Protein AF-A0A957WG71-F1 (afdb_monomer_lite)

Foldseek 3Di:
DVVCPPPVVVVVVCVVVVVVVVVVVPDQPLLVQLVVCVVVVHQRHPLLVVVLVVLLVCQVQFAAFFPPACPQAAEDDQAPLDPLCLVPQPLPCQVVVLCSQVVVCVVSVHQKYKDFAQGFHQNQLDPVQFDDDDPPTFGQRTFLWMKIFHDFFTWTFGGAKFWFQAWDQPQAAPAFGTKTKTWDADPNRIKIKMKGQFDPCLPPPHDGGHIGHRRHTSGTHHPCNRGNNHRTIITIWIASDQRPDHNDGDRTGGPVCSSSSCSRTPYCCSHRVDPPDPDCLVDDDPVRVVVVCVVPHDPVDDADDPRGFAFSDWDFQWTAGSNRDIDRHPDDCPCVRTGSDVVVVVVVVVDVVPDDDDPPDDDDVVVVVLQVVLVVDPPVSNDDDDDDDQLVVLVVVLVVLCVVVVFNAEEEEAQAQRDDDPSRLLQHNVRQVDPPHDDHDPRYQYAYDLDQPPDPHHPPHPCSVVVRVVRVVVSQVVCVVVVGGHSYYDD

pLDDT: mean 91.9, std 9.34, range [48.91, 98.75]

Secondary structure (DSSP, 8-state):
-TT-TT-HHHHHTTHHHHHHHHHHHTS-HHHHHHHHHHHTTS-SSTTHHHHHHHHHHSGGGPPPSSSS-GGGPEEP--STT-STTTT---TT-HHHHHHHHHHHHHHHT-S-EEEPTT-B-GGGGSGGGB-SSSTTPPB--EE-SEEEE--TT-EEE-SS-EEEEEEEEE-STTS-EEEEEEEEEETTEEEEEEEESB-GGGGTT--TT-EE-TT-EEEEBPPTTTTTTPPSEEEEEEES--TT--S---SEE-GGGHHHHHHHS--THHHH-------TTT---HHHHHHHHHHHS-TTS---SSS---EEEEEBTEEEETT--EEE--S--SSTT-BT-HHHHHHHHHHHHH----TTS--HHHHHHHHHHHTTS-TT-------SSHHHHHHHHHHHHHHHH---EEEEETT----SSHHHHTT-HHHHSSTT-----TTEEEE----TTTSSS-TTSTTHHHHHHHHHHHHHHHHHHTTPPEEEEE-

Structure (mmCIF, N/CA/C/O backbone):
data_AF-A0A957WG71-F1
#
_entry.id   AF-A0A957WG71-F1
#
loop_
_atom_site.group_PDB
_atom_site.id
_atom_site.type_symbol
_atom_site.label_atom_id
_atom_site.label_alt_id
_atom_site.label_comp_id
_atom_site.label_asym_id
_atom_site.label_entity_id
_atom_site.label_seq_id
_atom_site.pdbx_PDB_ins_code
_atom_site.Cartn_x
_atom_site.Cartn_y
_atom_site.Cartn_z
_atom_site.occupancy
_atom_site.B_iso_or_equiv
_atom_site.auth_seq_id
_atom_site.auth_comp_id
_atom_site.auth_asym_id
_atom_site.auth_atom_id
_atom_site.pdbx_PDB_model_num
ATOM 1 N N . GLN A 1 1 ? 37.466 -31.159 12.466 1.00 54.78 1 GLN A N 1
ATOM 2 C CA . GLN A 1 1 ? 37.016 -32.368 11.743 1.00 54.78 1 GLN A CA 1
ATOM 3 C C . GLN A 1 1 ? 38.038 -33.499 11.692 1.00 54.78 1 GLN A C 1
ATOM 5 O O . GLN A 1 1 ? 37.684 -34.574 12.140 1.00 54.78 1 GLN A O 1
ATOM 10 N N . GLN A 1 2 ? 39.299 -33.306 11.267 1.00 58.09 2 GLN A N 1
ATOM 11 C CA . GLN A 1 2 ? 40.296 -34.409 11.237 1.00 58.09 2 GLN A CA 1
ATOM 12 C C . GLN A 1 2 ? 40.518 -35.140 12.579 1.00 58.09 2 GLN A C 1
ATOM 14 O O . GLN A 1 2 ? 41.021 -36.256 12.586 1.00 58.09 2 GLN A O 1
ATOM 19 N N . ARG A 1 3 ? 40.160 -34.518 13.711 1.00 66.75 3 ARG A N 1
ATOM 20 C CA . ARG A 1 3 ? 40.284 -35.110 15.052 1.00 66.75 3 ARG A CA 1
ATOM 21 C C . ARG A 1 3 ? 39.001 -35.766 15.581 1.00 66.75 3 ARG A C 1
ATOM 23 O O . ARG A 1 3 ? 39.108 -36.597 16.468 1.00 66.75 3 ARG A O 1
ATOM 30 N N . GLU A 1 4 ? 37.828 -35.413 15.045 1.00 71.69 4 GLU A N 1
ATOM 31 C CA . GLU A 1 4 ? 36.509 -35.907 15.493 1.00 71.69 4 GLU A CA 1
ATOM 32 C C . GLU A 1 4 ? 35.503 -35.905 14.317 1.00 71.69 4 GLU A C 1
ATOM 34 O O . GLU A 1 4 ? 34.632 -35.035 14.249 1.00 71.69 4 GLU A O 1
ATOM 39 N N . PRO A 1 5 ? 35.656 -36.809 13.332 1.00 66.94 5 PRO A N 1
ATOM 40 C CA . PRO A 1 5 ? 34.856 -36.807 12.100 1.00 66.94 5 PRO A CA 1
ATOM 41 C C . PRO A 1 5 ? 33.374 -37.164 12.312 1.00 66.94 5 PRO A C 1
ATOM 43 O O . PRO A 1 5 ? 32.538 -36.727 11.528 1.00 66.94 5 PRO A O 1
ATOM 46 N N . ASP A 1 6 ? 33.036 -37.873 13.393 1.00 74.00 6 ASP A N 1
ATOM 47 C CA . ASP A 1 6 ? 31.667 -38.331 13.689 1.00 74.00 6 ASP A CA 1
ATOM 48 C C . ASP A 1 6 ? 30.890 -37.391 14.635 1.00 74.00 6 ASP A C 1
ATOM 50 O O . ASP A 1 6 ? 29.763 -37.682 15.044 1.00 74.00 6 ASP A O 1
ATOM 54 N N . ASN A 1 7 ? 31.477 -36.252 15.023 1.00 68.56 7 ASN A N 1
ATOM 55 C CA . ASN A 1 7 ? 30.851 -35.320 15.959 1.00 68.56 7 ASN A CA 1
ATOM 56 C C . ASN A 1 7 ? 29.809 -34.440 15.245 1.00 68.56 7 ASN A C 1
ATOM 58 O O . ASN A 1 7 ? 30.099 -33.339 14.768 1.00 68.56 7 ASN A O 1
ATOM 62 N N . ALA A 1 8 ? 28.565 -34.929 15.209 1.00 62.53 8 ALA A N 1
ATOM 63 C CA . ALA A 1 8 ? 27.433 -34.254 14.576 1.00 62.53 8 ALA A CA 1
ATOM 64 C C . ALA A 1 8 ? 27.229 -32.809 15.076 1.00 62.53 8 ALA A C 1
ATOM 66 O O . ALA A 1 8 ? 26.865 -31.939 14.286 1.00 62.53 8 ALA A O 1
ATOM 67 N N . TYR A 1 9 ? 27.534 -32.513 16.344 1.00 63.22 9 TYR A N 1
ATOM 68 C CA . TYR A 1 9 ? 27.403 -31.171 16.923 1.00 63.22 9 TYR A CA 1
ATOM 69 C C . TYR A 1 9 ? 28.363 -30.151 16.286 1.00 63.22 9 TYR A C 1
ATOM 71 O O . TYR A 1 9 ? 27.965 -29.016 16.034 1.00 63.22 9 TYR A O 1
ATOM 79 N N . LEU A 1 10 ? 29.589 -30.566 15.939 1.00 58.28 10 LEU A N 1
ATOM 80 C CA . LEU A 1 10 ? 30.558 -29.725 15.218 1.00 58.28 10 LEU A CA 1
ATOM 81 C C . LEU A 1 10 ? 30.182 -29.520 13.739 1.00 58.28 10 LEU A C 1
ATOM 83 O O . LEU A 1 10 ? 30.580 -28.526 13.145 1.00 58.28 10 LEU A O 1
ATOM 87 N N . SER A 1 11 ? 29.397 -30.429 13.151 1.00 56.12 11 SER A N 1
ATOM 88 C CA . SER A 1 11 ? 28.934 -30.336 11.754 1.00 56.12 11 SER A CA 1
ATOM 89 C C . SER A 1 11 ? 27.646 -29.513 11.566 1.00 56.12 11 SER A C 1
ATOM 91 O O . SER A 1 11 ? 27.377 -29.018 10.471 1.00 56.12 11 SER A O 1
ATOM 93 N N . ILE A 1 12 ? 26.845 -29.331 12.626 1.00 60.00 12 ILE A N 1
ATOM 94 C CA . ILE A 1 12 ? 25.599 -28.540 12.587 1.00 60.00 12 ILE A CA 1
ATOM 95 C C . ILE A 1 12 ? 25.898 -27.041 12.434 1.00 60.00 12 ILE A C 1
ATOM 97 O O . ILE A 1 12 ? 25.166 -26.345 11.732 1.00 60.00 12 ILE A O 1
ATOM 101 N N . SER A 1 13 ? 26.985 -26.545 13.032 1.00 63.38 13 SER A N 1
ATOM 102 C CA . SER A 1 13 ? 27.391 -25.135 12.949 1.00 63.38 13 SER A CA 1
ATOM 103 C C . SER A 1 13 ? 28.044 -24.746 11.616 1.00 63.38 13 SER A C 1
ATOM 105 O O . SER A 1 13 ? 28.107 -23.558 11.308 1.00 63.38 13 SER A O 1
ATOM 107 N N . GLU A 1 14 ? 28.495 -25.710 10.805 1.00 70.06 14 GLU A N 1
ATOM 108 C CA . GLU A 1 14 ? 29.126 -25.445 9.503 1.00 70.06 14 GLU A CA 1
ATOM 109 C C . GLU A 1 14 ? 28.118 -25.316 8.355 1.00 70.06 14 GLU A C 1
ATOM 111 O O . GLU A 1 14 ? 28.361 -24.559 7.418 1.00 70.06 14 GLU A O 1
ATOM 116 N N . LYS A 1 15 ? 26.970 -26.009 8.415 1.00 77.94 15 LYS A N 1
ATOM 117 C CA . LYS A 1 15 ? 25.959 -25.961 7.339 1.00 77.94 15 LYS A CA 1
ATOM 118 C C . LYS A 1 15 ? 25.527 -24.531 6.976 1.00 77.94 15 LYS A C 1
ATOM 120 O O . LYS A 1 15 ? 25.515 -24.221 5.787 1.00 77.94 15 LYS A O 1
ATOM 125 N N . PRO A 1 16 ? 25.229 -23.632 7.938 1.00 80.69 16 PRO A N 1
ATOM 126 C CA . PRO A 1 16 ? 24.901 -22.244 7.614 1.00 80.69 16 PRO A CA 1
ATOM 127 C C . PRO A 1 16 ? 26.072 -21.472 6.993 1.00 80.69 16 PRO A C 1
ATOM 129 O O . PRO A 1 16 ? 25.844 -20.575 6.188 1.00 80.69 16 PRO A O 1
ATOM 132 N N . VAL A 1 17 ? 27.317 -21.813 7.350 1.00 83.81 17 VAL A N 1
ATOM 133 C CA . VAL A 1 17 ? 28.524 -21.178 6.800 1.00 83.81 17 VAL A CA 1
ATOM 134 C C . VAL A 1 17 ? 28.725 -21.583 5.345 1.00 83.81 17 VAL A C 1
ATOM 136 O O . VAL A 1 17 ? 28.936 -20.710 4.512 1.00 83.81 17 VAL A O 1
ATOM 139 N N . TRP A 1 18 ? 28.605 -22.872 5.019 1.00 83.75 18 TRP A N 1
ATOM 140 C CA . TRP A 1 18 ? 28.691 -23.345 3.635 1.00 83.75 18 TRP A CA 1
ATOM 141 C C . TRP A 1 18 ? 27.565 -22.778 2.772 1.00 83.75 18 TRP A C 1
ATOM 143 O O . TRP A 1 18 ? 27.852 -22.211 1.724 1.00 83.75 18 TRP A O 1
ATOM 153 N N . ALA A 1 19 ? 26.325 -22.792 3.270 1.00 83.69 19 ALA A N 1
ATOM 154 C CA . ALA A 1 19 ? 25.197 -22.171 2.577 1.00 83.69 19 ALA A CA 1
ATOM 155 C C . ALA A 1 19 ? 25.409 -20.662 2.350 1.00 83.69 19 ALA A C 1
ATOM 157 O O . ALA A 1 19 ? 25.032 -20.125 1.312 1.00 83.69 19 ALA A O 1
ATOM 158 N N . LEU A 1 20 ? 26.023 -19.950 3.303 1.00 83.44 20 LEU A N 1
ATOM 159 C CA . LEU A 1 20 ? 26.388 -18.547 3.114 1.00 83.44 20 LEU A CA 1
ATOM 160 C C . LEU A 1 20 ? 27.492 -18.385 2.062 1.00 83.44 20 LEU A C 1
ATOM 162 O O . LEU A 1 20 ? 27.373 -17.514 1.209 1.00 83.44 20 LEU A O 1
ATOM 166 N N . LEU A 1 21 ? 28.556 -19.189 2.118 1.00 85.94 21 LEU A N 1
ATOM 167 C CA . LEU A 1 21 ? 29.673 -19.113 1.173 1.00 85.94 21 LEU A CA 1
ATOM 168 C C . LEU A 1 21 ? 29.225 -19.416 -0.259 1.00 85.94 21 LEU A C 1
ATOM 170 O O . LEU A 1 21 ? 29.598 -18.677 -1.162 1.00 85.94 21 LEU A O 1
ATOM 174 N N . GLU A 1 22 ? 28.392 -20.436 -0.459 1.00 88.19 22 GLU A N 1
ATOM 175 C CA . GLU A 1 22 ? 27.780 -20.756 -1.755 1.00 88.19 22 GLU A CA 1
ATOM 176 C C . GLU A 1 22 ? 26.971 -19.566 -2.281 1.00 88.19 22 GLU A C 1
ATOM 178 O O . GLU A 1 22 ? 27.217 -19.094 -3.389 1.00 88.19 22 GLU A O 1
ATOM 183 N N . ARG A 1 23 ? 26.114 -18.972 -1.440 1.00 84.25 23 ARG A N 1
ATOM 184 C CA . ARG A 1 23 ? 25.363 -17.761 -1.805 1.00 84.25 23 ARG A CA 1
ATOM 185 C C . ARG A 1 23 ? 26.262 -16.568 -2.116 1.00 84.25 23 ARG A C 1
ATOM 187 O O . ARG A 1 23 ? 25.914 -15.768 -2.972 1.00 84.25 23 ARG A O 1
ATOM 194 N N . LEU A 1 24 ? 27.384 -16.404 -1.413 1.00 85.19 24 LEU A N 1
ATOM 195 C CA . LEU A 1 24 ? 28.339 -15.321 -1.670 1.00 85.19 24 LEU A CA 1
ATOM 196 C C . LEU A 1 24 ? 29.106 -15.533 -2.982 1.00 85.19 24 LEU A C 1
ATOM 198 O O . LEU A 1 24 ? 29.407 -14.550 -3.653 1.00 85.19 24 LEU A O 1
ATOM 202 N N . LEU A 1 25 ? 29.399 -16.784 -3.354 1.00 87.31 25 LEU A N 1
ATOM 203 C CA . LEU A 1 25 ? 30.048 -17.127 -4.625 1.00 87.31 25 LEU A CA 1
ATOM 204 C C . LEU A 1 25 ? 29.158 -16.825 -5.837 1.00 87.31 25 LEU A C 1
ATOM 206 O O . LEU A 1 25 ? 29.677 -16.527 -6.908 1.00 87.31 25 LEU A O 1
ATOM 210 N N . GLU A 1 26 ? 27.837 -16.864 -5.666 1.00 87.38 26 GLU A N 1
ATOM 211 C CA . GLU A 1 26 ? 26.865 -16.502 -6.705 1.00 87.38 26 GLU A CA 1
ATOM 212 C C . GLU A 1 26 ? 26.734 -14.982 -6.913 1.00 87.38 26 GLU A C 1
ATOM 214 O O . GLU A 1 26 ? 26.195 -14.535 -7.927 1.00 87.38 26 GLU A O 1
ATOM 219 N N . ILE A 1 27 ? 27.222 -14.153 -5.980 1.00 89.06 27 ILE A N 1
ATOM 220 C CA . ILE A 1 27 ? 27.130 -12.695 -6.112 1.00 89.06 27 ILE A CA 1
ATOM 221 C C . ILE A 1 27 ? 28.174 -12.210 -7.115 1.00 89.06 27 ILE A C 1
ATOM 223 O O . ILE A 1 27 ? 29.379 -12.344 -6.904 1.00 89.06 27 ILE A O 1
ATOM 227 N N . ASN A 1 28 ? 27.709 -11.543 -8.172 1.00 94.50 28 ASN A N 1
ATOM 228 C CA . ASN A 1 28 ? 28.594 -10.892 -9.128 1.00 94.50 28 ASN A CA 1
ATOM 229 C C . ASN A 1 28 ? 29.555 -9.910 -8.407 1.00 94.50 28 ASN A C 1
ATOM 231 O O . ASN A 1 28 ? 29.088 -9.022 -7.681 1.00 94.50 28 ASN A O 1
ATOM 235 N N . PRO A 1 29 ? 30.883 -10.000 -8.623 1.00 95.38 29 PRO A N 1
ATOM 236 C CA . PRO A 1 29 ? 31.855 -9.150 -7.932 1.00 95.38 29 PRO A CA 1
ATOM 237 C C . PRO A 1 29 ? 31.640 -7.642 -8.125 1.00 95.38 29 PRO A C 1
ATOM 239 O O . PRO A 1 29 ? 31.896 -6.865 -7.203 1.00 95.38 29 PRO A O 1
ATOM 242 N N . ARG A 1 30 ? 31.144 -7.209 -9.296 1.00 96.69 30 ARG A N 1
ATOM 243 C CA . ARG A 1 30 ? 30.805 -5.799 -9.554 1.00 96.69 30 ARG A CA 1
ATOM 244 C C . ARG A 1 30 ? 29.586 -5.375 -8.745 1.00 96.69 30 ARG A C 1
ATOM 246 O O . ARG A 1 30 ? 29.637 -4.341 -8.087 1.00 96.69 30 ARG A O 1
ATOM 253 N N . LEU A 1 31 ? 28.547 -6.209 -8.688 1.00 95.69 31 LEU A N 1
ATOM 254 C CA . LEU A 1 31 ? 27.374 -5.945 -7.850 1.00 95.69 31 LEU A CA 1
ATOM 255 C C . LEU A 1 31 ? 27.749 -5.843 -6.363 1.00 95.69 31 LEU A C 1
ATOM 257 O O . LEU A 1 31 ? 27.314 -4.911 -5.689 1.00 95.69 31 LEU A O 1
ATOM 261 N N . ALA A 1 32 ? 28.596 -6.748 -5.861 1.00 94.94 32 ALA A N 1
ATOM 262 C CA . ALA A 1 32 ? 29.108 -6.672 -4.492 1.00 94.94 32 ALA A CA 1
ATOM 263 C C . ALA A 1 32 ? 29.858 -5.353 -4.246 1.00 94.94 32 ALA A C 1
ATOM 265 O O . ALA A 1 32 ? 29.602 -4.668 -3.256 1.00 94.94 32 ALA A O 1
ATOM 266 N N . HIS A 1 33 ? 30.735 -4.957 -5.173 1.00 97.06 33 HIS A N 1
ATOM 267 C CA . HIS A 1 33 ? 31.435 -3.676 -5.107 1.00 97.06 33 HIS A CA 1
ATOM 268 C C . HIS A 1 33 ? 30.460 -2.488 -5.049 1.00 97.06 33 HIS A C 1
ATOM 270 O O . HIS A 1 33 ? 30.656 -1.594 -4.227 1.00 97.06 33 HIS A O 1
ATOM 276 N N . TYR A 1 34 ? 29.387 -2.484 -5.843 1.00 97.75 34 TYR A N 1
ATOM 277 C CA . TYR A 1 34 ? 28.391 -1.406 -5.824 1.00 97.75 34 TYR A CA 1
ATOM 278 C C . TYR A 1 34 ? 27.624 -1.337 -4.501 1.00 97.75 34 TYR A C 1
ATOM 280 O O . TYR A 1 34 ? 27.426 -0.245 -3.971 1.00 97.75 34 TYR A O 1
ATOM 288 N N . VAL A 1 35 ? 27.272 -2.485 -3.915 1.00 95.94 35 VAL A N 1
ATOM 289 C CA . VAL A 1 35 ? 26.667 -2.548 -2.573 1.00 95.94 35 VAL A CA 1
ATOM 290 C C . VAL A 1 35 ? 27.616 -1.982 -1.509 1.00 95.94 35 VAL A C 1
ATOM 292 O O . VAL A 1 35 ? 27.186 -1.216 -0.650 1.00 95.94 35 VAL A O 1
ATOM 295 N N . PHE A 1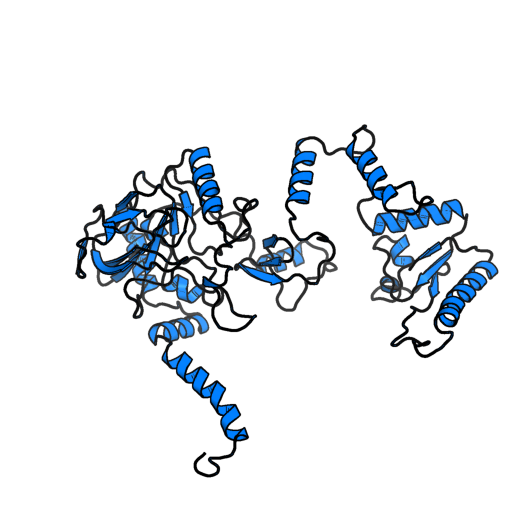 36 ? 28.916 -2.297 -1.571 1.00 96.88 36 PHE A N 1
ATOM 296 C CA . PHE A 1 36 ? 29.896 -1.721 -0.642 1.00 96.88 36 PHE A CA 1
ATOM 297 C C . PHE A 1 36 ? 30.035 -0.207 -0.801 1.00 96.88 36 PHE A C 1
ATOM 299 O O . PHE A 1 36 ? 30.156 0.505 0.193 1.00 96.88 36 PHE A O 1
ATOM 306 N N . ARG A 1 37 ? 29.992 0.299 -2.037 1.00 97.69 37 ARG A N 1
ATOM 307 C CA . ARG A 1 37 ? 30.029 1.741 -2.305 1.00 97.69 37 ARG A CA 1
ATOM 308 C C . ARG A 1 37 ? 28.825 2.454 -1.695 1.00 97.69 37 ARG A C 1
ATOM 310 O O . ARG A 1 37 ? 29.030 3.437 -0.989 1.00 97.69 37 ARG A O 1
ATOM 317 N N . ASP A 1 38 ? 27.620 1.919 -1.890 1.00 96.62 38 ASP A N 1
ATOM 318 C CA . ASP A 1 38 ? 26.385 2.450 -1.294 1.00 96.62 38 ASP A CA 1
ATOM 319 C C . ASP A 1 38 ? 26.460 2.486 0.242 1.00 96.62 38 ASP A C 1
ATOM 321 O O . ASP A 1 38 ? 26.196 3.514 0.866 1.00 96.62 38 ASP A O 1
ATOM 325 N N . ALA A 1 39 ? 26.946 1.402 0.858 1.00 96.31 39 ALA A N 1
ATOM 326 C CA . ALA A 1 39 ? 27.154 1.324 2.306 1.00 96.31 39 ALA A CA 1
ATOM 327 C C . ALA A 1 39 ? 28.180 2.348 2.833 1.00 96.31 39 ALA A C 1
ATOM 329 O O . ALA A 1 39 ? 28.114 2.754 3.993 1.00 96.31 39 ALA A O 1
ATOM 330 N N . CYS A 1 40 ? 29.118 2.784 1.987 1.00 96.94 40 CYS A N 1
ATOM 331 C CA . CYS A 1 40 ? 30.065 3.862 2.271 1.00 96.94 40 CYS A CA 1
ATOM 332 C C . CYS A 1 40 ? 29.550 5.257 1.866 1.00 96.94 40 CYS A C 1
ATOM 334 O O . CYS A 1 40 ? 30.332 6.207 1.877 1.00 96.94 40 CYS A O 1
ATOM 336 N N . HIS A 1 41 ? 28.269 5.394 1.505 1.00 95.38 41 HIS A N 1
ATOM 337 C CA . HIS A 1 41 ? 27.652 6.630 1.009 1.00 95.38 41 HIS A CA 1
ATOM 338 C C . HIS A 1 41 ? 28.305 7.188 -0.270 1.00 95.38 41 HIS A C 1
ATOM 340 O O . HIS A 1 41 ? 28.318 8.398 -0.502 1.00 95.38 41 HIS A O 1
ATOM 346 N N . LEU A 1 42 ? 28.856 6.307 -1.109 1.00 96.56 42 LEU A N 1
ATOM 347 C CA . LEU A 1 42 ? 29.364 6.633 -2.441 1.00 96.56 42 LEU A CA 1
ATOM 348 C C . LEU A 1 42 ? 28.326 6.250 -3.511 1.00 96.56 42 LEU A C 1
ATOM 350 O O . LEU A 1 42 ? 27.595 5.280 -3.312 1.00 96.56 42 LEU A O 1
ATOM 354 N N . PRO A 1 43 ? 28.300 6.924 -4.681 1.00 96.06 43 PRO A N 1
ATOM 355 C CA . PRO A 1 43 ? 27.472 6.498 -5.811 1.00 96.06 43 PRO A CA 1
ATOM 356 C C . PRO A 1 43 ? 27.717 5.012 -6.143 1.00 96.06 43 PRO A C 1
ATOM 358 O O . PRO A 1 43 ? 28.891 4.665 -6.362 1.00 96.06 43 PRO A O 1
ATOM 361 N N . PRO A 1 44 ? 26.682 4.141 -6.167 1.00 97.31 44 PRO A N 1
ATOM 362 C CA . PRO A 1 44 ? 26.899 2.695 -6.177 1.00 97.31 44 PRO A CA 1
ATOM 363 C C . PRO A 1 44 ? 27.582 2.210 -7.458 1.00 97.31 44 PRO A C 1
ATOM 365 O O . PRO A 1 44 ? 28.707 1.719 -7.376 1.00 97.31 44 PRO A O 1
ATOM 368 N N . CYS A 1 45 ? 26.979 2.412 -8.635 1.00 97.56 45 CYS A N 1
ATOM 369 C CA . CYS A 1 45 ? 27.630 2.139 -9.917 1.00 97.56 45 CYS A CA 1
ATOM 370 C C . CYS A 1 45 ? 28.451 3.361 -10.399 1.00 97.56 45 CYS A C 1
ATOM 372 O O . CYS A 1 45 ? 27.900 4.447 -10.589 1.00 97.56 45 CYS A O 1
ATOM 374 N N . PRO A 1 46 ? 29.776 3.229 -10.613 1.00 95.81 46 PRO A N 1
ATOM 375 C CA . PRO A 1 46 ? 30.615 4.327 -11.104 1.00 95.81 46 PRO A CA 1
ATOM 376 C C . PRO A 1 46 ? 30.267 4.806 -12.521 1.00 95.81 46 PRO A C 1
ATOM 378 O O . PRO A 1 46 ? 30.517 5.966 -12.842 1.00 95.81 46 PRO A O 1
ATOM 381 N N . ASN A 1 47 ? 29.689 3.935 -13.357 1.00 95.75 47 ASN A N 1
ATOM 382 C CA . ASN A 1 47 ? 29.371 4.248 -14.754 1.00 95.75 47 ASN A CA 1
ATOM 383 C C . ASN A 1 47 ? 28.120 5.125 -14.897 1.00 95.75 47 ASN A C 1
ATOM 385 O O . ASN A 1 47 ? 27.913 5.720 -15.951 1.00 95.75 47 ASN A O 1
ATOM 389 N N . THR A 1 48 ? 27.297 5.245 -13.849 1.00 96.81 48 THR A N 1
ATOM 390 C CA . THR A 1 48 ? 26.029 5.982 -13.912 1.00 96.81 48 THR A CA 1
ATOM 391 C C . THR A 1 48 ? 26.229 7.452 -14.250 1.00 96.81 48 THR A C 1
ATOM 393 O O . THR A 1 48 ? 25.561 7.966 -15.138 1.00 96.81 48 THR A O 1
ATOM 396 N N . ALA A 1 49 ? 27.156 8.142 -13.578 1.00 96.50 49 ALA A N 1
ATOM 397 C CA . ALA A 1 49 ? 27.326 9.584 -13.761 1.00 96.50 49 ALA A CA 1
ATOM 398 C C . ALA A 1 49 ? 27.744 9.971 -15.199 1.00 96.50 49 ALA A C 1
ATOM 400 O O . ALA A 1 49 ? 27.105 10.862 -15.759 1.00 96.50 49 ALA A O 1
ATOM 401 N N . PRO A 1 50 ? 28.736 9.309 -15.835 1.00 97.06 50 PRO A N 1
ATOM 402 C CA . PRO A 1 50 ? 29.048 9.541 -17.247 1.00 97.06 50 PRO A CA 1
ATOM 403 C C . PRO A 1 50 ? 27.870 9.291 -18.197 1.00 97.06 50 PRO A C 1
ATOM 405 O O . PRO A 1 50 ? 27.628 10.104 -19.084 1.00 97.06 50 PRO A O 1
ATOM 408 N N . VAL A 1 51 ? 27.118 8.202 -17.994 1.00 97.44 51 VAL A N 1
ATOM 409 C CA . VAL A 1 51 ? 25.966 7.845 -18.842 1.00 97.44 51 VAL A CA 1
ATOM 410 C C . VAL A 1 51 ? 24.852 8.877 -18.721 1.00 97.44 51 VAL A C 1
ATOM 412 O O . VAL A 1 51 ? 24.388 9.394 -19.732 1.00 97.44 51 VAL A O 1
ATOM 415 N N . VAL A 1 52 ? 24.469 9.232 -17.492 1.00 96.56 52 VAL A N 1
ATOM 416 C CA . VAL A 1 52 ? 23.451 10.259 -17.235 1.00 96.56 52 VAL A CA 1
ATOM 417 C C . VAL A 1 52 ? 23.870 11.589 -17.856 1.00 96.56 52 VAL A C 1
ATOM 419 O O . VAL A 1 52 ? 23.082 12.206 -18.559 1.00 96.56 52 VAL A O 1
ATOM 422 N N . HIS A 1 53 ? 25.126 12.004 -17.667 1.00 96.50 53 HIS A N 1
ATOM 423 C CA . HIS A 1 53 ? 25.628 13.244 -18.254 1.00 96.50 53 HIS A CA 1
ATOM 424 C C . HIS A 1 53 ? 25.554 13.244 -19.788 1.00 96.50 53 HIS A C 1
ATOM 426 O O . HIS A 1 53 ? 25.130 14.239 -20.382 1.00 96.50 53 HIS A O 1
ATOM 432 N N . TRP A 1 54 ? 25.938 12.139 -20.434 1.00 96.69 54 TRP A N 1
ATOM 433 C CA . TRP A 1 54 ? 25.877 12.021 -21.889 1.00 96.69 54 TRP A CA 1
ATOM 434 C C . TRP A 1 54 ? 24.431 12.096 -22.395 1.00 96.69 54 TRP A C 1
ATOM 436 O O . TRP A 1 54 ? 24.135 12.898 -23.278 1.00 96.69 54 TRP A O 1
ATOM 446 N N . LEU A 1 55 ? 23.514 11.349 -21.773 1.00 95.50 55 LEU A N 1
ATOM 447 C CA . LEU A 1 55 ? 22.098 11.347 -22.146 1.00 95.50 55 LEU A CA 1
ATOM 448 C C . LEU A 1 55 ? 21.460 12.732 -21.976 1.00 95.50 55 LEU A C 1
ATOM 450 O O . LEU A 1 55 ? 20.815 13.229 -22.892 1.00 95.50 55 LEU A O 1
ATOM 454 N N . THR A 1 56 ? 21.713 13.409 -20.851 1.00 94.00 56 THR A N 1
ATOM 455 C CA . THR A 1 56 ? 21.196 14.766 -20.614 1.00 94.00 56 THR A CA 1
ATOM 456 C C . THR A 1 56 ? 21.721 15.777 -21.637 1.00 94.00 56 THR A C 1
ATOM 458 O O . THR A 1 56 ? 20.993 16.679 -22.037 1.00 94.00 56 THR A O 1
ATOM 461 N N . THR A 1 57 ? 22.980 15.656 -22.066 1.00 94.44 57 THR A N 1
ATOM 462 C CA . THR A 1 57 ? 23.593 16.601 -23.020 1.00 94.44 57 THR A CA 1
ATOM 463 C C . THR A 1 57 ? 23.191 16.353 -24.475 1.00 94.44 57 THR A C 1
ATOM 465 O O . THR A 1 57 ? 23.280 17.275 -25.282 1.00 94.44 57 THR A O 1
ATOM 468 N N . HIS A 1 58 ? 22.731 15.144 -24.805 1.00 93.81 58 HIS A N 1
ATOM 469 C CA . HIS A 1 58 ? 22.371 14.729 -26.167 1.00 93.81 58 HIS A CA 1
ATOM 470 C C . HIS A 1 58 ? 20.872 14.448 -26.336 1.00 93.81 58 HIS A C 1
ATOM 472 O O . HIS A 1 58 ? 20.471 13.855 -27.334 1.00 93.81 58 HIS A O 1
ATOM 478 N N . HIS A 1 59 ? 20.042 14.881 -25.384 1.00 89.00 59 HIS A N 1
ATOM 479 C CA . HIS A 1 59 ? 18.603 14.606 -25.349 1.00 89.00 59 HIS A CA 1
ATOM 480 C C . HIS A 1 59 ? 17.873 14.980 -26.652 1.00 89.00 59 HIS A C 1
ATOM 482 O O . HIS A 1 59 ? 17.121 14.176 -27.193 1.00 89.00 59 HIS A O 1
ATOM 488 N N . GLU A 1 60 ? 18.193 16.136 -27.242 1.00 86.81 60 GLU A N 1
ATOM 489 C CA . GLU A 1 60 ? 17.592 16.604 -28.505 1.00 86.81 60 GLU A CA 1
ATOM 490 C C . GLU A 1 60 ? 17.924 15.729 -29.732 1.00 86.81 60 GLU A C 1
ATOM 492 O O . GLU A 1 60 ? 17.325 15.895 -30.793 1.00 86.81 60 GLU A O 1
ATOM 497 N N . GLN A 1 61 ? 18.898 14.818 -29.622 1.00 88.06 61 GLN A N 1
ATOM 498 C CA . GLN A 1 61 ? 19.332 13.932 -30.711 1.00 88.06 61 GLN A CA 1
ATOM 499 C C . GLN A 1 61 ? 18.620 12.572 -30.683 1.00 88.06 61 GLN A C 1
ATOM 501 O O . GLN A 1 61 ? 18.863 11.734 -31.556 1.00 88.06 61 GLN A O 1
ATOM 506 N N . MET A 1 62 ? 17.774 12.335 -29.680 1.00 92.19 62 MET A N 1
ATOM 507 C CA . MET A 1 62 ? 17.113 11.055 -29.464 1.00 92.19 62 MET A CA 1
ATOM 508 C C . MET A 1 62 ? 15.815 10.960 -30.268 1.00 92.19 62 MET A C 1
ATOM 510 O O . MET A 1 62 ? 15.026 11.901 -30.329 1.00 92.19 62 MET A O 1
ATOM 514 N N . GLY A 1 63 ? 15.607 9.813 -30.913 1.00 90.44 63 GLY A N 1
ATOM 515 C CA . GLY A 1 63 ? 14.384 9.512 -31.653 1.00 90.44 63 GLY A CA 1
ATOM 516 C C . GLY A 1 63 ? 13.233 9.082 -30.742 1.00 90.44 63 GLY A C 1
ATOM 517 O O . GLY A 1 63 ? 13.440 8.628 -29.617 1.00 90.44 63 GLY A O 1
ATOM 518 N N . SER A 1 64 ? 12.006 9.171 -31.252 1.00 91.56 64 SER A N 1
ATOM 519 C CA . SER A 1 64 ? 10.813 8.643 -30.580 1.00 91.56 64 SER A CA 1
ATOM 520 C C . SER A 1 64 ? 10.888 7.120 -30.433 1.00 91.56 64 SER A C 1
ATOM 522 O O 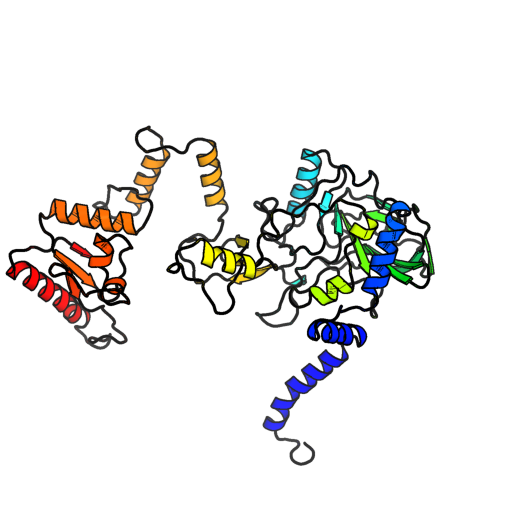. SER A 1 64 ? 11.398 6.446 -31.323 1.00 91.56 64 SER A O 1
ATOM 524 N N . LEU A 1 65 ? 10.349 6.568 -29.339 1.00 92.75 65 LEU A N 1
ATOM 525 C CA . LEU A 1 65 ? 10.257 5.111 -29.144 1.00 92.75 65 LEU A CA 1
ATOM 526 C C . LEU A 1 65 ? 8.954 4.505 -29.651 1.00 92.75 65 LEU A C 1
ATOM 528 O O . LEU A 1 65 ? 8.926 3.323 -29.982 1.00 92.75 65 LEU A O 1
ATOM 532 N N . VAL A 1 66 ? 7.880 5.286 -29.650 1.00 91.44 66 VAL A N 1
ATOM 533 C CA . VAL A 1 66 ? 6.521 4.866 -29.997 1.00 91.44 66 VAL A CA 1
ATOM 534 C C . VAL A 1 66 ? 5.871 5.942 -30.862 1.00 91.44 66 VAL A C 1
ATOM 536 O O . VAL A 1 66 ? 6.296 7.099 -30.838 1.00 91.44 66 VAL A O 1
ATOM 539 N N . GLU A 1 67 ? 4.851 5.551 -31.623 1.00 85.88 67 GLU A N 1
ATOM 540 C CA . GLU A 1 67 ? 4.012 6.456 -32.411 1.00 85.88 67 GLU A CA 1
ATOM 541 C C . GLU A 1 67 ? 2.534 6.292 -31.997 1.00 85.88 67 GLU A C 1
ATOM 543 O O . GLU A 1 67 ? 2.055 5.152 -31.966 1.00 85.88 67 GLU A O 1
ATOM 548 N N . PRO A 1 68 ? 1.792 7.388 -31.717 1.00 81.44 68 PRO A N 1
ATOM 549 C CA . PRO A 1 68 ? 2.240 8.789 -31.702 1.00 81.44 68 PRO A CA 1
ATOM 550 C C . PRO A 1 68 ? 3.168 9.109 -30.513 1.00 81.44 68 PRO A C 1
ATOM 552 O O . PRO A 1 68 ? 3.368 8.277 -29.630 1.00 81.44 68 PRO A O 1
ATOM 555 N N . ASP A 1 69 ? 3.777 10.301 -30.528 1.00 77.75 69 ASP A N 1
ATOM 556 C CA . ASP A 1 69 ? 4.717 10.728 -29.487 1.00 77.75 69 ASP A CA 1
ATOM 557 C C . ASP A 1 69 ? 4.057 10.904 -28.104 1.00 77.75 69 ASP A C 1
ATOM 559 O O . ASP A 1 69 ? 2.839 10.832 -27.931 1.00 77.75 69 ASP A O 1
ATOM 563 N N . LEU A 1 70 ? 4.883 11.117 -27.079 1.00 87.56 70 LEU A N 1
ATOM 564 C CA . LEU A 1 70 ? 4.449 11.091 -25.680 1.00 87.56 70 LEU A CA 1
ATOM 565 C C . LEU A 1 70 ? 3.783 12.396 -25.210 1.00 87.56 70 LEU A C 1
ATOM 567 O O . LEU A 1 70 ? 3.461 12.513 -24.031 1.00 87.56 70 LEU A O 1
ATOM 571 N N . GLN A 1 71 ? 3.544 13.372 -26.096 1.00 82.56 71 GLN A N 1
ATOM 572 C CA . GLN A 1 71 ? 3.020 14.690 -25.705 1.00 82.56 71 GLN A CA 1
ATOM 573 C C . GLN A 1 71 ? 1.616 14.624 -25.087 1.00 82.56 71 GLN A C 1
ATOM 575 O O . GLN A 1 71 ? 1.295 15.425 -24.214 1.00 82.56 71 GLN A O 1
ATOM 580 N N . ASN A 1 72 ? 0.788 13.672 -25.530 1.00 86.12 72 ASN A N 1
ATOM 581 C CA . ASN A 1 72 ? -0.575 13.456 -25.028 1.00 86.12 72 ASN A CA 1
ATOM 582 C C . ASN A 1 72 ? -0.696 12.154 -24.218 1.00 86.12 72 ASN A C 1
ATOM 584 O O . ASN A 1 72 ? -1.778 11.567 -24.149 1.00 86.12 72 ASN A O 1
ATOM 588 N N . ALA A 1 73 ? 0.413 11.664 -23.656 1.00 91.62 73 ALA A N 1
ATOM 589 C CA . ALA A 1 73 ? 0.401 10.425 -22.895 1.00 91.62 73 ALA A CA 1
ATOM 590 C C . ALA A 1 73 ? -0.436 10.562 -21.612 1.00 91.62 73 ALA A C 1
ATOM 592 O O . ALA A 1 73 ? -0.430 11.594 -20.942 1.00 91.62 73 ALA A O 1
ATOM 593 N N . HIS A 1 74 ? -1.148 9.498 -21.245 1.00 93.06 74 HIS A N 1
ATOM 594 C CA . HIS A 1 74 ? -1.848 9.420 -19.967 1.00 93.06 74 HIS A CA 1
ATOM 595 C C . HIS A 1 74 ? -0.890 8.931 -18.879 1.00 93.06 74 HIS A C 1
ATOM 597 O O . HIS A 1 74 ? -0.408 7.804 -18.947 1.00 93.06 74 HIS A O 1
ATOM 603 N N . HIS A 1 75 ? -0.618 9.749 -17.867 1.00 91.94 75 HIS A N 1
ATOM 604 C CA . HIS A 1 75 ? 0.263 9.370 -16.764 1.00 91.94 75 HIS A CA 1
ATOM 605 C C . HIS A 1 75 ? -0.504 8.551 -15.728 1.00 91.94 75 HIS A C 1
ATOM 607 O O . HIS A 1 75 ? -1.443 9.059 -15.121 1.00 91.94 75 HIS A O 1
ATOM 613 N N . PHE A 1 76 ? -0.081 7.307 -15.511 1.00 91.62 76 PHE A N 1
ATOM 614 C CA . PHE A 1 76 ? -0.652 6.451 -14.480 1.00 91.62 76 PHE A CA 1
ATOM 615 C C . PHE A 1 76 ? 0.088 6.605 -13.156 1.00 91.62 76 PHE A C 1
ATOM 617 O O . PHE A 1 76 ? 1.323 6.604 -13.101 1.00 91.62 76 PHE A O 1
ATOM 624 N N . ASP A 1 77 ? -0.672 6.607 -12.066 1.00 90.62 77 ASP A N 1
ATOM 625 C CA . ASP A 1 77 ? -0.140 6.274 -10.753 1.00 90.62 77 ASP A CA 1
ATOM 626 C C . ASP A 1 77 ? -0.401 4.793 -10.457 1.00 90.62 77 ASP A C 1
ATOM 628 O O . ASP A 1 77 ? -1.502 4.404 -10.061 1.00 90.62 77 ASP A O 1
ATOM 632 N N . LEU A 1 78 ? 0.624 3.952 -10.607 1.00 91.31 78 LEU A N 1
ATOM 633 C CA . LEU A 1 78 ? 0.552 2.519 -10.304 1.00 91.31 78 LEU A CA 1
ATOM 634 C C . LEU A 1 78 ? 1.155 2.191 -8.932 1.00 91.31 78 LEU A C 1
ATOM 636 O O . LEU A 1 78 ? 1.378 1.017 -8.609 1.00 91.31 78 LEU A O 1
ATOM 640 N N . SER A 1 79 ? 1.424 3.212 -8.112 1.00 90.94 79 SER A N 1
ATOM 641 C CA . SER A 1 79 ? 1.967 3.036 -6.774 1.00 90.94 79 SER A CA 1
ATOM 642 C C . SER A 1 79 ? 0.979 2.317 -5.853 1.00 90.94 79 SER A C 1
ATOM 644 O O . SER A 1 79 ? -0.238 2.319 -6.051 1.00 90.94 79 SER A O 1
ATOM 646 N N . ILE A 1 80 ? 1.496 1.719 -4.776 1.00 90.00 80 ILE A N 1
ATOM 647 C CA . ILE A 1 80 ? 0.679 1.051 -3.750 1.00 90.00 80 ILE A CA 1
ATOM 648 C C . ILE A 1 80 ? -0.493 1.926 -3.275 1.00 90.00 80 ILE A C 1
ATOM 650 O O . ILE A 1 80 ? -1.607 1.424 -3.121 1.00 90.00 80 ILE A O 1
ATOM 654 N N . GLY A 1 81 ? -0.241 3.214 -3.023 1.00 89.69 81 GLY A N 1
ATOM 655 C CA . GLY A 1 81 ? -1.211 4.159 -2.464 1.00 89.69 81 GLY A CA 1
ATOM 656 C C . GLY A 1 81 ? -2.207 4.733 -3.474 1.00 89.69 81 GLY A C 1
ATOM 657 O O . GLY A 1 81 ? -3.081 5.498 -3.072 1.00 89.69 81 GLY A O 1
ATOM 658 N N . SER A 1 82 ? -2.090 4.374 -4.753 1.00 89.62 82 SER A N 1
ATOM 659 C CA . SER A 1 82 ? -2.894 4.956 -5.824 1.00 89.62 82 SER A CA 1
ATOM 660 C C . SER A 1 82 ? -4.390 4.663 -5.685 1.00 89.62 82 SER A C 1
ATOM 662 O O . SER A 1 82 ? -4.815 3.519 -5.456 1.00 89.62 82 SER A O 1
ATOM 664 N N . LEU A 1 83 ? -5.195 5.709 -5.893 1.00 87.38 83 LEU A N 1
ATOM 665 C CA . LEU A 1 83 ? -6.647 5.604 -6.039 1.00 87.38 83 LEU A CA 1
ATOM 666 C C . LEU A 1 83 ? -7.062 5.067 -7.412 1.00 87.38 83 LEU A C 1
ATOM 668 O O . LEU A 1 83 ? -8.150 4.508 -7.518 1.00 87.38 83 LEU A O 1
ATOM 672 N N . GLU A 1 84 ? -6.214 5.173 -8.438 1.00 87.88 84 GLU A N 1
ATOM 673 C CA . GLU A 1 84 ? -6.498 4.595 -9.761 1.00 87.88 84 GLU A CA 1
ATOM 674 C C . GLU A 1 84 ? -6.652 3.076 -9.668 1.00 87.88 84 GLU A C 1
ATOM 676 O O . GLU A 1 84 ? -7.458 2.473 -10.368 1.00 87.88 84 GLU A O 1
ATOM 681 N N . LEU A 1 85 ? -5.962 2.467 -8.703 1.00 85.44 85 LEU A N 1
ATOM 682 C CA . LEU A 1 85 ? -6.038 1.042 -8.408 1.00 85.44 85 LEU A CA 1
ATOM 683 C C . LEU A 1 85 ? -7.082 0.703 -7.328 1.00 85.44 85 LEU A C 1
ATOM 685 O O . LEU A 1 85 ? -7.042 -0.390 -6.766 1.00 85.44 85 LEU A O 1
ATOM 689 N N . ALA A 1 86 ? -7.993 1.609 -6.950 1.00 76.38 86 ALA A N 1
ATOM 690 C CA . ALA A 1 86 ? -8.916 1.401 -5.822 1.00 76.38 86 ALA A CA 1
ATOM 691 C C . ALA A 1 86 ? -9.830 0.174 -5.997 1.00 76.38 86 ALA A C 1
ATOM 693 O O . ALA A 1 86 ? -10.035 -0.581 -5.044 1.00 76.38 86 ALA A O 1
ATOM 694 N N . GLU A 1 87 ? -10.337 -0.048 -7.212 1.00 67.88 87 GLU A N 1
ATOM 695 C CA . GLU A 1 87 ? -11.213 -1.182 -7.544 1.00 67.88 87 GLU A CA 1
ATOM 696 C C . GLU A 1 87 ? -10.436 -2.474 -7.851 1.00 67.88 87 GLU A C 1
ATOM 698 O O . GLU A 1 87 ? -11.019 -3.558 -7.902 1.00 67.88 87 GLU A O 1
ATOM 703 N N . LEU A 1 88 ? -9.111 -2.373 -8.007 1.00 66.19 88 LEU A N 1
ATOM 704 C CA . LEU A 1 88 ? -8.225 -3.449 -8.434 1.00 66.19 88 LEU A CA 1
ATOM 705 C C . LEU A 1 88 ? -7.127 -3.688 -7.410 1.00 66.19 88 LEU A C 1
ATOM 707 O O . LEU A 1 88 ? -6.036 -3.126 -7.457 1.00 66.19 88 LEU A O 1
ATOM 711 N N . PHE A 1 89 ? -7.434 -4.577 -6.473 1.00 63.66 89 PHE A N 1
ATOM 712 C CA . PHE A 1 89 ? -6.449 -5.080 -5.523 1.00 63.66 89 PHE A CA 1
ATOM 713 C C . PHE A 1 89 ? -6.503 -6.603 -5.361 1.00 63.66 89 PHE A C 1
ATOM 715 O O . PHE A 1 89 ? -6.039 -7.163 -4.365 1.00 63.66 89 PHE A O 1
ATOM 722 N N . ASP A 1 90 ? -7.071 -7.281 -6.361 1.00 67.31 90 ASP A N 1
ATOM 723 C CA . ASP A 1 90 ? -6.714 -8.665 -6.638 1.00 67.31 90 ASP A CA 1
ATOM 724 C C . ASP A 1 90 ? -5.464 -8.657 -7.521 1.00 67.31 90 ASP A C 1
ATOM 726 O O . ASP A 1 90 ? -5.488 -8.219 -8.669 1.00 67.31 90 ASP A O 1
ATOM 730 N N . LYS A 1 91 ? -4.349 -9.104 -6.945 1.00 65.31 91 LYS A N 1
ATOM 731 C CA . LYS A 1 91 ? -3.015 -9.049 -7.554 1.00 65.31 91 LYS A CA 1
ATOM 732 C C . LYS A 1 91 ? -2.852 -10.027 -8.720 1.00 65.31 91 LYS A C 1
ATOM 734 O O . LYS A 1 91 ? -1.820 -9.995 -9.378 1.00 65.31 91 LYS A O 1
ATOM 739 N N . SER A 1 92 ? -3.826 -10.911 -8.936 1.00 68.62 92 SER A N 1
ATOM 740 C CA . SER A 1 92 ? -3.743 -11.996 -9.915 1.00 68.62 92 SER A CA 1
ATOM 741 C C . SER A 1 92 ? -4.512 -11.730 -11.215 1.00 68.62 92 SER A C 1
ATOM 743 O O . SER A 1 92 ? -4.248 -12.394 -12.216 1.00 68.62 92 SER A O 1
ATOM 745 N N . ASP A 1 93 ? -5.413 -10.739 -11.250 1.00 84.50 93 ASP A N 1
ATOM 746 C CA . ASP A 1 93 ? -6.249 -10.460 -12.427 1.00 84.50 93 ASP A CA 1
ATOM 747 C C . ASP A 1 93 ? -5.646 -9.367 -13.329 1.00 84.50 93 ASP A C 1
ATOM 749 O O . ASP A 1 93 ? -6.086 -8.212 -13.359 1.00 84.50 93 ASP A O 1
ATOM 753 N N . MET A 1 94 ? -4.636 -9.748 -14.117 1.00 87.12 94 MET A N 1
ATOM 754 C CA . MET A 1 94 ? -4.014 -8.851 -15.105 1.00 87.12 94 MET A CA 1
ATOM 755 C C . MET A 1 94 ? -4.964 -8.449 -16.243 1.00 87.12 94 MET A C 1
ATOM 757 O O . MET A 1 94 ? -4.801 -7.391 -16.861 1.00 87.12 94 MET A O 1
ATOM 761 N N . SER A 1 95 ? -5.998 -9.251 -16.507 1.00 89.06 95 SER A N 1
ATOM 762 C CA . SER A 1 95 ? -7.032 -8.907 -17.484 1.00 89.06 95 SER A CA 1
ATOM 763 C C . SER A 1 95 ? -7.877 -7.728 -17.007 1.00 89.06 95 SER A C 1
ATOM 765 O O . SER A 1 95 ? -8.207 -6.845 -17.801 1.00 89.06 95 SER A O 1
ATOM 767 N N . ALA A 1 96 ? -8.218 -7.681 -15.720 1.00 89.00 96 ALA A N 1
ATOM 768 C CA . ALA A 1 96 ? -8.926 -6.548 -15.145 1.00 89.00 96 ALA A CA 1
ATOM 769 C C . ALA A 1 96 ? -8.048 -5.296 -15.069 1.00 89.00 96 ALA A C 1
ATOM 771 O O . ALA A 1 96 ? -8.530 -4.226 -15.440 1.00 89.00 96 ALA A O 1
ATOM 772 N N . LEU A 1 97 ? -6.762 -5.436 -14.718 1.00 90.25 97 LEU A N 1
ATOM 773 C CA . LEU A 1 97 ? -5.801 -4.331 -14.810 1.00 90.25 97 LEU A CA 1
ATOM 774 C C . LEU A 1 97 ? -5.745 -3.759 -16.232 1.00 90.25 97 LEU A C 1
ATOM 776 O O . LEU A 1 97 ? -5.829 -2.554 -16.421 1.00 90.25 97 LEU A O 1
ATOM 780 N N . THR A 1 98 ? -5.699 -4.620 -17.245 1.00 92.81 98 THR A N 1
ATOM 781 C CA . THR A 1 98 ? -5.666 -4.174 -18.645 1.00 92.81 98 THR A CA 1
ATOM 782 C C . THR A 1 98 ? -6.922 -3.405 -19.032 1.00 92.81 98 THR A C 1
ATOM 784 O O . THR A 1 98 ? -6.828 -2.345 -19.641 1.00 92.81 98 THR A O 1
ATOM 787 N N . ARG A 1 99 ? -8.109 -3.887 -18.645 1.00 92.44 99 ARG A N 1
ATOM 788 C CA . ARG A 1 99 ? -9.358 -3.153 -18.905 1.00 92.44 99 ARG A CA 1
ATOM 789 C C . ARG A 1 99 ? -9.380 -1.787 -18.220 1.00 92.44 99 ARG A C 1
ATOM 791 O O . ARG A 1 99 ? -9.892 -0.845 -18.815 1.00 92.44 99 ARG A O 1
ATOM 798 N N . LEU A 1 100 ? -8.840 -1.684 -17.005 1.00 92.25 100 LEU A N 1
ATOM 799 C CA . LEU A 1 100 ? -8.740 -0.416 -16.284 1.00 92.25 100 LEU A CA 1
ATOM 800 C C . LEU A 1 100 ? -7.832 0.568 -17.028 1.00 92.25 100 LEU A C 1
ATOM 802 O O . LEU A 1 100 ? -8.299 1.644 -17.390 1.00 92.25 100 LEU A O 1
ATOM 806 N N . LEU A 1 101 ? -6.578 0.185 -17.292 1.00 94.00 101 LEU A N 1
ATOM 807 C CA . LEU A 1 101 ? -5.576 1.079 -17.882 1.00 94.00 101 LEU A CA 1
ATOM 808 C C . LEU A 1 101 ? -6.011 1.572 -19.267 1.00 94.00 101 LEU A C 1
ATOM 810 O O . LEU A 1 101 ? -6.084 2.774 -19.515 1.00 94.00 101 LEU A O 1
ATOM 814 N N . PHE A 1 102 ? -6.399 0.654 -20.156 1.00 94.94 102 PHE A N 1
ATOM 815 C CA . PHE A 1 102 ? -6.850 1.027 -21.499 1.00 94.94 102 PHE A CA 1
ATOM 816 C C . PHE A 1 102 ? -8.198 1.763 -21.481 1.00 94.94 102 PHE A C 1
ATOM 818 O O . PHE A 1 102 ? -8.458 2.591 -22.351 1.00 94.94 102 PHE A O 1
ATOM 825 N N . GLY A 1 103 ? -9.051 1.511 -20.481 1.00 95.06 103 GLY A N 1
ATOM 826 C CA . GLY A 1 103 ? -10.276 2.280 -20.264 1.00 95.06 103 GLY A CA 1
ATOM 827 C C . GLY A 1 103 ? -10.001 3.728 -19.851 1.00 95.06 103 GLY A C 1
ATOM 828 O O . GLY A 1 103 ? -10.650 4.638 -20.363 1.00 95.06 103 GLY A O 1
ATOM 829 N N . GLN A 1 104 ? -9.022 3.952 -18.970 1.00 93.69 104 GLN A N 1
ATOM 830 C CA . GLN A 1 104 ? -8.575 5.288 -18.558 1.00 93.69 104 GLN A CA 1
ATOM 831 C C . GLN A 1 104 ? -7.936 6.052 -19.722 1.00 93.69 104 GLN A C 1
ATOM 833 O O . GLN A 1 104 ? -8.330 7.189 -19.980 1.00 93.69 104 GLN A O 1
ATOM 838 N N . MET A 1 105 ? -7.052 5.403 -20.488 1.00 95.00 105 MET A N 1
ATOM 839 C CA . MET A 1 105 ? -6.474 5.975 -21.713 1.00 95.00 105 MET A CA 1
ATOM 840 C C . MET A 1 105 ? -7.557 6.387 -22.714 1.00 95.00 105 MET A C 1
ATOM 842 O O . MET A 1 105 ? -7.562 7.519 -23.198 1.00 95.00 105 MET A O 1
ATOM 846 N N . ALA A 1 106 ? -8.528 5.506 -22.977 1.00 95.25 106 ALA A N 1
ATOM 847 C CA . ALA A 1 106 ? -9.640 5.806 -23.874 1.00 95.25 106 ALA A CA 1
ATOM 848 C C . ALA A 1 106 ? -10.504 6.975 -23.369 1.00 95.25 106 ALA A C 1
ATOM 850 O O . ALA A 1 106 ? -10.963 7.788 -24.170 1.00 95.25 106 ALA A O 1
ATOM 851 N N . ALA A 1 107 ? -10.709 7.092 -22.052 1.00 94.75 107 ALA A N 1
ATOM 852 C CA . ALA A 1 107 ? -11.472 8.186 -21.452 1.00 94.75 107 ALA A CA 1
ATOM 853 C C . ALA A 1 107 ? -10.771 9.549 -21.579 1.00 94.75 107 ALA A C 1
ATOM 855 O O . ALA A 1 107 ? -11.454 10.569 -21.677 1.00 94.75 107 ALA A O 1
ATOM 856 N N . THR A 1 108 ? -9.435 9.576 -21.605 1.00 93.00 108 THR A N 1
ATOM 857 C CA . THR A 1 108 ? -8.655 10.803 -21.837 1.00 93.00 108 THR A CA 1
ATOM 858 C C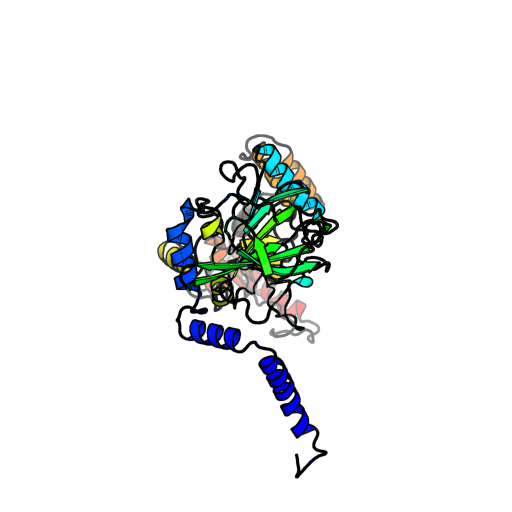 . THR A 1 108 ? -8.293 11.032 -23.303 1.00 93.00 108 THR A C 1
ATOM 860 O O . THR A 1 108 ? -7.752 12.084 -23.626 1.00 93.00 108 THR A O 1
ATOM 863 N N . GLY A 1 109 ? -8.592 10.078 -24.191 1.00 92.69 109 GLY A N 1
ATOM 864 C CA . GLY A 1 109 ? -8.196 10.125 -25.600 1.00 92.69 109 GLY A CA 1
ATOM 865 C C . GLY A 1 109 ? -6.689 9.970 -25.820 1.00 92.69 109 GLY A C 1
ATOM 866 O O . GLY A 1 109 ? -6.180 10.465 -26.819 1.00 92.69 109 GLY A O 1
ATOM 867 N N . ALA A 1 110 ? -5.980 9.332 -24.884 1.00 93.62 110 ALA A N 1
ATOM 868 C CA . ALA A 1 110 ? -4.544 9.101 -24.980 1.00 93.62 110 ALA A CA 1
ATOM 869 C C . ALA A 1 110 ? -4.251 7.792 -25.725 1.00 93.62 110 ALA A C 1
ATOM 871 O O . ALA A 1 110 ? -4.805 6.745 -25.388 1.00 93.62 110 ALA A O 1
ATOM 872 N N . ASP A 1 111 ? -3.342 7.841 -26.697 1.00 92.25 111 ASP A N 1
ATOM 873 C CA . ASP A 1 111 ? -2.893 6.657 -27.443 1.00 92.25 111 ASP A CA 1
ATOM 874 C C . ASP A 1 111 ? -1.825 5.853 -26.685 1.00 92.25 111 ASP A C 1
ATOM 876 O O . ASP A 1 111 ? -1.692 4.642 -26.879 1.00 92.25 111 ASP A O 1
ATOM 880 N N . VAL A 1 112 ? -1.087 6.529 -25.798 1.00 95.00 112 VAL A N 1
ATOM 881 C CA . VAL A 1 112 ? -0.027 5.952 -24.968 1.00 95.00 112 VAL A CA 1
ATOM 882 C C . VAL A 1 112 ? -0.297 6.270 -23.501 1.00 95.00 112 VAL A C 1
ATOM 884 O O . VAL A 1 112 ? -0.649 7.394 -23.149 1.00 95.00 112 VAL A O 1
ATOM 887 N N . GLY A 1 113 ? -0.139 5.275 -22.637 1.00 95.31 113 GLY A N 1
ATOM 888 C CA . GLY A 1 113 ? -0.134 5.442 -21.190 1.00 95.31 113 GLY A CA 1
ATOM 889 C C . GLY A 1 113 ? 1.277 5.290 -20.629 1.00 95.31 113 GLY A C 1
ATOM 890 O O . GLY A 1 113 ? 2.064 4.504 -21.147 1.00 95.31 113 GLY A O 1
ATOM 891 N N . LEU A 1 114 ? 1.603 6.015 -19.566 1.00 93.94 114 LEU A N 1
ATOM 892 C CA . LEU A 1 114 ? 2.935 6.065 -18.973 1.00 93.94 114 LEU A CA 1
ATOM 893 C C . LEU A 1 114 ? 2.906 5.544 -17.533 1.00 93.94 114 LEU A C 1
ATOM 895 O O . LEU A 1 114 ? 2.315 6.167 -16.654 1.00 93.94 114 LEU A O 1
ATOM 899 N N . GLY A 1 115 ? 3.567 4.412 -17.290 1.00 92.75 115 GLY A N 1
ATOM 900 C CA . GLY A 1 115 ? 3.880 3.902 -15.955 1.00 92.75 115 GLY A CA 1
ATOM 901 C C . GLY A 1 115 ? 5.256 4.375 -15.487 1.00 92.75 115 GLY A C 1
ATOM 902 O O . GLY A 1 115 ? 6.193 4.468 -16.278 1.00 92.75 115 GLY A O 1
ATOM 903 N N . ARG A 1 116 ? 5.408 4.657 -14.192 1.00 90.94 116 ARG A N 1
ATOM 904 C CA . ARG A 1 116 ? 6.564 5.412 -13.686 1.00 90.94 116 ARG A CA 1
ATOM 905 C C . ARG A 1 116 ? 7.799 4.554 -13.398 1.00 90.94 116 ARG A C 1
ATOM 907 O O . ARG A 1 116 ? 7.704 3.367 -13.061 1.00 90.94 116 ARG A O 1
ATOM 914 N N . TYR A 1 117 ? 8.952 5.215 -13.477 1.00 93.06 117 TYR A N 1
ATOM 915 C CA . TYR A 1 117 ? 10.227 4.754 -12.937 1.00 93.06 117 TYR A CA 1
ATOM 916 C C . TYR A 1 117 ? 10.242 4.854 -11.414 1.00 93.06 117 TYR A C 1
ATOM 918 O O . TYR A 1 117 ? 9.594 5.720 -10.825 1.00 93.06 117 TYR A O 1
ATOM 926 N N . ASN A 1 118 ? 11.008 3.972 -10.765 1.00 93.56 118 ASN A N 1
ATOM 927 C CA . ASN A 1 118 ? 11.249 4.023 -9.328 1.00 93.56 118 ASN A CA 1
ATOM 928 C C . ASN A 1 118 ? 9.964 3.917 -8.475 1.00 93.56 118 ASN A C 1
ATOM 930 O O . ASN A 1 118 ? 9.883 4.436 -7.359 1.00 93.56 118 ASN A O 1
ATOM 934 N N . GLU A 1 119 ? 8.957 3.220 -8.991 1.00 92.00 119 GLU A N 1
ATOM 935 C CA . GLU A 1 119 ? 7.627 3.119 -8.399 1.00 92.00 119 GLU A CA 1
ATOM 936 C C . GLU A 1 119 ? 7.440 1.770 -7.696 1.00 92.00 119 GLU A C 1
ATOM 938 O O . GLU A 1 119 ? 7.716 0.713 -8.267 1.00 92.00 119 GLU A O 1
ATOM 943 N N . ALA A 1 120 ? 6.967 1.786 -6.447 1.00 92.44 120 ALA A N 1
ATOM 944 C CA . ALA A 1 120 ? 6.585 0.566 -5.743 1.00 92.44 120 ALA A CA 1
ATOM 945 C C . ALA A 1 120 ? 5.174 0.143 -6.169 1.00 92.44 120 ALA A C 1
ATOM 947 O O . ALA A 1 120 ? 4.209 0.823 -5.818 1.00 92.44 120 ALA A O 1
ATOM 948 N N . ARG A 1 121 ? 5.033 -0.975 -6.890 1.00 91.00 121 ARG A N 1
ATOM 949 C CA . ARG A 1 121 ? 3.733 -1.392 -7.452 1.00 91.00 121 ARG A CA 1
ATOM 950 C C . ARG A 1 121 ? 3.115 -2.599 -6.740 1.00 91.00 121 ARG A C 1
ATOM 952 O O . ARG A 1 121 ? 3.837 -3.519 -6.346 1.00 91.00 121 ARG A O 1
ATOM 959 N N . PRO A 1 122 ? 1.776 -2.657 -6.593 1.00 88.81 122 PRO A N 1
ATOM 960 C CA . PRO A 1 122 ? 1.119 -3.697 -5.797 1.00 88.81 122 PRO A CA 1
ATOM 961 C C . PRO A 1 122 ? 1.131 -5.075 -6.465 1.00 88.81 122 PRO A C 1
ATOM 963 O O . PRO A 1 122 ? 1.102 -6.089 -5.766 1.00 88.81 122 PRO A O 1
ATOM 966 N N . PHE A 1 123 ? 1.222 -5.137 -7.792 1.00 87.44 123 PHE A N 1
ATOM 967 C CA . PHE A 1 123 ? 1.247 -6.393 -8.554 1.00 87.44 123 PHE A CA 1
ATOM 968 C C . PHE A 1 123 ? 2.539 -7.191 -8.334 1.00 87.44 123 PHE A C 1
ATOM 970 O O . PHE A 1 123 ? 2.542 -8.413 -8.434 1.00 87.44 123 PHE A O 1
ATOM 977 N N . TYR A 1 124 ? 3.610 -6.521 -7.902 1.00 88.56 124 TYR A N 1
ATOM 978 C CA . TYR A 1 124 ? 4.873 -7.153 -7.537 1.00 88.56 124 TYR A CA 1
ATOM 979 C C . TYR A 1 124 ? 4.903 -7.670 -6.097 1.00 88.56 124 TYR A C 1
ATOM 981 O O . TYR A 1 124 ? 5.974 -7.924 -5.572 1.00 88.56 124 TYR A O 1
ATOM 989 N N . THR A 1 125 ? 3.760 -7.801 -5.418 1.00 84.38 125 THR A N 1
ATOM 990 C CA . THR A 1 125 ? 3.699 -8.306 -4.030 1.00 84.38 125 THR A CA 1
ATOM 991 C C . THR A 1 125 ? 3.265 -9.777 -3.934 1.00 84.38 125 THR A C 1
ATOM 993 O O . THR A 1 125 ? 2.919 -10.245 -2.849 1.00 84.38 125 THR A O 1
ATOM 996 N N . GLY A 1 126 ? 3.222 -10.486 -5.069 1.00 82.12 126 GLY A N 1
ATOM 997 C CA . GLY A 1 126 ? 2.944 -11.924 -5.159 1.00 82.12 126 GLY A CA 1
ATOM 998 C C . GLY A 1 126 ? 4.208 -12.793 -5.135 1.00 82.12 126 GLY A C 1
ATOM 999 O O . GLY A 1 126 ? 5.323 -12.285 -5.250 1.00 82.12 126 GLY A O 1
ATOM 1000 N N . GLU A 1 127 ? 4.024 -14.114 -5.038 1.00 82.75 127 GLU A N 1
ATOM 1001 C CA . GLU A 1 127 ? 5.106 -15.096 -4.834 1.00 82.75 127 GLU A CA 1
ATOM 1002 C C . GLU A 1 127 ? 6.211 -15.044 -5.902 1.00 82.75 127 GLU A C 1
ATOM 1004 O O . GLU A 1 127 ? 7.384 -15.185 -5.567 1.00 82.75 127 GLU A O 1
ATOM 1009 N N . ALA A 1 128 ? 5.875 -14.746 -7.165 1.00 84.44 128 ALA A N 1
ATOM 1010 C CA . ALA A 1 128 ? 6.846 -14.622 -8.264 1.00 84.44 128 ALA A CA 1
ATOM 1011 C C . ALA A 1 128 ? 7.929 -13.542 -8.025 1.00 84.44 128 ALA A C 1
ATOM 1013 O O . ALA A 1 128 ? 9.003 -13.551 -8.635 1.00 84.44 128 ALA A O 1
ATOM 1014 N N . PHE A 1 129 ? 7.668 -12.601 -7.116 1.00 87.12 129 PHE A N 1
ATOM 1015 C CA . PHE A 1 129 ? 8.558 -11.485 -6.807 1.00 87.12 129 PHE A CA 1
ATOM 1016 C C . PHE A 1 129 ? 9.223 -11.607 -5.436 1.00 87.12 129 PHE A C 1
ATOM 1018 O O . PHE A 1 129 ? 10.084 -10.785 -5.102 1.00 87.12 129 PHE A O 1
ATOM 1025 N N . THR A 1 130 ? 8.858 -12.614 -4.641 1.00 83.81 130 THR A N 1
ATOM 1026 C CA . THR A 1 130 ? 9.383 -12.836 -3.291 1.00 83.81 130 THR A CA 1
ATOM 1027 C C . THR A 1 130 ? 10.752 -13.508 -3.365 1.00 83.81 130 THR A C 1
ATOM 1029 O O . THR A 1 130 ? 10.949 -14.467 -4.104 1.00 83.81 130 THR A O 1
ATOM 1032 N N . THR A 1 131 ? 11.737 -12.980 -2.629 1.00 70.88 131 THR A N 1
ATOM 1033 C CA . THR A 1 131 ? 13.121 -13.483 -2.685 1.00 70.88 131 THR A CA 1
ATOM 1034 C C . THR A 1 131 ? 13.506 -14.275 -1.438 1.00 70.88 131 THR A C 1
ATOM 1036 O O . THR A 1 131 ? 13.673 -13.710 -0.358 1.00 70.88 131 THR A O 1
ATOM 1039 N N . GLY A 1 132 ? 13.748 -15.575 -1.612 1.00 63.88 132 GLY A N 1
ATOM 1040 C CA . GLY A 1 132 ? 14.189 -16.487 -0.555 1.00 63.88 132 GLY A CA 1
ATOM 1041 C C . GLY A 1 132 ? 13.050 -17.267 0.103 1.00 63.88 132 GLY A C 1
ATOM 1042 O O . GLY A 1 132 ? 11.879 -16.952 -0.068 1.00 63.88 132 GLY A O 1
ATOM 1043 N N . ASP A 1 133 ? 13.425 -18.280 0.883 1.00 59.34 133 ASP A N 1
ATOM 1044 C CA . ASP A 1 133 ? 12.505 -19.342 1.322 1.00 59.34 133 ASP A CA 1
ATOM 1045 C C . ASP A 1 133 ? 11.887 -19.105 2.712 1.00 59.34 133 ASP A C 1
ATOM 1047 O O . ASP A 1 133 ? 11.472 -20.053 3.378 1.00 59.34 133 ASP A O 1
ATOM 1051 N N . ASN A 1 134 ? 11.881 -17.864 3.216 1.00 61.50 134 ASN A N 1
ATOM 1052 C CA . ASN A 1 134 ? 11.355 -17.566 4.551 1.00 61.50 134 ASN A CA 1
ATOM 1053 C C . ASN A 1 134 ? 10.210 -16.548 4.531 1.00 61.50 134 ASN A C 1
ATOM 1055 O O . ASN A 1 134 ? 10.111 -15.706 3.647 1.00 61.50 134 ASN A O 1
ATOM 1059 N N . GLU A 1 135 ? 9.366 -16.597 5.562 1.00 57.31 135 GLU A N 1
ATOM 1060 C CA . GLU A 1 135 ? 8.165 -15.755 5.704 1.00 57.31 135 GLU A CA 1
ATOM 1061 C C . GLU A 1 135 ? 8.464 -14.246 5.843 1.00 57.31 135 GLU A C 1
ATOM 1063 O O . GLU A 1 135 ? 7.553 -13.421 5.842 1.00 57.31 135 GLU A O 1
ATOM 1068 N N . LEU A 1 136 ? 9.740 -13.868 5.975 1.00 65.06 136 LEU A N 1
ATOM 1069 C CA . LEU A 1 136 ? 10.206 -12.483 6.077 1.00 65.06 136 LEU A CA 1
ATOM 1070 C C . LEU A 1 136 ? 10.902 -12.003 4.796 1.00 65.06 136 LEU A C 1
ATOM 1072 O O . LEU A 1 136 ? 11.473 -10.907 4.790 1.00 65.06 136 LEU A O 1
ATOM 1076 N N . ALA A 1 137 ? 10.873 -12.820 3.742 1.00 75.88 137 ALA A N 1
ATOM 1077 C CA . ALA A 1 137 ? 11.466 -12.530 2.455 1.00 75.88 137 ALA A CA 1
ATOM 1078 C C . ALA A 1 137 ? 10.929 -11.211 1.901 1.00 75.88 137 ALA A C 1
ATOM 1080 O O . ALA A 1 137 ? 9.724 -10.971 1.797 1.00 75.88 137 ALA A O 1
ATOM 1081 N N . GLU A 1 138 ? 11.852 -10.333 1.528 1.00 84.56 138 GLU A N 1
ATOM 1082 C CA . GLU A 1 138 ? 11.484 -9.100 0.861 1.00 84.56 138 GLU A CA 1
ATOM 1083 C C . GLU A 1 138 ? 11.049 -9.404 -0.572 1.00 84.56 138 GLU A C 1
ATOM 1085 O O . GLU A 1 138 ? 11.602 -10.277 -1.253 1.00 84.56 138 GLU A O 1
ATOM 1090 N N . THR A 1 139 ? 10.052 -8.657 -1.026 1.00 88.75 139 THR A N 1
ATOM 1091 C CA . THR A 1 139 ? 9.523 -8.768 -2.379 1.00 88.75 139 THR A CA 1
ATOM 1092 C C . THR A 1 139 ? 10.114 -7.668 -3.260 1.00 88.75 139 THR A C 1
ATOM 1094 O O . THR A 1 139 ? 10.372 -6.558 -2.791 1.00 88.75 139 THR A O 1
ATOM 1097 N N . ARG A 1 140 ? 10.394 -7.978 -4.528 1.00 92.81 140 ARG A N 1
ATOM 1098 C CA . ARG A 1 140 ? 10.971 -7.036 -5.497 1.00 92.81 140 ARG A CA 1
ATOM 1099 C C . ARG A 1 140 ? 9.889 -6.115 -6.058 1.00 92.81 140 ARG A C 1
ATOM 1101 O O . ARG A 1 140 ? 9.342 -6.389 -7.115 1.00 92.81 140 ARG A O 1
ATOM 1108 N N . THR A 1 141 ? 9.566 -5.056 -5.330 1.00 93.50 141 THR A N 1
ATOM 1109 C CA . THR A 1 141 ? 8.439 -4.161 -5.632 1.00 93.50 141 THR A CA 1
ATOM 1110 C C . THR A 1 141 ? 8.808 -2.900 -6.398 1.00 93.50 141 THR A C 1
ATOM 1112 O O . THR A 1 141 ? 7.914 -2.267 -6.955 1.00 93.50 141 THR A O 1
ATOM 1115 N N . ILE A 1 142 ? 10.083 -2.505 -6.405 1.00 94.94 142 ILE A N 1
ATOM 1116 C CA . ILE A 1 142 ? 10.523 -1.240 -6.997 1.00 94.94 142 ILE A CA 1
ATOM 1117 C C . ILE A 1 142 ? 10.763 -1.431 -8.485 1.00 94.94 142 ILE A C 1
ATOM 1119 O O . ILE A 1 142 ? 11.662 -2.180 -8.860 1.00 94.94 142 ILE A O 1
ATOM 1123 N N . HIS A 1 143 ? 9.999 -0.730 -9.312 1.00 96.00 143 HIS A N 1
ATOM 1124 C CA . HIS A 1 143 ? 10.155 -0.742 -10.759 1.00 96.00 143 HIS A CA 1
ATOM 1125 C C . HIS A 1 143 ? 11.438 -0.022 -11.202 1.00 96.00 143 HIS A C 1
ATOM 1127 O O . HIS A 1 143 ? 11.720 1.082 -10.732 1.00 96.00 143 HIS A O 1
ATOM 1133 N N . LEU A 1 144 ? 12.224 -0.650 -12.082 1.00 96.44 144 LEU A N 1
ATOM 1134 C CA . LEU A 1 144 ? 13.535 -0.155 -12.531 1.00 96.44 144 LEU A CA 1
ATOM 1135 C C . LEU A 1 144 ? 13.525 0.449 -13.940 1.00 96.44 144 LEU A C 1
ATOM 1137 O O . LEU A 1 144 ? 14.533 1.012 -14.358 1.00 96.44 144 LEU A O 1
ATOM 1141 N N . GLY A 1 145 ? 12.406 0.345 -14.655 1.00 95.06 145 GLY A N 1
ATOM 1142 C CA . GLY A 1 145 ? 12.207 0.947 -15.971 1.00 95.06 145 GLY A CA 1
ATOM 1143 C C . GLY A 1 145 ? 11.003 1.884 -16.006 1.00 95.06 145 GLY A C 1
ATOM 1144 O O . GLY A 1 145 ? 10.433 2.232 -14.973 1.00 95.06 145 GLY A O 1
ATOM 1145 N N . VAL A 1 146 ? 10.605 2.269 -17.209 1.00 95.44 146 VAL A N 1
ATOM 1146 C CA . VAL A 1 146 ? 9.360 2.982 -17.515 1.00 95.44 146 VAL A CA 1
ATOM 1147 C C . VAL A 1 146 ? 8.531 2.090 -18.418 1.00 95.44 146 VAL A C 1
ATOM 1149 O O . VAL A 1 146 ? 9.080 1.438 -19.305 1.00 95.44 146 VAL A O 1
ATOM 1152 N N . ASP A 1 147 ? 7.217 2.097 -18.214 1.00 96.56 147 ASP A N 1
ATOM 1153 C CA . ASP A 1 147 ? 6.307 1.338 -19.067 1.00 96.56 147 ASP A CA 1
ATOM 1154 C C . ASP A 1 147 ? 5.502 2.273 -19.959 1.00 96.56 147 ASP A C 1
ATOM 1156 O O . ASP A 1 147 ? 4.855 3.199 -19.471 1.00 96.56 147 ASP A O 1
ATOM 1160 N N . LEU A 1 148 ? 5.520 2.006 -21.262 1.00 96.50 148 LEU A N 1
ATOM 1161 C CA . LEU A 1 148 ? 4.701 2.686 -22.261 1.00 96.50 148 LEU A CA 1
ATOM 1162 C C . LEU A 1 148 ? 3.564 1.747 -22.674 1.00 96.50 148 LEU A C 1
ATOM 1164 O O . LEU A 1 148 ? 3.749 0.848 -23.496 1.00 96.50 148 LEU A O 1
ATOM 1168 N N . PHE A 1 149 ? 2.391 1.921 -22.071 1.00 96.88 149 PHE A N 1
ATOM 1169 C CA . PHE A 1 149 ? 1.183 1.167 -22.394 1.00 96.88 149 PHE A CA 1
ATOM 1170 C C . PHE A 1 149 ? 0.642 1.618 -23.746 1.00 96.88 149 PHE A C 1
ATOM 1172 O O . PHE A 1 149 ? 0.342 2.793 -23.938 1.00 96.88 149 PHE A O 1
ATOM 1179 N N . ALA A 1 150 ? 0.500 0.681 -24.675 1.00 96.00 150 ALA A N 1
ATOM 1180 C CA . ALA A 1 150 ? -0.075 0.920 -25.991 1.00 96.00 150 ALA A CA 1
ATOM 1181 C C . ALA A 1 150 ? -0.612 -0.398 -26.559 1.00 96.00 150 ALA A C 1
ATOM 1183 O O . ALA A 1 150 ? -0.340 -1.483 -26.042 1.00 96.00 150 ALA A O 1
ATOM 1184 N N . SER A 1 151 ? -1.424 -0.306 -27.611 1.00 94.62 151 SER A N 1
ATOM 1185 C CA . SER A 1 151 ? -2.060 -1.482 -28.211 1.00 94.62 151 SER A CA 1
ATOM 1186 C C . SER A 1 151 ? -1.026 -2.520 -28.661 1.00 94.62 151 SER A C 1
ATOM 1188 O O . SER A 1 151 ? 0.026 -2.174 -29.196 1.00 94.62 151 SER A O 1
ATOM 1190 N N . ALA A 1 152 ? -1.345 -3.807 -28.497 1.00 96.06 152 ALA A N 1
ATOM 1191 C CA . ALA A 1 152 ? -0.520 -4.878 -29.052 1.00 96.06 152 ALA A CA 1
ATOM 1192 C C . ALA A 1 152 ? -0.334 -4.678 -30.569 1.00 96.06 152 ALA A C 1
ATOM 1194 O O . ALA A 1 152 ? -1.279 -4.335 -31.282 1.00 96.06 152 ALA A O 1
ATOM 1195 N N . GLY A 1 153 ? 0.891 -4.872 -31.053 1.00 96.50 153 GLY A N 1
ATOM 1196 C CA . GLY A 1 153 ? 1.291 -4.588 -32.429 1.00 96.50 153 GLY A CA 1
ATOM 1197 C C . GLY A 1 153 ? 1.753 -3.149 -32.686 1.00 96.50 153 GLY A C 1
ATOM 1198 O O . GLY A 1 153 ? 2.261 -2.887 -33.776 1.00 96.50 153 GLY A O 1
ATOM 1199 N N . ALA A 1 154 ? 1.638 -2.229 -31.719 1.00 96.56 154 ALA A N 1
ATOM 1200 C CA . ALA A 1 154 ? 2.185 -0.879 -31.864 1.00 96.56 154 ALA A CA 1
ATOM 1201 C C . ALA A 1 154 ? 3.706 -0.934 -32.119 1.00 96.56 154 ALA A C 1
ATOM 1203 O O . ALA A 1 154 ? 4.395 -1.732 -31.470 1.00 96.56 154 ALA A O 1
ATOM 1204 N N . PRO A 1 155 ? 4.234 -0.142 -33.070 1.00 97.44 155 PRO A N 1
ATOM 1205 C CA . PRO A 1 155 ? 5.646 -0.176 -33.425 1.00 97.44 155 PRO A CA 1
ATOM 1206 C C . PRO A 1 155 ? 6.520 0.390 -32.304 1.00 97.44 155 PRO A C 1
ATOM 1208 O O . PRO A 1 155 ? 6.148 1.347 -31.628 1.00 97.44 155 PRO A O 1
ATOM 1211 N N . VAL A 1 156 ? 7.698 -0.212 -32.137 1.00 97.62 156 VAL A N 1
ATOM 1212 C CA . VAL A 1 156 ? 8.740 0.244 -31.214 1.00 97.62 156 VAL A CA 1
ATOM 1213 C C . VAL A 1 156 ? 9.985 0.597 -32.014 1.00 97.62 156 VAL A C 1
ATOM 1215 O O . VAL A 1 156 ? 10.448 -0.206 -32.830 1.00 97.62 156 VAL A O 1
ATOM 1218 N N . PHE A 1 157 ? 10.543 1.776 -31.762 1.00 97.56 157 PHE A N 1
ATOM 1219 C CA . PHE A 1 157 ? 11.680 2.335 -32.484 1.00 97.56 157 PHE A CA 1
ATOM 1220 C C . PHE A 1 157 ? 12.887 2.538 -31.567 1.00 97.56 157 PHE A C 1
ATOM 1222 O O . PHE A 1 157 ? 12.752 2.731 -30.359 1.00 97.56 157 PHE A O 1
ATOM 1229 N N . ALA A 1 158 ? 14.084 2.490 -32.147 1.00 97.12 158 ALA A N 1
ATOM 1230 C CA . ALA A 1 158 ? 15.310 2.786 -31.423 1.00 97.12 158 ALA A CA 1
ATOM 1231 C C . ALA A 1 158 ? 15.491 4.307 -31.253 1.00 97.12 158 ALA A C 1
ATOM 1233 O O . ALA A 1 158 ? 15.575 5.015 -32.260 1.00 97.12 158 ALA A O 1
ATOM 1234 N N . PRO A 1 159 ? 15.653 4.818 -30.022 1.00 95.88 159 PRO A N 1
ATOM 1235 C CA . PRO A 1 159 ? 15.911 6.236 -29.777 1.00 95.88 159 PRO A CA 1
ATOM 1236 C C . PRO A 1 159 ? 17.332 6.662 -30.151 1.00 95.88 159 PRO A C 1
ATOM 1238 O O . PRO A 1 159 ? 17.614 7.850 -30.262 1.00 95.88 159 PRO A O 1
ATOM 1241 N N . LEU A 1 160 ? 18.250 5.708 -30.305 1.00 97.06 160 LEU A N 1
ATOM 1242 C CA . LEU A 1 160 ? 19.675 5.946 -30.494 1.00 97.06 160 LEU A CA 1
ATOM 1243 C C . LEU A 1 160 ? 20.265 4.920 -31.462 1.00 97.06 160 LEU A C 1
ATOM 1245 O O . LEU A 1 160 ? 19.796 3.783 -31.549 1.00 97.06 160 LEU A O 1
ATOM 1249 N N . ASP A 1 161 ? 21.343 5.310 -32.142 1.00 97.75 161 ASP A N 1
ATOM 1250 C CA . ASP A 1 161 ? 22.202 4.366 -32.856 1.00 97.75 161 ASP A CA 1
ATOM 1251 C C . ASP A 1 161 ? 22.807 3.357 -31.865 1.00 97.75 161 ASP A C 1
ATOM 1253 O O . ASP A 1 161 ? 23.136 3.688 -30.723 1.00 97.75 161 ASP A O 1
ATOM 1257 N N . GLY A 1 162 ? 22.973 2.108 -32.292 1.00 97.75 162 GLY A N 1
ATOM 1258 C CA . GLY A 1 162 ? 23.505 1.066 -31.423 1.00 97.75 162 GLY A CA 1
ATOM 1259 C C . GLY A 1 162 ? 23.710 -0.262 -32.130 1.00 97.75 162 GLY A C 1
ATOM 1260 O O . GLY A 1 162 ? 23.706 -0.355 -33.363 1.00 97.75 162 GLY A O 1
ATOM 1261 N N . ARG A 1 163 ? 23.917 -1.313 -31.341 1.00 98.38 163 ARG A N 1
ATOM 1262 C CA . ARG A 1 163 ? 24.045 -2.688 -31.831 1.00 98.38 163 ARG A CA 1
ATOM 1263 C C . ARG A 1 163 ? 23.270 -3.639 -30.939 1.00 98.38 163 ARG A C 1
ATOM 1265 O O . ARG A 1 163 ? 23.273 -3.476 -29.726 1.00 98.38 163 ARG A O 1
ATOM 1272 N N . ILE A 1 164 ? 22.639 -4.652 -31.524 1.00 98.50 164 ILE A N 1
ATOM 1273 C CA . ILE A 1 164 ? 21.982 -5.714 -30.756 1.00 98.50 164 ILE A CA 1
ATOM 1274 C C . ILE A 1 164 ? 23.041 -6.410 -29.892 1.00 98.50 164 ILE A C 1
ATOM 1276 O O . ILE A 1 164 ? 23.940 -7.056 -30.426 1.00 98.50 164 ILE A O 1
ATOM 1280 N N . HIS A 1 165 ? 22.954 -6.279 -28.572 1.00 98.44 165 HIS A N 1
ATOM 1281 C CA . HIS A 1 165 ? 23.844 -6.970 -27.641 1.00 98.44 165 HIS A CA 1
ATOM 1282 C C . HIS A 1 165 ? 23.380 -8.415 -27.444 1.00 98.44 165 HIS A C 1
ATOM 1284 O O . HIS A 1 165 ? 24.139 -9.362 -27.654 1.00 98.44 165 HIS A O 1
ATOM 1290 N N . SER A 1 166 ? 22.113 -8.574 -27.062 1.00 98.38 166 SER A N 1
ATOM 1291 C CA . SER A 1 166 ? 21.455 -9.866 -26.901 1.00 98.38 166 SER A CA 1
ATOM 1292 C C . SER A 1 166 ? 19.937 -9.728 -26.952 1.00 98.38 166 SER A C 1
ATOM 1294 O O . SER A 1 166 ? 19.393 -8.633 -26.839 1.00 98.38 166 SER A O 1
ATOM 1296 N N . PHE A 1 167 ? 19.249 -10.847 -27.153 1.00 98.25 167 PHE A N 1
ATOM 1297 C CA . PHE A 1 167 ? 17.794 -10.926 -27.195 1.00 98.25 167 PHE A CA 1
ATOM 1298 C C . PHE A 1 167 ? 17.338 -12.321 -26.756 1.00 98.25 167 PHE A C 1
ATOM 1300 O O . PHE A 1 167 ? 18.082 -13.292 -26.920 1.00 98.25 167 PHE A O 1
ATOM 1307 N N . GLN A 1 168 ? 16.146 -12.428 -26.170 1.00 97.62 168 GLN A N 1
ATOM 1308 C CA . GLN A 1 168 ? 15.614 -13.685 -25.632 1.00 97.62 168 GLN A CA 1
ATOM 1309 C C . GLN A 1 168 ? 14.087 -13.631 -25.497 1.00 97.62 168 GLN A C 1
ATOM 1311 O O . GLN A 1 168 ? 13.530 -12.572 -25.234 1.00 97.62 168 GLN A O 1
ATOM 1316 N N . ASP A 1 169 ? 13.413 -14.776 -25.650 1.00 97.25 169 ASP A N 1
ATOM 1317 C CA . ASP A 1 169 ? 12.009 -14.945 -25.249 1.00 97.25 169 ASP A CA 1
ATOM 1318 C C . ASP A 1 169 ? 11.944 -15.451 -23.797 1.00 97.25 169 ASP A C 1
ATOM 1320 O O . ASP A 1 169 ? 12.181 -16.629 -23.516 1.00 97.25 169 ASP A O 1
ATOM 1324 N N . ASN A 1 170 ? 11.672 -14.543 -22.861 1.00 95.69 170 ASN A N 1
ATOM 1325 C CA . ASN A 1 170 ? 11.538 -14.813 -21.431 1.00 95.69 170 ASN A CA 1
ATOM 1326 C C . ASN A 1 170 ? 10.091 -15.220 -21.103 1.00 95.69 170 ASN A C 1
ATOM 1328 O O . ASN A 1 170 ? 9.354 -14.495 -20.444 1.00 95.69 170 ASN A O 1
ATOM 1332 N N . ALA A 1 171 ? 9.659 -16.376 -21.609 1.00 93.12 171 ALA A N 1
ATOM 1333 C CA . ALA A 1 171 ? 8.251 -16.795 -21.620 1.00 93.12 171 ALA A CA 1
ATOM 1334 C C . ALA A 1 171 ? 7.672 -17.251 -20.258 1.00 93.12 171 ALA A C 1
ATOM 1336 O O . ALA A 1 171 ? 6.580 -17.826 -20.215 1.00 93.12 171 ALA A O 1
ATOM 1337 N N . ALA A 1 172 ? 8.392 -17.060 -19.148 1.00 92.44 172 ALA A N 1
ATOM 1338 C CA . ALA A 1 172 ? 7.878 -17.409 -17.827 1.00 92.44 172 ALA A CA 1
ATOM 1339 C C . ALA A 1 172 ? 6.711 -16.475 -17.429 1.00 92.44 172 ALA A C 1
ATOM 1341 O O . ALA A 1 172 ? 6.701 -15.302 -17.806 1.00 92.44 172 ALA A O 1
ATOM 1342 N N . PRO A 1 173 ? 5.712 -16.958 -16.663 1.00 89.19 173 PRO A N 1
ATOM 1343 C CA . PRO A 1 173 ? 4.652 -16.095 -16.146 1.00 89.19 173 PRO A CA 1
ATOM 1344 C C . PRO A 1 173 ? 5.224 -14.907 -15.363 1.00 89.19 173 PRO A C 1
ATOM 1346 O O . PRO A 1 173 ? 6.095 -15.091 -14.513 1.00 89.19 173 PRO A O 1
ATOM 1349 N N . PHE A 1 174 ? 4.703 -13.709 -15.632 1.00 90.00 174 PHE A N 1
ATOM 1350 C CA . PHE A 1 174 ? 5.142 -12.431 -15.063 1.00 90.00 174 PHE A CA 1
ATOM 1351 C C . PHE A 1 174 ? 6.589 -12.007 -15.381 1.00 90.00 174 PHE A C 1
ATOM 1353 O O . PHE A 1 174 ? 7.096 -11.071 -14.762 1.00 90.00 174 PHE A O 1
ATOM 1360 N N . ASP A 1 175 ? 7.238 -12.651 -16.350 1.00 91.94 175 ASP A N 1
ATOM 1361 C CA . ASP A 1 175 ? 8.527 -12.234 -16.914 1.00 91.94 175 ASP A CA 1
ATOM 1362 C C . ASP A 1 175 ? 8.305 -11.369 -18.177 1.00 91.94 175 ASP A C 1
ATOM 1364 O O . ASP A 1 175 ? 7.168 -11.033 -18.516 1.00 91.94 175 ASP A O 1
ATOM 1368 N N . TYR A 1 176 ? 9.372 -10.964 -18.865 1.00 93.19 176 TYR A N 1
ATOM 1369 C CA . TYR A 1 176 ? 9.291 -10.013 -19.976 1.00 93.19 176 TYR A CA 1
ATOM 1370 C C . TYR A 1 176 ? 8.632 -10.546 -21.252 1.00 93.19 176 TYR A C 1
ATOM 1372 O O . TYR A 1 176 ? 8.198 -9.748 -22.080 1.00 93.19 176 TYR A O 1
ATOM 1380 N N . GLY A 1 177 ? 8.595 -11.860 -21.480 1.00 95.56 177 GLY A N 1
ATOM 1381 C CA . GLY A 1 177 ? 8.420 -12.381 -22.837 1.00 95.56 177 GLY A CA 1
ATOM 1382 C C . GLY A 1 177 ? 9.589 -11.962 -23.748 1.00 95.56 177 GLY A C 1
ATOM 1383 O O . GLY A 1 177 ? 10.731 -11.897 -23.280 1.00 95.56 177 GLY A O 1
ATOM 1384 N N . PRO A 1 178 ? 9.348 -11.688 -25.041 1.00 97.88 178 PRO A N 1
ATOM 1385 C CA . PRO A 1 178 ? 10.381 -11.243 -25.973 1.00 97.88 178 PRO A CA 1
ATOM 1386 C C . PRO A 1 178 ? 11.067 -9.934 -25.554 1.00 97.88 178 PRO A C 1
ATOM 1388 O O . PRO A 1 178 ? 10.422 -8.894 -25.399 1.00 97.88 178 PRO A O 1
ATOM 1391 N N . THR A 1 179 ? 12.394 -9.992 -25.436 1.00 98.31 179 THR A N 1
ATOM 1392 C CA . THR A 1 179 ? 13.256 -8.893 -24.990 1.00 98.31 179 THR A CA 1
ATOM 1393 C C . THR A 1 179 ? 14.408 -8.669 -25.960 1.00 98.31 179 THR A C 1
ATOM 1395 O O . THR A 1 179 ? 15.040 -9.627 -26.413 1.00 98.31 179 THR A O 1
ATOM 1398 N N . ILE A 1 180 ? 14.730 -7.403 -26.224 1.00 98.69 180 ILE A N 1
ATOM 1399 C CA . ILE A 1 180 ? 15.920 -6.981 -26.973 1.00 98.69 180 ILE A CA 1
AT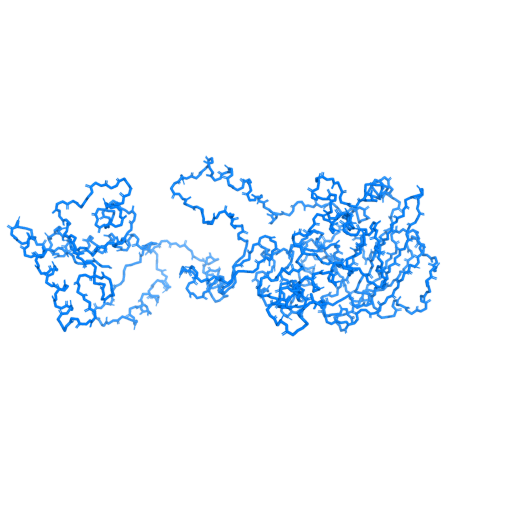OM 1400 C C . ILE A 1 180 ? 16.760 -6.058 -26.087 1.00 98.69 180 ILE A C 1
ATOM 1402 O O . ILE A 1 180 ? 16.229 -5.141 -25.466 1.00 98.69 180 ILE A O 1
ATOM 1406 N N . ILE A 1 181 ? 18.073 -6.282 -26.047 1.00 98.75 181 ILE A N 1
ATOM 1407 C CA . ILE A 1 181 ? 19.048 -5.398 -25.404 1.00 98.75 181 ILE A CA 1
ATOM 1408 C C . ILE A 1 181 ? 19.940 -4.798 -26.488 1.00 98.75 181 ILE A C 1
ATOM 1410 O O . ILE A 1 181 ? 20.585 -5.525 -27.249 1.00 98.75 181 ILE A O 1
ATOM 1414 N N . ILE A 1 182 ? 19.994 -3.470 -26.546 1.00 98.69 182 ILE A N 1
ATOM 1415 C CA . ILE A 1 182 ? 20.832 -2.711 -27.473 1.00 98.69 182 ILE A CA 1
ATOM 1416 C C . ILE A 1 182 ? 21.984 -2.091 -26.693 1.00 98.69 182 ILE A C 1
ATOM 1418 O O . ILE A 1 182 ? 21.785 -1.468 -25.657 1.00 98.69 182 ILE A O 1
ATOM 1422 N N . GLU A 1 183 ? 23.194 -2.274 -27.198 1.00 98.50 183 GLU A N 1
ATOM 1423 C CA . GLU A 1 183 ? 24.402 -1.611 -26.733 1.00 98.50 183 GLU A CA 1
ATOM 1424 C C . GLU A 1 183 ? 24.616 -0.294 -27.478 1.00 98.50 183 GLU A C 1
ATOM 1426 O O . GLU A 1 183 ? 24.508 -0.227 -28.708 1.00 98.50 183 GLU A O 1
ATOM 1431 N N . HIS A 1 184 ? 24.981 0.730 -26.715 1.00 98.12 184 HIS A N 1
ATOM 1432 C CA . HIS A 1 184 ? 25.299 2.067 -27.185 1.00 98.12 184 HIS A CA 1
ATOM 1433 C C . HIS A 1 184 ? 26.723 2.426 -26.768 1.00 98.12 184 HIS A C 1
ATOM 1435 O O . HIS A 1 184 ? 27.100 2.242 -25.608 1.00 98.12 184 HIS A O 1
ATOM 1441 N N . GLU A 1 185 ? 27.505 2.951 -27.707 1.00 96.69 185 GLU A N 1
ATOM 1442 C CA . GLU A 1 185 ? 28.864 3.424 -27.455 1.00 96.69 185 GLU A CA 1
ATOM 1443 C C . GLU A 1 185 ? 29.063 4.780 -28.134 1.00 96.69 185 GLU A C 1
ATOM 1445 O O . GLU A 1 185 ? 29.063 4.880 -29.363 1.00 96.69 185 GLU A O 1
ATOM 1450 N N . PHE A 1 186 ? 29.232 5.820 -27.320 1.00 94.25 186 PHE A N 1
ATOM 1451 C CA . PHE A 1 186 ? 29.413 7.203 -27.755 1.00 94.25 186 PHE A CA 1
ATOM 1452 C C . PHE A 1 186 ? 30.481 7.859 -26.887 1.00 94.25 186 PHE A C 1
ATOM 1454 O O . PHE A 1 186 ? 30.409 7.764 -25.670 1.00 94.25 186 PHE A O 1
ATOM 1461 N N . ASP A 1 187 ? 31.483 8.513 -27.477 1.00 89.62 187 ASP A N 1
ATOM 1462 C CA . ASP A 1 187 ? 32.495 9.287 -26.734 1.00 89.62 187 ASP A CA 1
ATOM 1463 C C . ASP A 1 187 ? 33.122 8.548 -25.528 1.00 89.62 187 ASP A C 1
ATOM 1465 O O . ASP A 1 187 ? 33.343 9.132 -24.469 1.00 89.62 187 ASP A O 1
ATOM 1469 N N . GLN A 1 188 ? 33.419 7.248 -25.684 1.00 90.38 188 GLN A N 1
ATOM 1470 C CA . GLN A 1 188 ? 33.928 6.343 -24.629 1.00 90.38 188 GLN A CA 1
ATOM 1471 C C . GLN A 1 188 ? 32.937 6.039 -23.487 1.00 90.38 188 GLN A C 1
ATOM 1473 O O . GLN A 1 188 ? 33.288 5.354 -22.525 1.00 90.38 188 GLN A O 1
ATOM 1478 N N . VAL A 1 189 ? 31.696 6.508 -23.590 1.00 96.19 189 VAL A N 1
ATOM 1479 C CA . VAL A 1 189 ? 30.574 6.141 -22.728 1.00 96.19 189 VAL A CA 1
ATOM 1480 C C . VAL A 1 189 ? 29.865 4.941 -23.341 1.00 96.19 189 VAL A C 1
ATOM 1482 O O . VAL A 1 189 ? 29.446 4.966 -24.497 1.00 96.19 189 VAL A O 1
ATOM 1485 N N . ARG A 1 190 ? 29.724 3.883 -22.543 1.00 97.44 190 ARG A N 1
ATOM 1486 C CA . ARG A 1 190 ? 29.035 2.651 -22.918 1.00 97.44 190 ARG A CA 1
ATOM 1487 C C . ARG A 1 190 ? 27.869 2.409 -21.974 1.00 97.44 190 ARG A C 1
ATOM 1489 O O . ARG A 1 190 ? 28.045 2.461 -20.758 1.00 97.44 190 ARG A O 1
ATOM 1496 N N . PHE A 1 191 ? 26.706 2.121 -22.535 1.00 98.31 191 PHE A N 1
ATOM 1497 C CA . PHE A 1 191 ? 25.509 1.736 -21.793 1.00 98.31 191 PHE A CA 1
ATOM 1498 C C . PHE A 1 191 ? 24.600 0.886 -22.675 1.00 98.31 191 PHE A C 1
ATOM 1500 O O . PHE A 1 191 ? 24.883 0.662 -23.853 1.00 98.31 191 PHE A O 1
ATOM 1507 N N . PHE A 1 192 ? 23.509 0.402 -22.099 1.00 98.69 192 PHE A N 1
ATOM 1508 C CA . PHE A 1 192 ? 22.557 -0.448 -22.792 1.00 98.69 192 PHE A CA 1
ATOM 1509 C C . PHE A 1 192 ? 21.136 0.060 -22.589 1.00 98.69 192 PHE A C 1
ATOM 1511 O O . PHE A 1 192 ? 20.837 0.720 -21.593 1.00 98.69 192 PHE A O 1
ATOM 1518 N N . THR A 1 193 ? 20.262 -0.274 -23.527 1.00 98.56 193 THR A N 1
ATOM 1519 C CA . THR A 1 193 ? 18.816 -0.119 -23.385 1.00 98.56 193 THR A CA 1
ATOM 1520 C C . THR A 1 193 ? 18.148 -1.476 -23.551 1.00 98.56 193 THR A C 1
ATOM 1522 O O . THR A 1 193 ? 18.515 -2.254 -24.432 1.00 98.56 193 THR A O 1
ATOM 1525 N N . LEU A 1 194 ? 17.203 -1.787 -22.669 1.00 98.69 194 LEU A N 1
ATOM 1526 C CA . LEU A 1 194 ? 16.390 -2.997 -22.709 1.00 98.69 194 LEU A CA 1
ATOM 1527 C C . LEU A 1 194 ? 14.968 -2.629 -23.128 1.00 98.69 194 LEU A C 1
ATOM 1529 O O . LEU A 1 194 ? 14.390 -1.689 -22.585 1.00 98.69 194 LEU A O 1
ATOM 1533 N N . TYR A 1 195 ? 14.429 -3.410 -24.063 1.00 98.56 195 TYR A N 1
ATOM 1534 C CA . TYR A 1 195 ? 13.067 -3.320 -24.586 1.00 98.56 195 TYR A CA 1
ATOM 1535 C C . TYR A 1 195 ? 12.372 -4.652 -24.313 1.00 98.56 195 TYR A C 1
ATOM 1537 O O . TYR A 1 195 ? 12.676 -5.650 -24.972 1.00 98.56 195 TYR A O 1
ATOM 1545 N N . GLY A 1 196 ? 11.506 -4.685 -23.301 1.00 97.75 196 GLY A N 1
ATOM 1546 C CA . GLY A 1 196 ? 10.753 -5.873 -22.887 1.00 97.75 196 GLY A CA 1
ATOM 1547 C C . GLY A 1 196 ? 9.314 -5.882 -23.405 1.00 97.75 196 GLY A C 1
ATOM 1548 O O . GLY A 1 196 ? 8.824 -4.869 -23.906 1.00 97.75 196 GLY A O 1
ATOM 1549 N N . HIS A 1 197 ? 8.628 -7.018 -23.243 1.00 97.75 197 HIS A N 1
ATOM 1550 C CA . HIS A 1 197 ? 7.222 -7.216 -23.626 1.00 97.75 197 HIS A CA 1
ATOM 1551 C C . HIS A 1 197 ? 6.938 -7.004 -25.120 1.00 97.75 197 HIS A C 1
ATOM 1553 O O . HIS A 1 197 ? 5.846 -6.592 -25.512 1.00 97.75 197 HIS A O 1
ATOM 1559 N N . LEU A 1 198 ? 7.911 -7.323 -25.976 1.00 98.06 198 LEU A N 1
ATOM 1560 C CA . LEU A 1 198 ? 7.761 -7.233 -27.425 1.00 98.06 198 LEU A CA 1
ATOM 1561 C C . LEU A 1 198 ? 6.973 -8.426 -27.997 1.00 98.06 198 LEU A C 1
ATOM 1563 O O . LEU A 1 198 ? 6.750 -9.446 -27.347 1.00 98.06 198 LEU A O 1
ATOM 1567 N N . SER A 1 199 ? 6.562 -8.314 -29.259 1.00 97.62 199 SER A N 1
ATOM 1568 C CA . SER A 1 199 ? 6.016 -9.431 -30.025 1.00 97.62 199 SER A CA 1
ATOM 1569 C C . SER A 1 199 ? 7.079 -10.507 -30.280 1.00 97.62 199 SER A C 1
ATOM 1571 O O . SER A 1 199 ? 8.272 -10.210 -30.355 1.00 97.62 199 SER A O 1
ATOM 1573 N N . LYS A 1 200 ? 6.661 -11.763 -30.477 1.00 96.31 200 LYS A N 1
ATOM 1574 C CA . LYS A 1 200 ? 7.593 -12.852 -30.828 1.00 96.31 200 LYS A CA 1
ATOM 1575 C C . LYS A 1 200 ? 8.281 -12.619 -32.172 1.00 96.31 200 LYS A C 1
ATOM 1577 O O . LYS A 1 200 ? 9.463 -12.926 -32.314 1.00 96.31 200 LYS A O 1
ATOM 1582 N N . ASP A 1 201 ? 7.563 -12.026 -33.120 1.00 96.75 201 ASP A N 1
ATOM 1583 C CA . ASP A 1 201 ? 8.087 -11.707 -34.448 1.00 96.75 201 ASP A CA 1
ATOM 15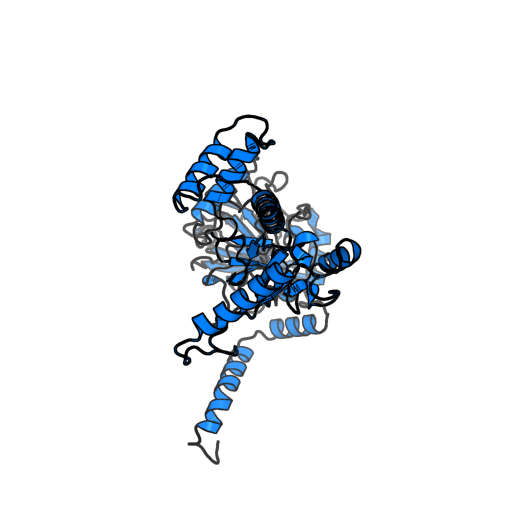84 C C . ASP A 1 201 ? 9.200 -10.650 -34.388 1.00 96.75 201 ASP A C 1
ATOM 1586 O O . ASP A 1 201 ? 10.073 -10.641 -35.252 1.00 96.75 201 ASP A O 1
ATOM 1590 N N . SER A 1 202 ? 9.245 -9.827 -33.331 1.00 97.50 202 SER A N 1
ATOM 1591 C CA . SER A 1 202 ? 10.319 -8.849 -33.107 1.00 97.50 202 SER A CA 1
ATOM 1592 C C . SER A 1 202 ? 11.703 -9.499 -32.977 1.00 97.50 202 SER A C 1
ATOM 1594 O O . SER A 1 202 ? 12.705 -8.842 -33.235 1.00 97.50 202 SER A O 1
ATOM 1596 N N . LEU A 1 203 ? 11.786 -10.777 -32.584 1.00 97.38 203 LEU A N 1
ATOM 1597 C CA . LEU A 1 203 ? 13.063 -11.492 -32.459 1.00 97.38 203 LEU A CA 1
ATOM 1598 C C . LEU A 1 203 ? 13.513 -12.153 -33.770 1.00 97.38 203 LEU A C 1
ATOM 1600 O O . LEU A 1 203 ? 14.651 -12.618 -33.879 1.00 97.38 203 LEU A O 1
ATOM 1604 N N . ALA A 1 204 ? 12.626 -12.242 -34.763 1.00 94.81 204 ALA A N 1
ATOM 1605 C CA . ALA A 1 204 ? 12.891 -12.979 -35.986 1.00 94.81 204 ALA A CA 1
ATOM 1606 C C . ALA A 1 204 ? 13.979 -12.289 -36.823 1.00 94.81 204 ALA A C 1
ATOM 1608 O O . ALA A 1 204 ? 13.862 -11.131 -37.212 1.00 94.81 204 ALA A O 1
ATOM 1609 N N . GLY A 1 205 ? 15.044 -13.029 -37.139 1.00 92.62 205 GLY A N 1
ATOM 1610 C CA . GLY A 1 205 ? 16.138 -12.532 -37.977 1.00 92.62 205 GLY A CA 1
ATOM 1611 C C . GLY A 1 205 ? 17.144 -11.623 -37.265 1.00 92.62 205 GLY A C 1
ATOM 1612 O O . GLY A 1 205 ? 18.072 -11.156 -37.925 1.00 92.62 205 GLY A O 1
ATOM 1613 N N . LEU A 1 206 ? 17.009 -11.406 -35.949 1.00 96.44 206 LEU A N 1
ATOM 1614 C CA . LEU A 1 206 ? 18.010 -10.684 -35.167 1.00 96.44 206 LEU A CA 1
ATOM 1615 C C . LEU A 1 206 ? 19.301 -11.491 -35.020 1.00 96.44 206 LEU A C 1
ATOM 1617 O O . LEU A 1 206 ? 19.291 -12.713 -34.852 1.00 96.44 206 LEU A O 1
ATOM 1621 N N . VAL A 1 207 ? 20.430 -10.785 -35.051 1.00 96.81 207 VAL A N 1
ATOM 1622 C CA . VAL A 1 207 ? 21.761 -11.355 -34.813 1.00 96.81 207 VAL A CA 1
ATOM 1623 C C . VAL A 1 207 ? 22.533 -10.453 -33.853 1.00 96.81 207 VAL A C 1
ATOM 1625 O O . VAL A 1 207 ? 22.535 -9.233 -34.009 1.00 96.81 207 VAL A O 1
ATOM 1628 N N . ASN A 1 208 ? 23.233 -11.037 -32.878 1.00 97.62 208 ASN A N 1
ATOM 1629 C CA . ASN A 1 208 ? 24.101 -10.266 -31.983 1.00 97.62 208 ASN A CA 1
ATOM 1630 C C . ASN A 1 208 ? 25.163 -9.501 -32.794 1.00 97.62 208 ASN A C 1
ATOM 1632 O O . ASN A 1 208 ? 25.802 -10.049 -33.692 1.00 97.62 208 ASN A O 1
ATOM 1636 N N . GLY A 1 209 ? 25.345 -8.224 -32.475 1.00 97.19 209 GLY A N 1
ATOM 1637 C CA . GLY A 1 209 ? 26.203 -7.282 -33.188 1.00 97.19 209 GLY A CA 1
ATOM 1638 C C . GLY A 1 209 ? 25.543 -6.581 -34.381 1.00 97.19 209 GLY A C 1
ATOM 1639 O O . GLY A 1 209 ? 26.164 -5.683 -34.956 1.00 97.19 209 GLY A O 1
ATOM 1640 N N . GLN A 1 210 ? 24.306 -6.940 -34.752 1.00 97.31 210 GLN A N 1
ATOM 1641 C CA . GLN A 1 210 ? 23.549 -6.255 -35.804 1.00 97.31 210 GLN A CA 1
ATOM 1642 C C . GLN A 1 210 ? 23.403 -4.767 -35.475 1.00 97.31 210 GLN A C 1
ATOM 1644 O O . GLN A 1 210 ? 23.005 -4.407 -34.370 1.00 97.31 210 GLN A O 1
ATOM 1649 N N . SER A 1 211 ? 23.727 -3.899 -36.435 1.00 97.69 211 SER A N 1
ATOM 1650 C CA . SER A 1 211 ? 23.587 -2.451 -36.262 1.00 97.69 211 SER A CA 1
ATOM 1651 C C . SER A 1 211 ? 22.121 -2.031 -36.238 1.00 97.69 211 SER A C 1
ATOM 1653 O O . SER A 1 211 ? 21.330 -2.466 -37.073 1.00 97.69 211 SER A O 1
ATOM 1655 N N . VAL A 1 212 ? 21.801 -1.132 -35.315 1.00 97.38 212 VAL A N 1
ATOM 1656 C CA . VAL A 1 212 ? 20.506 -0.470 -35.177 1.00 97.38 212 VAL A CA 1
ATOM 1657 C C . VAL A 1 212 ? 20.722 1.021 -35.404 1.00 97.38 212 VAL A C 1
ATOM 1659 O O . VAL A 1 212 ? 21.697 1.592 -34.913 1.00 97.38 212 VAL A O 1
ATOM 1662 N N . ARG A 1 213 ? 19.841 1.641 -36.189 1.00 97.12 213 ARG A N 1
ATOM 1663 C CA . ARG A 1 213 ? 19.853 3.086 -36.437 1.00 97.12 213 ARG A CA 1
ATOM 1664 C C . ARG A 1 213 ? 18.759 3.759 -35.625 1.00 97.12 213 ARG A C 1
ATOM 1666 O O . ARG A 1 213 ? 17.668 3.201 -35.522 1.00 97.12 213 ARG A O 1
ATOM 1673 N N . CYS A 1 214 ? 19.044 4.950 -35.114 1.00 96.56 214 CYS A N 1
ATOM 1674 C CA . CYS A 1 214 ? 18.059 5.840 -34.517 1.00 96.56 214 CYS A CA 1
ATOM 1675 C C . CYS A 1 214 ? 16.859 6.017 -35.466 1.00 96.56 214 CYS A C 1
ATOM 1677 O O . CYS A 1 214 ? 17.031 6.161 -36.680 1.00 96.56 214 CYS A O 1
ATOM 1679 N N . GLY A 1 215 ? 15.646 5.932 -34.917 1.00 95.19 215 GLY A N 1
ATOM 1680 C CA . GLY A 1 215 ? 14.379 5.945 -35.653 1.00 95.19 215 GLY A CA 1
ATOM 1681 C C . GLY A 1 215 ? 14.054 4.644 -36.398 1.00 95.19 215 GLY A C 1
ATOM 1682 O O . GLY A 1 215 ? 12.979 4.519 -36.978 1.00 95.19 215 GLY A O 1
ATOM 1683 N N . GLY A 1 216 ? 14.950 3.654 -36.404 1.00 96.25 216 GLY A N 1
ATOM 1684 C CA . GLY A 1 216 ? 14.675 2.337 -36.968 1.00 96.25 216 GLY A CA 1
ATOM 1685 C C . GLY A 1 216 ? 13.711 1.547 -36.085 1.00 96.25 216 GLY A C 1
ATOM 1686 O O . GLY A 1 216 ? 13.880 1.506 -34.867 1.00 96.25 216 GLY A O 1
ATOM 1687 N N . GLN A 1 217 ? 12.721 0.889 -36.692 1.00 97.00 217 GLN A N 1
ATOM 1688 C CA . GLN A 1 217 ? 11.821 -0.004 -35.965 1.00 97.00 217 GLN A CA 1
ATOM 1689 C C . GLN A 1 217 ? 12.590 -1.244 -35.486 1.00 97.00 217 GLN A C 1
ATOM 1691 O O . GLN A 1 217 ? 13.208 -1.948 -36.286 1.00 97.00 217 GLN A O 1
ATOM 1696 N N . ILE A 1 218 ? 12.538 -1.509 -34.182 1.00 96.62 218 ILE A N 1
ATOM 1697 C CA . ILE A 1 218 ? 13.205 -2.643 -33.524 1.00 96.62 218 ILE A CA 1
ATOM 1698 C C . ILE A 1 218 ? 12.232 -3.749 -33.116 1.00 96.62 218 ILE A C 1
ATOM 1700 O O . ILE A 1 218 ? 12.658 -4.854 -32.795 1.00 96.62 218 ILE A O 1
ATOM 1704 N N . GLY A 1 219 ? 10.927 -3.478 -33.147 1.00 97.12 219 GLY A N 1
ATOM 1705 C CA . GLY A 1 219 ? 9.909 -4.478 -32.864 1.00 97.12 219 GLY A CA 1
ATOM 1706 C C . GLY A 1 219 ? 8.500 -3.905 -32.857 1.00 97.12 219 GLY A C 1
ATOM 1707 O O . GLY A 1 219 ? 8.242 -2.804 -33.348 1.00 97.12 219 GLY A O 1
ATOM 1708 N N . THR A 1 220 ? 7.583 -4.680 -32.296 1.00 98.19 220 THR A N 1
ATOM 1709 C CA . THR A 1 220 ? 6.229 -4.249 -31.936 1.00 98.19 220 THR A CA 1
ATOM 1710 C C . THR A 1 220 ? 5.885 -4.732 -30.528 1.00 98.19 220 THR A C 1
ATOM 1712 O O . THR A 1 220 ? 6.511 -5.676 -30.043 1.00 98.19 220 THR A O 1
ATOM 1715 N N . ILE A 1 221 ? 4.912 -4.101 -29.869 1.00 98.00 221 ILE A N 1
ATOM 1716 C CA . ILE A 1 221 ? 4.430 -4.495 -28.534 1.00 98.00 221 ILE A CA 1
ATOM 1717 C C . ILE A 1 221 ? 3.706 -5.846 -28.594 1.00 98.00 221 ILE A C 1
ATOM 1719 O O . ILE A 1 221 ? 2.873 -6.079 -29.471 1.00 98.00 221 ILE A O 1
ATOM 1723 N N . GLY A 1 222 ? 4.010 -6.736 -27.652 1.00 97.19 222 GLY A N 1
ATOM 1724 C CA . GLY A 1 222 ? 3.372 -8.041 -27.525 1.00 97.19 222 GLY A CA 1
ATOM 1725 C C . GLY A 1 222 ? 2.026 -7.991 -26.800 1.00 97.19 222 GLY A C 1
ATOM 1726 O O . GLY A 1 222 ? 1.754 -7.096 -26.001 1.00 97.19 222 GLY A O 1
ATOM 1727 N N . ASP A 1 223 ? 1.171 -8.977 -27.069 1.00 95.50 223 ASP A N 1
ATOM 1728 C CA . ASP A 1 223 ? -0.075 -9.160 -26.323 1.00 95.50 223 ASP A CA 1
ATOM 1729 C C . ASP A 1 223 ? 0.132 -9.942 -25.009 1.00 95.50 223 ASP A C 1
ATOM 1731 O O . ASP A 1 223 ? 1.190 -10.525 -24.753 1.00 95.50 223 ASP A O 1
ATOM 1735 N N . GLN A 1 224 ? -0.924 -9.990 -24.190 1.00 92.62 224 GLN A N 1
ATOM 1736 C CA . GLN A 1 224 ? -0.943 -10.677 -22.892 1.00 92.62 224 GLN A CA 1
ATOM 1737 C C . GLN A 1 224 ? -0.537 -12.157 -22.951 1.00 92.62 224 GLN A C 1
ATOM 1739 O O . GLN A 1 224 ? -0.088 -12.722 -21.957 1.00 92.62 224 GLN A O 1
ATOM 1744 N N . THR A 1 225 ? -0.741 -12.827 -24.086 1.00 92.38 225 THR A N 1
ATOM 1745 C CA . THR A 1 225 ? -0.487 -14.267 -24.225 1.00 92.38 225 THR A CA 1
ATOM 1746 C C . THR A 1 225 ? 0.992 -14.585 -24.420 1.00 92.38 225 THR A C 1
ATOM 1748 O O . THR A 1 225 ? 1.401 -15.731 -24.228 1.00 92.38 225 THR A O 1
ATOM 1751 N N . ILE A 1 226 ? 1.798 -13.582 -24.780 1.00 92.31 226 ILE A N 1
ATOM 1752 C CA . ILE A 1 226 ? 3.225 -13.743 -25.076 1.00 92.31 226 ILE A CA 1
ATOM 1753 C C . ILE A 1 226 ? 4.142 -12.913 -24.178 1.00 92.31 226 ILE A C 1
ATOM 1755 O O . ILE A 1 226 ? 5.321 -13.233 -24.085 1.00 92.31 226 ILE A O 1
ATOM 1759 N N . ASN A 1 227 ? 3.627 -11.886 -23.499 1.00 91.00 227 ASN A N 1
ATOM 1760 C CA . ASN A 1 227 ? 4.427 -10.970 -22.686 1.00 91.00 227 ASN A CA 1
ATOM 1761 C C . ASN A 1 227 ? 4.444 -11.325 -21.188 1.00 91.00 227 ASN A C 1
ATOM 1763 O O . ASN A 1 227 ? 4.655 -10.438 -20.374 1.00 91.00 227 ASN A O 1
ATOM 1767 N N . GLY A 1 228 ? 4.157 -12.575 -20.810 1.00 88.50 228 GLY A N 1
ATOM 1768 C CA . GLY A 1 228 ? 4.097 -12.994 -19.403 1.00 88.50 228 GLY A CA 1
ATOM 1769 C C . GLY A 1 228 ? 2.763 -12.708 -18.696 1.00 88.50 228 GLY A C 1
ATOM 1770 O O . GLY A 1 228 ? 2.669 -12.919 -17.487 1.00 88.50 228 GLY A O 1
ATOM 1771 N N . GLY A 1 229 ? 1.723 -12.281 -19.422 1.00 90.69 229 GLY A N 1
ATOM 1772 C CA . GLY A 1 229 ? 0.384 -12.022 -18.876 1.00 90.69 229 GLY A CA 1
ATOM 1773 C C . GLY A 1 229 ? 0.115 -10.559 -18.526 1.00 90.69 229 GLY A C 1
ATOM 1774 O O . GLY A 1 229 ? -0.972 -10.248 -18.040 1.00 90.69 229 GLY A O 1
ATOM 1775 N N . TRP A 1 230 ? 1.074 -9.664 -18.756 1.00 93.25 230 TRP A N 1
ATOM 1776 C CA . TRP A 1 230 ? 0.956 -8.244 -18.438 1.00 93.25 230 TRP A CA 1
ATOM 1777 C C . TRP A 1 230 ? 0.052 -7.497 -19.426 1.00 93.25 230 TRP A C 1
ATOM 1779 O O . TRP A 1 230 ? -0.025 -7.889 -20.593 1.00 93.25 230 TRP A O 1
ATOM 1789 N N . PRO A 1 231 ? -0.591 -6.380 -19.026 1.00 95.00 231 PRO A N 1
ATOM 1790 C CA . PRO A 1 231 ? -1.216 -5.469 -19.987 1.00 95.00 231 PRO A CA 1
ATOM 1791 C C . PRO A 1 231 ? -0.259 -5.153 -21.147 1.00 95.00 231 PRO A C 1
ATOM 1793 O O . PRO A 1 231 ? 0.929 -5.017 -20.881 1.00 95.00 231 PRO A O 1
ATOM 1796 N N . PRO A 1 232 ? -0.702 -5.056 -22.411 1.00 97.00 232 PRO A N 1
ATOM 1797 C CA . PRO A 1 232 ? 0.202 -4.719 -23.512 1.00 97.00 232 PRO A CA 1
ATOM 1798 C C . PRO A 1 232 ? 0.930 -3.391 -23.255 1.00 97.00 232 PRO A C 1
ATOM 1800 O O . PRO A 1 232 ? 0.296 -2.356 -23.044 1.00 97.00 232 PRO A O 1
ATOM 1803 N N . HIS A 1 233 ? 2.260 -3.439 -23.211 1.00 97.31 233 HIS A N 1
ATOM 1804 C CA . HIS A 1 233 ? 3.124 -2.283 -22.988 1.00 97.31 233 HIS A CA 1
ATOM 1805 C C . HIS A 1 233 ? 4.543 -2.571 -23.472 1.00 97.31 233 HIS A C 1
ATOM 1807 O O . HIS A 1 233 ? 4.915 -3.729 -23.644 1.00 97.31 233 HIS A O 1
ATOM 1813 N N . LEU A 1 234 ? 5.332 -1.520 -23.670 1.00 97.69 234 LEU A N 1
ATOM 1814 C CA . LEU A 1 234 ? 6.783 -1.592 -23.789 1.00 97.69 234 LEU A CA 1
ATOM 1815 C C . LEU A 1 234 ? 7.404 -1.295 -22.425 1.00 97.69 234 LEU A C 1
ATOM 1817 O O . LEU A 1 234 ? 7.135 -0.235 -21.867 1.00 97.69 234 LEU A O 1
ATOM 1821 N N . HIS A 1 235 ? 8.279 -2.171 -21.937 1.00 98.06 235 HIS A N 1
ATOM 1822 C CA . HIS A 1 235 ? 9.166 -1.842 -20.820 1.00 98.06 235 HIS A CA 1
ATOM 1823 C C . HIS A 1 235 ? 10.493 -1.306 -21.358 1.00 98.06 235 HIS A C 1
ATOM 1825 O O . HIS A 1 235 ? 11.213 -2.040 -22.043 1.00 98.06 235 HIS A O 1
ATOM 1831 N N . LEU A 1 236 ? 10.818 -0.051 -21.044 1.00 97.94 236 LEU A N 1
ATOM 1832 C CA . LEU A 1 236 ? 12.101 0.574 -21.356 1.00 97.94 236 LEU A CA 1
ATOM 1833 C C . LEU A 1 236 ? 12.957 0.683 -20.097 1.00 97.94 236 LEU A C 1
ATOM 1835 O O . LEU A 1 236 ? 12.547 1.282 -19.102 1.00 97.94 236 LEU A O 1
ATOM 1839 N N . GLN A 1 237 ? 14.194 0.207 -20.183 1.00 98.25 237 GLN A N 1
ATOM 1840 C CA . GLN A 1 237 ? 15.163 0.333 -19.100 1.00 98.25 237 GLN A CA 1
ATOM 1841 C C . GLN A 1 237 ? 16.537 0.726 -19.642 1.00 98.25 237 GLN A C 1
ATOM 1843 O O . GLN A 1 237 ? 17.051 0.104 -20.570 1.00 98.25 237 GLN A O 1
ATOM 1848 N N . ILE A 1 238 ? 17.150 1.750 -19.048 1.00 98.44 238 ILE A N 1
ATOM 1849 C CA . ILE A 1 238 ? 18.560 2.088 -19.276 1.00 98.44 238 ILE A CA 1
ATOM 1850 C C . ILE A 1 238 ? 19.404 1.209 -18.353 1.00 98.44 238 ILE A C 1
ATOM 1852 O O . ILE A 1 238 ? 18.996 0.923 -17.230 1.00 98.44 238 ILE A O 1
ATOM 1856 N N . ILE A 1 239 ? 20.570 0.749 -18.806 1.00 98.69 239 ILE A N 1
ATOM 1857 C CA . ILE A 1 239 ? 21.466 -0.107 -18.022 1.00 98.69 239 ILE A CA 1
ATOM 1858 C C . ILE A 1 239 ? 22.910 0.394 -18.153 1.00 98.69 239 ILE A C 1
ATOM 1860 O O . ILE A 1 239 ? 23.448 0.492 -19.253 1.00 98.69 239 ILE A O 1
ATOM 1864 N N . THR A 1 240 ? 23.556 0.707 -17.029 1.00 98.12 240 THR A N 1
ATOM 1865 C CA . THR A 1 240 ? 24.909 1.305 -16.976 1.00 98.12 240 THR A CA 1
ATOM 1866 C C . THR A 1 240 ? 26.030 0.273 -16.808 1.00 98.12 240 THR A C 1
ATOM 1868 O O . THR A 1 240 ? 27.181 0.530 -17.162 1.00 98.12 240 THR A O 1
ATOM 1871 N N . ASP A 1 241 ? 25.702 -0.907 -16.286 1.00 97.69 241 ASP A N 1
ATOM 1872 C CA . ASP A 1 241 ? 26.550 -2.101 -16.275 1.00 97.69 241 ASP A CA 1
ATOM 1873 C C . ASP A 1 241 ? 25.621 -3.319 -16.339 1.00 97.69 241 ASP A C 1
ATOM 1875 O O . ASP A 1 241 ? 24.798 -3.522 -15.444 1.00 97.69 241 ASP A O 1
ATOM 1879 N N . LEU A 1 242 ? 25.728 -4.124 -17.402 1.00 96.62 242 LEU A N 1
ATOM 1880 C CA . LEU A 1 242 ? 24.916 -5.338 -17.567 1.00 96.62 242 LEU A CA 1
ATOM 1881 C C . LEU A 1 242 ? 25.260 -6.431 -16.550 1.00 96.62 242 LEU A C 1
ATOM 1883 O O . LEU A 1 242 ? 24.613 -7.477 -16.532 1.00 96.62 242 LEU A O 1
ATOM 1887 N N . LEU A 1 243 ? 26.276 -6.223 -15.708 1.00 95.69 243 LEU A N 1
ATOM 1888 C CA . LEU A 1 243 ? 26.912 -7.281 -14.945 1.00 95.69 243 LEU A CA 1
ATOM 1889 C C . LEU A 1 243 ? 27.235 -8.420 -15.927 1.00 95.69 243 LEU A C 1
ATOM 1891 O O . LEU A 1 243 ? 27.812 -8.156 -16.984 1.00 95.69 243 LEU A O 1
ATOM 1895 N N . ASP A 1 244 ? 26.864 -9.654 -15.614 1.00 94.25 244 ASP A N 1
ATOM 1896 C CA . ASP A 1 244 ? 27.061 -10.786 -16.523 1.00 94.25 244 ASP A CA 1
ATOM 1897 C C . ASP A 1 244 ? 25.726 -11.267 -17.134 1.00 94.25 244 ASP A C 1
ATOM 1899 O O . ASP A 1 244 ? 25.626 -12.402 -17.599 1.00 94.25 244 ASP A O 1
ATOM 1903 N N . TYR A 1 245 ? 24.687 -10.417 -17.121 1.00 96.62 245 TYR A N 1
ATOM 1904 C CA . TYR A 1 245 ? 23.383 -10.737 -17.702 1.00 96.62 245 TYR A CA 1
ATOM 1905 C C . TYR A 1 245 ? 23.395 -10.664 -19.236 1.00 96.62 245 TYR A C 1
ATOM 1907 O O . TYR A 1 245 ? 24.108 -9.872 -19.856 1.00 96.62 245 TYR A O 1
ATOM 1915 N N . SER A 1 246 ? 22.551 -11.488 -19.856 1.00 96.31 246 SER A N 1
ATOM 1916 C CA . SER A 1 246 ? 22.287 -11.498 -21.294 1.00 96.31 246 SER A CA 1
ATOM 1917 C C . SER A 1 246 ? 20.855 -11.973 -21.541 1.00 96.31 246 SER A C 1
ATOM 1919 O O . SER A 1 246 ? 20.369 -12.822 -20.800 1.00 96.31 246 SER A O 1
ATOM 1921 N N . GLY A 1 247 ? 20.171 -11.420 -22.549 1.00 94.62 247 GLY A N 1
ATOM 1922 C CA . GLY A 1 247 ? 18.789 -11.778 -22.902 1.00 94.62 247 GLY A CA 1
ATOM 1923 C C . GLY A 1 247 ? 17.715 -11.208 -21.965 1.00 94.62 247 GLY A C 1
ATOM 1924 O O . GLY A 1 247 ? 16.574 -11.014 -22.377 1.00 94.62 247 GLY A O 1
ATOM 1925 N N . SER A 1 248 ? 18.079 -10.871 -20.730 1.00 95.75 248 SER A N 1
ATOM 1926 C CA . SER A 1 248 ? 17.225 -10.193 -19.757 1.00 95.75 248 SER A CA 1
ATOM 1927 C C . SER A 1 248 ? 18.060 -9.353 -18.789 1.00 95.75 248 SER A C 1
ATOM 1929 O O . SER A 1 248 ? 19.285 -9.464 -18.745 1.00 95.75 248 SER A O 1
ATOM 1931 N N . PHE A 1 249 ? 17.401 -8.499 -18.010 1.00 97.50 249 PHE A N 1
ATOM 1932 C CA . PHE A 1 249 ? 17.996 -7.774 -16.889 1.00 97.50 249 PHE A CA 1
ATOM 1933 C C . PHE A 1 249 ? 16.906 -7.512 -15.841 1.00 97.50 249 PHE A C 1
ATOM 1935 O O . PHE A 1 249 ? 15.749 -7.342 -16.229 1.00 97.50 249 PHE A O 1
ATOM 1942 N N . PRO A 1 250 ? 17.200 -7.490 -14.527 1.00 96.12 250 PRO A N 1
ATOM 1943 C CA . PRO A 1 250 ? 16.161 -7.276 -13.523 1.00 96.12 250 PRO A CA 1
ATOM 1944 C C . PRO A 1 250 ? 15.366 -5.981 -13.764 1.00 96.12 250 PRO A C 1
ATOM 1946 O O . PRO A 1 250 ? 15.941 -4.899 -13.722 1.00 96.12 250 PRO A O 1
ATOM 1949 N N . GLY A 1 251 ? 14.050 -6.102 -13.980 1.00 95.56 251 GLY A N 1
ATOM 1950 C CA . GLY A 1 251 ? 13.123 -4.962 -14.141 1.00 95.56 251 GLY A CA 1
ATOM 1951 C C . GLY A 1 251 ? 12.501 -4.471 -12.842 1.00 95.56 251 GLY A C 1
ATOM 1952 O O . GLY A 1 251 ? 11.888 -3.406 -12.786 1.00 95.56 251 GLY A O 1
ATOM 1953 N N . VAL A 1 252 ? 12.670 -5.249 -11.771 1.00 95.44 252 VAL A N 1
ATOM 1954 C CA . VAL A 1 252 ? 12.199 -4.906 -10.431 1.00 95.44 252 VAL A CA 1
ATOM 1955 C C . VAL A 1 252 ? 13.228 -5.265 -9.366 1.00 95.44 252 VAL A C 1
ATOM 1957 O O . VAL A 1 252 ? 13.884 -6.311 -9.431 1.00 95.44 252 VAL A O 1
ATOM 1960 N N . ALA A 1 253 ? 13.328 -4.417 -8.345 1.00 94.75 253 ALA A N 1
ATOM 1961 C CA . ALA A 1 253 ? 14.247 -4.559 -7.225 1.00 94.75 253 ALA A CA 1
ATOM 1962 C C . ALA A 1 253 ? 13.536 -4.596 -5.873 1.00 94.75 253 ALA A C 1
ATOM 1964 O O . ALA A 1 253 ? 12.431 -4.091 -5.682 1.00 94.75 253 ALA A O 1
ATOM 1965 N N . ARG A 1 254 ? 14.237 -5.167 -4.894 1.00 93.69 254 ARG A N 1
ATOM 1966 C CA . ARG A 1 254 ? 13.909 -5.016 -3.475 1.00 93.69 254 ARG A CA 1
ATOM 1967 C C . ARG A 1 254 ? 14.075 -3.566 -3.040 1.00 93.69 254 ARG A C 1
ATOM 1969 O O . ARG A 1 254 ? 15.050 -2.920 -3.430 1.00 93.69 254 ARG A O 1
ATOM 1976 N N . SER A 1 255 ? 13.210 -3.094 -2.147 1.00 91.94 255 SER A N 1
ATOM 1977 C CA . SER A 1 255 ? 13.340 -1.752 -1.578 1.00 91.94 255 SER A CA 1
ATOM 1978 C C . SER A 1 255 ? 14.646 -1.570 -0.803 1.00 91.94 255 SER A C 1
ATOM 1980 O O . SER A 1 255 ? 15.221 -0.485 -0.844 1.00 91.94 255 SER A O 1
ATOM 1982 N N . SER A 1 256 ? 15.152 -2.609 -0.134 1.00 91.50 256 SER A N 1
ATOM 1983 C CA . SER A 1 256 ? 16.447 -2.571 0.565 1.00 91.50 256 SER A CA 1
ATOM 1984 C C . SER A 1 256 ? 17.652 -2.393 -0.362 1.00 91.50 256 SER A C 1
ATOM 1986 O O . SER A 1 256 ? 18.713 -1.979 0.093 1.00 91.50 256 SER A O 1
ATOM 1988 N N . GLN A 1 257 ? 17.498 -2.688 -1.656 1.00 92.88 257 GLN A N 1
ATOM 1989 C CA . GLN A 1 257 ? 18.550 -2.570 -2.669 1.00 92.88 257 GLN A CA 1
ATOM 1990 C C . GLN A 1 257 ? 18.257 -1.475 -3.701 1.00 92.88 257 GLN A C 1
ATOM 1992 O O . GLN A 1 257 ? 18.952 -1.383 -4.713 1.00 92.88 257 GLN A O 1
ATOM 1997 N N . ARG A 1 258 ? 17.231 -0.655 -3.445 1.00 94.50 258 ARG A N 1
ATOM 1998 C CA . ARG A 1 258 ? 16.730 0.387 -4.345 1.00 94.50 258 ARG A CA 1
ATOM 1999 C C . ARG A 1 258 ? 17.857 1.273 -4.874 1.00 94.50 258 ARG A C 1
ATOM 2001 O O . ARG A 1 258 ? 18.024 1.362 -6.079 1.00 94.50 258 ARG A O 1
ATOM 2008 N N . ALA A 1 259 ? 18.686 1.841 -3.998 1.00 95.31 259 ALA A N 1
ATOM 2009 C CA . ALA A 1 259 ? 19.769 2.746 -4.399 1.00 95.31 259 ALA A CA 1
ATOM 2010 C C . ALA A 1 259 ? 20.756 2.112 -5.400 1.00 95.31 259 ALA A C 1
ATOM 2012 O O . ALA A 1 259 ? 21.099 2.723 -6.412 1.00 95.31 259 ALA A O 1
ATOM 2013 N N . VAL A 1 260 ? 21.172 0.866 -5.156 1.00 97.50 260 VAL A N 1
ATOM 2014 C CA . VAL A 1 260 ? 22.116 0.150 -6.027 1.00 97.50 260 VAL A CA 1
ATOM 2015 C C . VAL A 1 260 ? 21.493 -0.136 -7.391 1.00 97.50 260 VAL A C 1
ATOM 2017 O O . VAL A 1 260 ? 22.097 0.185 -8.414 1.00 97.50 260 VAL A O 1
ATOM 2020 N N . TRP A 1 261 ? 20.281 -0.691 -7.423 1.00 97.56 261 TRP A N 1
ATOM 2021 C CA . TRP A 1 261 ? 19.629 -1.055 -8.683 1.00 97.56 261 TRP A CA 1
ATOM 2022 C C . TRP A 1 261 ? 19.206 0.157 -9.515 1.00 97.56 261 TRP A C 1
ATOM 2024 O O . TRP A 1 261 ? 19.381 0.121 -10.725 1.00 97.56 261 TRP A O 1
ATOM 2034 N N . LEU A 1 262 ? 18.768 1.256 -8.895 1.00 96.94 262 LEU A N 1
ATOM 2035 C CA . LEU A 1 262 ? 18.509 2.517 -9.606 1.00 96.94 262 LEU A CA 1
ATOM 2036 C C . LEU A 1 262 ? 19.796 3.159 -10.155 1.00 96.94 262 LEU A C 1
ATOM 2038 O O . LEU A 1 262 ? 19.759 3.908 -11.122 1.00 96.94 262 LEU A O 1
ATOM 2042 N N . SER A 1 263 ? 20.966 2.878 -9.567 1.00 97.31 263 SER A N 1
ATOM 2043 C CA . SER A 1 263 ? 22.235 3.314 -10.170 1.00 97.31 263 SER A CA 1
ATOM 2044 C C . SER A 1 263 ? 22.598 2.482 -11.407 1.00 97.31 263 SER A C 1
ATOM 2046 O O . SER A 1 263 ? 23.146 3.006 -12.380 1.00 97.31 263 SER A O 1
ATOM 2048 N N . LEU A 1 264 ? 22.269 1.187 -11.391 1.00 98.19 264 LEU A N 1
ATOM 2049 C CA . LEU A 1 264 ? 22.431 0.302 -12.544 1.00 98.19 264 LEU A CA 1
ATOM 2050 C C . LEU A 1 264 ? 21.429 0.631 -13.643 1.00 98.19 264 LEU A C 1
ATOM 2052 O O . LEU A 1 264 ? 21.780 0.523 -14.813 1.00 98.19 264 LEU A O 1
ATOM 2056 N N . SER A 1 265 ? 20.239 1.086 -13.262 1.00 98.25 265 SER A N 1
ATOM 2057 C CA . SER A 1 265 ? 19.175 1.471 -14.174 1.00 98.25 265 SER A CA 1
ATOM 2058 C C . SER A 1 265 ? 18.670 2.869 -13.877 1.00 98.25 265 SER A C 1
ATOM 2060 O O . SER A 1 265 ? 17.701 2.997 -13.137 1.00 98.25 265 SER A O 1
ATOM 2062 N N . PRO A 1 266 ? 19.353 3.908 -14.394 1.00 96.81 266 PRO A N 1
ATOM 2063 C CA . PRO A 1 266 ? 18.928 5.282 -14.206 1.00 96.81 266 PRO A CA 1
ATOM 2064 C C . PRO A 1 266 ? 17.620 5.551 -14.949 1.00 96.81 266 PRO A C 1
ATOM 2066 O O . PRO A 1 266 ? 17.186 4.768 -15.794 1.00 96.81 266 PRO A O 1
ATOM 2069 N N . ASP A 1 267 ? 17.033 6.700 -14.636 1.00 94.94 267 ASP A N 1
ATOM 2070 C CA . ASP A 1 267 ? 15.723 7.104 -15.121 1.00 94.94 267 ASP A CA 1
ATOM 2071 C C . ASP A 1 267 ? 15.629 7.099 -16.659 1.00 94.94 267 ASP A C 1
ATOM 2073 O O . ASP A 1 267 ? 16.345 7.866 -17.314 1.00 94.94 267 ASP A O 1
ATOM 2077 N N . PRO A 1 268 ? 14.754 6.270 -17.259 1.00 95.06 268 PRO A N 1
ATOM 2078 C CA . PRO A 1 268 ? 14.526 6.270 -18.699 1.00 95.06 268 PRO A CA 1
ATOM 2079 C C . PRO A 1 268 ? 14.010 7.597 -19.257 1.00 95.06 268 PRO A C 1
ATOM 2081 O O . PRO A 1 268 ? 14.108 7.816 -20.463 1.00 95.06 268 PRO A O 1
ATOM 2084 N N . ASP A 1 269 ? 13.526 8.510 -18.413 1.00 91.38 269 ASP A N 1
ATOM 2085 C CA . ASP A 1 269 ? 13.163 9.865 -18.827 1.00 91.38 269 ASP A CA 1
ATOM 2086 C C . ASP A 1 269 ? 14.323 10.642 -19.477 1.00 91.38 269 ASP A C 1
ATOM 2088 O O . ASP A 1 269 ? 14.121 11.471 -20.364 1.00 91.38 269 ASP A O 1
ATOM 2092 N N . LEU A 1 270 ? 15.564 10.268 -19.146 1.00 93.00 270 LEU A N 1
ATOM 2093 C CA . LEU A 1 270 ? 16.772 10.742 -19.826 1.00 93.00 270 LEU A CA 1
ATOM 2094 C C . LEU A 1 270 ? 16.769 10.482 -21.341 1.00 93.00 270 LEU A C 1
ATOM 2096 O O . LEU A 1 270 ? 17.548 11.110 -22.054 1.00 93.00 270 LEU A O 1
ATOM 2100 N N . ILE A 1 271 ? 15.938 9.548 -21.810 1.00 93.44 271 ILE A N 1
ATOM 2101 C CA . ILE A 1 271 ? 15.681 9.272 -23.224 1.00 93.44 271 ILE A CA 1
ATOM 2102 C C . ILE A 1 271 ? 14.312 9.796 -23.660 1.00 93.44 271 ILE A C 1
ATOM 2104 O O . ILE A 1 271 ? 14.180 10.329 -24.758 1.00 93.44 271 ILE A O 1
ATOM 2108 N N . LEU A 1 272 ? 13.289 9.641 -22.820 1.00 89.81 272 LEU A N 1
ATOM 2109 C CA . LEU A 1 272 ? 11.905 9.909 -23.211 1.00 89.81 272 LEU A CA 1
ATOM 2110 C C . LEU A 1 272 ? 11.563 11.404 -23.283 1.00 89.81 272 LEU A C 1
ATOM 2112 O O . LEU A 1 272 ? 10.692 11.777 -24.066 1.00 89.81 272 LEU A O 1
ATOM 2116 N N . GLY A 1 273 ? 12.239 12.258 -22.505 1.00 81.12 273 GLY A N 1
ATOM 2117 C CA . GLY A 1 273 ? 11.984 13.703 -22.508 1.00 81.12 273 GLY A CA 1
ATOM 2118 C C . GLY A 1 273 ? 10.610 14.101 -21.993 1.00 81.12 273 GLY A C 1
ATOM 2119 O O . GLY A 1 273 ? 10.035 15.084 -22.460 1.00 81.12 273 GLY A O 1
ATOM 2120 N N . ILE A 1 274 ? 10.069 13.323 -21.068 1.00 75.62 274 ILE A N 1
ATOM 2121 C CA . ILE A 1 274 ? 8.777 13.560 -20.452 1.00 75.62 274 ILE A CA 1
ATOM 2122 C C . ILE A 1 274 ? 9.027 14.485 -19.262 1.00 75.62 274 ILE A C 1
ATOM 2124 O O . ILE A 1 274 ? 9.902 14.250 -18.440 1.00 75.62 274 ILE A O 1
ATOM 2128 N N . ALA A 1 275 ? 8.257 15.559 -19.109 1.00 63.44 275 ALA A N 1
ATOM 2129 C CA . ALA A 1 275 ? 8.301 16.284 -17.845 1.00 63.44 275 ALA A CA 1
ATOM 2130 C C . ALA A 1 275 ? 7.787 15.336 -16.748 1.00 63.44 275 ALA A C 1
ATOM 2132 O O . ALA A 1 275 ? 6.589 15.058 -16.694 1.00 63.44 275 ALA A O 1
ATOM 2133 N N . GLN A 1 276 ? 8.671 14.796 -15.900 1.00 56.41 276 GLN A N 1
ATOM 2134 C CA . GLN A 1 276 ? 8.214 14.044 -14.736 1.00 56.41 276 GLN A CA 1
ATOM 2135 C C . GLN A 1 276 ? 7.437 14.985 -13.821 1.00 56.41 276 GLN A C 1
ATOM 2137 O O . GLN A 1 276 ? 8.010 15.809 -13.106 1.00 56.41 276 GLN A O 1
ATOM 2142 N N . GLU A 1 277 ? 6.114 14.875 -13.851 1.00 55.00 277 GLU A N 1
ATOM 2143 C CA . GLU A 1 277 ? 5.282 15.467 -12.820 1.00 55.00 277 GLU A CA 1
ATOM 2144 C C . GLU A 1 277 ? 5.580 14.745 -11.501 1.00 55.00 277 GLU A C 1
ATOM 2146 O O . GLU A 1 277 ? 5.504 13.515 -11.419 1.00 55.00 277 GLU A O 1
ATOM 2151 N N . GLU A 1 278 ? 5.943 15.504 -10.459 1.00 51.28 278 GLU A N 1
ATOM 2152 C CA . GLU A 1 278 ? 5.987 14.971 -9.098 1.00 51.28 278 GLU A CA 1
ATOM 2153 C C . GLU A 1 278 ? 4.622 14.353 -8.793 1.00 51.28 278 GLU A C 1
ATOM 2155 O O . GLU A 1 278 ? 3.602 15.048 -8.762 1.00 51.28 278 GLU A O 1
ATOM 2160 N N . SER A 1 279 ? 4.580 13.039 -8.580 1.00 49.22 279 SER A N 1
ATOM 2161 C CA . SER A 1 279 ? 3.304 12.402 -8.298 1.00 49.22 279 SER A CA 1
ATOM 2162 C C . SER A 1 279 ? 2.826 12.791 -6.901 1.00 49.22 279 SER A C 1
ATOM 2164 O O . SER A 1 279 ? 3.586 12.690 -5.929 1.00 49.22 279 SER A O 1
ATOM 2166 N N . PRO A 1 280 ? 1.543 13.156 -6.747 1.00 48.91 280 PRO A N 1
ATOM 2167 C CA . PRO A 1 280 ? 0.970 13.460 -5.443 1.00 48.91 280 PRO A CA 1
ATOM 2168 C C . PRO A 1 280 ? 1.083 12.309 -4.423 1.00 48.91 280 PRO A C 1
ATOM 2170 O O . PRO A 1 280 ? 0.931 12.556 -3.223 1.00 48.91 280 PRO A O 1
ATOM 2173 N N . THR A 1 281 ? 1.349 11.066 -4.849 1.00 53.97 281 THR A N 1
ATOM 2174 C CA . THR A 1 281 ? 1.361 9.883 -3.972 1.00 53.97 281 THR A CA 1
ATOM 2175 C C . THR A 1 281 ? 2.715 9.509 -3.377 1.00 53.97 281 THR A C 1
ATOM 2177 O O . THR A 1 281 ? 2.740 8.764 -2.392 1.00 53.97 281 THR A O 1
ATOM 2180 N N . ASP A 1 282 ? 3.829 10.092 -3.835 1.00 63.84 282 ASP A N 1
ATOM 2181 C CA . ASP A 1 282 ? 5.126 9.901 -3.162 1.00 63.84 282 ASP A CA 1
ATOM 2182 C C . ASP A 1 282 ? 5.088 10.488 -1.736 1.00 63.84 282 ASP A C 1
ATOM 2184 O O . ASP A 1 282 ? 5.642 9.929 -0.773 1.00 63.84 282 ASP A O 1
ATOM 2188 N N . GLY A 1 283 ? 4.283 11.542 -1.566 1.00 78.50 283 GLY A N 1
ATOM 2189 C CA . GLY A 1 283 ? 3.937 12.137 -0.285 1.00 78.50 283 GLY A CA 1
ATOM 2190 C C . GLY A 1 283 ? 5.164 12.528 0.539 1.00 78.50 283 GLY A C 1
ATOM 2191 O O . GLY A 1 283 ? 6.272 12.712 0.049 1.00 78.50 283 GLY A O 1
ATOM 2192 N N . LEU A 1 284 ? 4.979 12.662 1.849 1.00 89.62 284 LEU A N 1
ATOM 2193 C CA . LEU A 1 284 ? 6.073 13.027 2.749 1.00 89.62 284 LEU A CA 1
ATOM 2194 C C . LEU A 1 284 ? 6.944 11.818 3.099 1.00 89.62 284 LEU A C 1
ATOM 2196 O O . LEU A 1 284 ? 6.430 10.710 3.293 1.00 89.62 284 LEU A O 1
ATOM 2200 N N . SER A 1 285 ? 8.254 12.029 3.257 1.00 90.06 285 SER A N 1
ATOM 2201 C CA . SER A 1 285 ? 9.134 10.998 3.814 1.00 90.06 285 SER A CA 1
ATOM 2202 C C . SER A 1 285 ? 8.772 10.703 5.277 1.00 90.06 285 SER A C 1
ATOM 2204 O O . SER A 1 285 ? 8.182 11.538 5.965 1.00 90.06 285 SER A O 1
ATOM 2206 N N . ARG A 1 286 ? 9.154 9.528 5.800 1.00 92.44 286 ARG A N 1
ATOM 2207 C CA . ARG A 1 286 ? 8.926 9.178 7.221 1.00 92.44 286 ARG A CA 1
ATOM 2208 C C . ARG A 1 286 ? 9.480 10.243 8.168 1.00 92.44 286 ARG A C 1
ATOM 2210 O O . ARG A 1 286 ? 8.827 10.596 9.146 1.00 92.44 286 ARG A O 1
ATOM 2217 N N . ARG A 1 287 ? 10.668 10.768 7.854 1.00 93.50 287 ARG A N 1
ATOM 2218 C CA . ARG A 1 287 ? 11.326 11.826 8.624 1.00 93.50 287 ARG A CA 1
ATOM 2219 C C . ARG A 1 287 ? 10.501 13.110 8.599 1.00 93.50 287 ARG A C 1
ATOM 2221 O O . ARG A 1 287 ? 10.179 13.630 9.662 1.00 93.50 287 ARG A O 1
ATOM 2228 N N . ASP A 1 288 ? 10.077 13.555 7.416 1.00 95.06 288 ASP A N 1
ATOM 2229 C CA . ASP A 1 288 ? 9.299 14.792 7.287 1.00 95.06 288 ASP A CA 1
ATOM 2230 C C . ASP A 1 288 ? 7.916 14.661 7.949 1.00 95.06 288 ASP A C 1
ATOM 2232 O O . ASP A 1 288 ? 7.421 15.621 8.539 1.00 95.06 288 ASP A O 1
ATOM 2236 N N . ILE A 1 289 ? 7.295 13.472 7.910 1.00 95.06 289 ILE A N 1
ATOM 2237 C CA . ILE A 1 289 ? 6.061 13.185 8.658 1.00 95.06 289 ILE A CA 1
ATOM 2238 C C . ILE A 1 289 ? 6.306 13.373 10.156 1.00 95.06 289 ILE A C 1
ATOM 2240 O O . ILE A 1 289 ? 5.529 14.066 10.808 1.00 95.06 289 ILE A O 1
ATOM 2244 N N . LEU A 1 290 ? 7.362 12.778 10.715 1.00 95.31 290 LEU A N 1
ATOM 2245 C CA . LEU A 1 290 ? 7.662 12.877 12.146 1.00 95.31 290 LEU A CA 1
ATOM 2246 C C . LEU A 1 290 ? 7.960 14.321 12.572 1.00 95.31 290 LEU A C 1
ATOM 2248 O O . LEU A 1 290 ? 7.370 14.790 13.544 1.00 95.31 290 LEU A O 1
ATOM 2252 N N . GLU A 1 291 ? 8.783 15.042 11.808 1.00 96.00 291 GLU A N 1
ATOM 2253 C CA . GLU A 1 291 ? 9.107 16.454 12.061 1.00 96.00 291 GLU A CA 1
ATOM 2254 C C . GLU A 1 291 ? 7.842 17.332 12.041 1.00 96.00 291 GLU A C 1
ATOM 2256 O O . GLU A 1 291 ? 7.607 18.144 12.941 1.00 96.00 291 GLU A O 1
ATOM 2261 N N . ARG A 1 292 ? 6.958 17.137 11.052 1.00 96.44 292 ARG A N 1
ATOM 2262 C CA . ARG A 1 292 ? 5.691 17.881 10.975 1.00 96.44 292 ARG A CA 1
ATOM 2263 C C . ARG A 1 292 ? 4.715 17.480 12.079 1.00 96.44 292 ARG A C 1
ATOM 2265 O O . ARG A 1 292 ? 4.030 18.354 12.609 1.00 96.44 292 ARG A O 1
ATOM 2272 N N . ARG A 1 293 ? 4.652 16.200 12.463 1.00 96.50 293 ARG A N 1
ATOM 2273 C CA . ARG A 1 293 ? 3.829 15.737 13.595 1.00 96.50 293 ARG A CA 1
ATOM 2274 C C . ARG A 1 293 ? 4.271 16.389 14.899 1.00 96.50 293 ARG A C 1
ATOM 2276 O O . ARG A 1 293 ? 3.411 16.849 15.640 1.00 96.50 293 ARG A O 1
ATOM 2283 N N . GLU A 1 294 ? 5.574 16.482 15.157 1.00 94.81 294 GLU A N 1
ATOM 2284 C CA . GLU A 1 294 ? 6.098 17.137 16.362 1.00 94.81 294 GLU A CA 1
ATOM 2285 C C . GLU A 1 294 ? 5.723 18.625 16.421 1.00 94.81 294 GLU A C 1
ATOM 2287 O O . GLU A 1 294 ? 5.396 19.146 17.489 1.00 94.81 294 GLU A O 1
ATOM 2292 N N . LYS A 1 295 ? 5.732 19.300 15.267 1.00 96.88 295 LYS A N 1
ATOM 2293 C CA . LYS A 1 295 ? 5.407 20.725 15.164 1.00 96.88 295 LYS A CA 1
ATOM 2294 C C . LYS A 1 295 ? 3.906 21.020 15.238 1.00 96.88 295 LYS A C 1
ATOM 2296 O O . LYS A 1 295 ? 3.527 22.087 15.717 1.00 96.88 295 LYS A O 1
ATOM 2301 N N . HIS A 1 296 ? 3.061 20.123 14.726 1.00 97.50 296 HIS A N 1
ATOM 2302 C CA . HIS A 1 296 ? 1.655 20.433 14.441 1.00 97.50 296 HIS A CA 1
ATOM 2303 C C . HIS A 1 296 ? 0.626 19.576 15.187 1.00 97.50 296 HIS A C 1
ATOM 2305 O O . HIS A 1 296 ? -0.544 19.951 15.202 1.00 97.50 296 HIS A O 1
ATOM 2311 N N . LEU A 1 297 ? 1.013 18.458 15.809 1.00 97.00 297 LEU A N 1
ATOM 2312 C CA . LEU A 1 297 ? 0.092 17.574 16.529 1.00 97.00 297 LEU A CA 1
ATOM 2313 C C . LEU A 1 297 ? 0.390 17.523 18.032 1.00 97.00 297 LEU A C 1
ATOM 2315 O O . LEU A 1 297 ? 1.516 17.720 18.485 1.00 97.00 297 LEU A O 1
ATOM 2319 N N . GLY A 1 298 ? -0.644 17.221 18.823 1.00 94.19 298 GLY A N 1
ATOM 2320 C CA . GLY A 1 298 ? -0.505 17.032 20.264 1.00 94.19 298 GLY A CA 1
ATOM 2321 C C . GLY A 1 298 ? 0.424 15.861 20.591 1.00 94.19 298 GLY A C 1
ATOM 2322 O O . GLY A 1 298 ? 0.235 14.752 20.093 1.00 94.19 298 GLY A O 1
ATOM 2323 N N . ARG A 1 299 ? 1.392 16.088 21.487 1.00 89.00 299 ARG A N 1
ATOM 2324 C CA . ARG A 1 299 ? 2.398 15.086 21.899 1.00 89.00 299 ARG A CA 1
ATOM 2325 C C . ARG A 1 299 ? 1.813 13.840 22.577 1.00 89.00 299 ARG A C 1
ATOM 2327 O O . ARG A 1 299 ? 2.517 12.852 22.740 1.00 89.00 299 ARG A O 1
ATOM 2334 N N . SER A 1 300 ? 0.542 13.880 22.973 1.00 87.69 300 SER A N 1
ATOM 2335 C CA . SER A 1 300 ? -0.193 12.731 23.509 1.00 87.69 300 SER A CA 1
ATOM 2336 C C . SER A 1 300 ? -0.575 11.695 22.444 1.00 87.69 300 SER A C 1
ATOM 2338 O O . SER A 1 300 ? -0.939 10.577 22.803 1.00 87.69 300 SER A O 1
ATOM 2340 N N . LEU A 1 301 ? -0.499 12.035 21.152 1.00 91.38 301 LEU A N 1
ATOM 2341 C CA . LEU A 1 301 ? -0.759 11.107 20.052 1.00 91.38 301 LEU A CA 1
ATOM 2342 C C . LEU A 1 301 ? 0.479 10.245 19.790 1.00 91.38 301 LEU A C 1
ATOM 2344 O O . LEU A 1 301 ? 1.419 10.670 19.112 1.00 91.38 301 LEU A O 1
ATOM 2348 N N . SER A 1 302 ? 0.469 9.028 20.328 1.00 90.69 302 SER A N 1
ATOM 2349 C CA . SER A 1 302 ? 1.577 8.084 20.209 1.00 90.69 302 SER A CA 1
ATOM 2350 C C . SER A 1 302 ? 1.834 7.646 18.762 1.00 90.69 302 SER A C 1
ATOM 2352 O O . SER A 1 302 ? 0.952 7.655 17.901 1.00 90.69 302 SER A O 1
ATOM 2354 N N . VAL A 1 303 ? 3.084 7.259 18.504 1.00 94.19 303 VAL A N 1
ATOM 2355 C CA . VAL A 1 303 ? 3.516 6.602 17.267 1.00 94.19 303 VAL A CA 1
ATOM 2356 C C . VAL A 1 303 ? 4.043 5.225 17.647 1.00 94.19 303 VAL A C 1
ATOM 2358 O O . VAL A 1 303 ? 4.868 5.098 18.551 1.00 94.19 303 VAL A O 1
ATOM 2361 N N . SER A 1 304 ? 3.524 4.196 16.986 1.00 93.25 304 SER A N 1
ATOM 2362 C CA . SER A 1 304 ? 3.855 2.804 17.279 1.00 93.25 304 SER A CA 1
ATOM 2363 C C . SER A 1 304 ? 5.226 2.409 16.715 1.00 93.25 304 SER A C 1
ATOM 2365 O O . SER A 1 304 ? 5.628 2.888 15.654 1.00 93.25 304 SER A O 1
ATOM 2367 N N . TYR A 1 305 ? 5.871 1.448 17.390 1.00 94.56 305 TYR A N 1
ATOM 2368 C CA . TYR A 1 305 ? 7.154 0.818 17.038 1.00 94.56 305 TYR A CA 1
ATOM 2369 C C . TYR A 1 305 ? 8.397 1.718 17.141 1.00 94.56 305 TYR A C 1
ATOM 2371 O O . TYR A 1 305 ? 8.328 2.941 17.147 1.00 94.56 305 TYR A O 1
ATOM 2379 N N . ARG A 1 306 ? 9.577 1.080 17.222 1.00 94.25 306 ARG A N 1
ATOM 2380 C CA . ARG A 1 306 ? 10.881 1.773 17.220 1.00 94.25 306 ARG A CA 1
ATOM 2381 C C . ARG A 1 306 ? 11.168 2.449 15.878 1.00 94.25 306 ARG A C 1
ATOM 2383 O O . ARG A 1 306 ? 11.709 3.546 15.859 1.00 94.25 306 ARG A O 1
ATOM 2390 N N . ASN A 1 307 ? 10.798 1.779 14.787 1.00 91.62 307 ASN A N 1
ATOM 2391 C CA . ASN A 1 307 ? 10.863 2.298 13.426 1.00 91.62 307 ASN A CA 1
ATOM 2392 C C . ASN A 1 307 ? 9.419 2.520 12.954 1.00 91.62 307 ASN A C 1
ATOM 2394 O O . ASN A 1 307 ? 8.754 1.535 12.623 1.00 91.62 307 ASN A O 1
ATOM 2398 N N . PRO A 1 308 ? 8.915 3.766 12.970 1.00 94.56 308 PRO A N 1
ATOM 2399 C CA . PRO A 1 308 ? 7.548 4.062 12.559 1.00 94.56 308 PRO A CA 1
ATOM 2400 C C . PRO A 1 308 ? 7.254 3.600 11.130 1.00 94.56 308 PRO A C 1
ATOM 2402 O O . PRO A 1 308 ? 8.065 3.797 10.222 1.00 94.56 308 PRO A O 1
ATOM 2405 N N . LEU A 1 309 ? 6.077 3.007 10.937 1.00 94.19 309 LEU A N 1
ATOM 2406 C CA . LEU A 1 309 ? 5.599 2.541 9.636 1.00 94.19 309 LEU A CA 1
ATOM 2407 C C . LEU A 1 309 ? 4.859 3.674 8.907 1.00 94.19 309 LEU A C 1
ATOM 2409 O O . LEU A 1 309 ? 4.008 4.332 9.508 1.00 94.19 309 LEU A O 1
ATOM 2413 N N . LYS A 1 310 ? 5.139 3.877 7.613 1.00 94.44 310 LYS A N 1
ATOM 2414 C CA . LYS A 1 310 ? 4.332 4.729 6.721 1.00 94.44 310 LYS A CA 1
ATOM 2415 C C . LYS A 1 310 ? 3.409 3.823 5.913 1.00 94.44 310 LYS A C 1
ATOM 2417 O O . LYS A 1 310 ? 3.767 3.343 4.848 1.00 94.44 310 LYS A O 1
ATOM 2422 N N . ILE A 1 311 ? 2.224 3.568 6.457 1.00 95.06 311 ILE A N 1
ATOM 2423 C CA . ILE A 1 311 ? 1.194 2.786 5.772 1.00 95.06 311 ILE A CA 1
ATOM 2424 C C . ILE A 1 311 ? 0.491 3.678 4.753 1.00 95.06 311 ILE A C 1
ATOM 2426 O O . ILE A 1 311 ? -0.007 4.744 5.111 1.00 95.06 311 ILE A O 1
ATOM 2430 N N . VAL A 1 312 ? 0.456 3.236 3.499 1.00 93.06 312 VAL A N 1
ATOM 2431 C CA . VAL A 1 312 ? -0.172 3.969 2.386 1.00 93.06 312 VAL A CA 1
ATOM 2432 C C . VAL A 1 312 ? -1.421 3.270 1.860 1.00 93.06 312 VAL A C 1
ATOM 2434 O O . VAL A 1 312 ? -2.218 3.893 1.167 1.00 93.06 312 VAL A O 1
ATOM 2437 N N . ARG A 1 313 ? -1.630 1.992 2.208 1.00 92.44 313 ARG A N 1
ATOM 2438 C CA . ARG A 1 313 ? -2.833 1.250 1.821 1.00 92.44 313 ARG A CA 1
ATOM 2439 C C . ARG A 1 313 ? -3.234 0.198 2.842 1.00 92.44 313 ARG A C 1
ATOM 2441 O O . ARG A 1 313 ? -2.386 -0.445 3.453 1.00 92.44 313 ARG A O 1
ATOM 2448 N N . GLY A 1 314 ? -4.540 -0.006 2.973 1.00 93.44 314 GLY A N 1
ATOM 2449 C CA . GLY A 1 314 ? -5.132 -1.162 3.633 1.00 93.44 314 GLY A CA 1
ATOM 2450 C C . GLY A 1 314 ? -6.017 -1.930 2.653 1.00 93.44 314 GLY A C 1
ATOM 2451 O O . GLY A 1 314 ? -6.707 -1.330 1.831 1.00 93.44 314 GLY A O 1
ATOM 2452 N N . TRP A 1 315 ? -5.995 -3.258 2.727 1.00 92.00 315 TRP A N 1
ATOM 2453 C CA . TRP A 1 315 ? -6.890 -4.124 1.964 1.00 92.00 315 TRP A CA 1
ATOM 2454 C C . TRP A 1 315 ? -7.206 -5.392 2.745 1.00 92.00 315 TRP A C 1
ATOM 2456 O O . TRP A 1 315 ? -6.325 -6.221 2.988 1.00 92.00 315 TRP A O 1
ATOM 2466 N N . ARG A 1 316 ? -8.479 -5.557 3.112 1.00 91.75 316 ARG A N 1
ATOM 2467 C CA . ARG A 1 316 ? -8.968 -6.668 3.934 1.00 91.75 316 ARG A CA 1
ATOM 2468 C C . ARG A 1 316 ? -8.127 -6.801 5.212 1.00 91.75 316 ARG A C 1
ATOM 2470 O O . ARG A 1 316 ? -8.075 -5.863 5.993 1.00 91.75 316 ARG A O 1
ATOM 2477 N N . GLN A 1 317 ? -7.457 -7.921 5.442 1.00 94.06 317 GLN A N 1
ATOM 2478 C CA . GLN A 1 317 ? -6.618 -8.152 6.620 1.00 94.06 317 GLN A CA 1
ATOM 2479 C C . GLN A 1 317 ? -5.187 -7.595 6.503 1.00 94.06 317 GLN A C 1
ATOM 2481 O O . GLN A 1 317 ? -4.369 -7.851 7.382 1.00 94.06 317 GLN A O 1
ATOM 2486 N N . TYR A 1 318 ? -4.846 -6.888 5.421 1.00 93.75 318 TYR A N 1
ATOM 2487 C CA . TYR A 1 318 ? -3.473 -6.465 5.145 1.00 93.75 318 TYR A CA 1
ATOM 2488 C C . TYR A 1 318 ? -3.297 -4.948 5.155 1.00 93.75 318 TYR A C 1
ATOM 2490 O O . TYR A 1 318 ? -4.156 -4.206 4.676 1.00 93.75 318 TYR A O 1
ATOM 2498 N N . LEU A 1 319 ? -2.130 -4.510 5.624 1.00 95.06 319 LEU A N 1
ATOM 2499 C CA . LEU A 1 319 ? -1.604 -3.155 5.473 1.00 95.06 319 LEU A CA 1
ATOM 2500 C C . LEU A 1 319 ? -0.367 -3.176 4.572 1.00 95.06 319 LEU A C 1
ATOM 2502 O O . LEU A 1 319 ? 0.402 -4.135 4.591 1.00 95.06 319 LEU A O 1
ATOM 2506 N N . TYR A 1 320 ? -0.169 -2.109 3.806 1.00 92.94 320 TYR A N 1
ATOM 2507 C CA . TYR A 1 320 ? 0.945 -1.952 2.880 1.00 92.94 320 TYR A CA 1
ATOM 2508 C C . TYR A 1 320 ? 1.673 -0.650 3.173 1.00 92.94 320 TYR A C 1
ATOM 2510 O O . TYR A 1 320 ? 1.042 0.408 3.289 1.00 92.94 320 TYR A O 1
ATOM 2518 N N . ASP A 1 321 ? 2.994 -0.731 3.288 1.00 93.12 321 ASP A N 1
ATOM 2519 C CA . ASP A 1 321 ? 3.828 0.463 3.382 1.00 93.12 321 ASP A CA 1
ATOM 2520 C C . ASP A 1 321 ? 4.146 1.063 2.003 1.00 93.12 321 ASP A C 1
ATOM 2522 O O . ASP A 1 321 ? 3.773 0.521 0.959 1.00 93.12 321 ASP A O 1
ATOM 2526 N N . GLU A 1 322 ? 4.829 2.207 1.998 1.00 91.50 322 GLU A N 1
ATOM 2527 C CA . GLU A 1 322 ? 5.186 2.945 0.783 1.00 91.50 322 GLU A CA 1
ATOM 2528 C C . GLU A 1 322 ? 6.155 2.194 -0.145 1.00 91.50 322 GLU A C 1
ATOM 2530 O O . GLU A 1 322 ? 6.371 2.606 -1.280 1.00 91.50 322 GLU A O 1
ATOM 2535 N N . THR A 1 323 ? 6.754 1.106 0.338 1.00 90.62 323 THR A N 1
ATOM 2536 C CA . THR A 1 323 ? 7.670 0.251 -0.421 1.00 90.62 323 THR A CA 1
ATOM 2537 C C . THR A 1 323 ? 6.973 -0.988 -0.975 1.00 90.62 323 THR A C 1
ATOM 2539 O O . THR A 1 323 ? 7.595 -1.781 -1.673 1.00 90.62 323 THR A O 1
ATOM 2542 N N . GLY A 1 324 ? 5.684 -1.178 -0.680 1.00 89.94 324 GLY A N 1
ATOM 2543 C CA . GLY A 1 324 ? 4.932 -2.378 -1.045 1.00 89.94 324 GLY A CA 1
ATOM 2544 C C . GLY A 1 324 ? 5.124 -3.545 -0.084 1.00 89.94 324 GLY A C 1
ATOM 2545 O O . GLY A 1 324 ? 4.640 -4.643 -0.365 1.00 89.94 324 GLY A O 1
ATOM 2546 N N . ARG A 1 325 ? 5.776 -3.337 1.067 1.00 90.69 325 ARG A N 1
ATOM 2547 C CA . ARG A 1 325 ? 5.864 -4.374 2.094 1.00 90.69 325 ARG A CA 1
ATOM 2548 C C . ARG A 1 325 ? 4.484 -4.635 2.680 1.00 90.69 325 ARG A C 1
ATOM 2550 O O . ARG A 1 325 ? 3.800 -3.714 3.123 1.00 90.69 325 ARG A O 1
ATOM 2557 N N . VAL A 1 326 ? 4.112 -5.911 2.711 1.00 90.69 326 VAL A N 1
ATOM 2558 C CA . VAL A 1 326 ? 2.811 -6.374 3.197 1.00 90.69 326 VAL A CA 1
ATOM 2559 C C . VAL A 1 326 ? 2.906 -6.761 4.670 1.00 90.69 326 VAL A C 1
ATOM 2561 O O . VAL A 1 326 ? 3.824 -7.468 5.083 1.00 90.69 326 VAL A O 1
ATOM 2564 N N . TYR A 1 327 ? 1.928 -6.324 5.454 1.00 92.25 327 TYR A N 1
ATOM 2565 C CA . TYR A 1 327 ? 1.771 -6.654 6.864 1.00 92.25 327 TYR A CA 1
ATOM 2566 C C . TYR A 1 327 ? 0.408 -7.302 7.077 1.00 92.25 327 TYR A C 1
ATOM 2568 O O . TYR A 1 327 ? -0.609 -6.730 6.690 1.00 92.25 327 TYR A O 1
ATOM 2576 N N . LEU A 1 328 ? 0.375 -8.475 7.713 1.00 94.50 328 LEU A N 1
ATOM 2577 C CA . LEU A 1 328 ? -0.866 -9.020 8.259 1.00 94.50 328 LEU A CA 1
ATOM 2578 C C . LEU A 1 328 ? -1.259 -8.194 9.488 1.00 94.50 328 LEU A C 1
ATOM 2580 O O . LEU A 1 328 ? -0.494 -8.106 10.450 1.00 94.50 328 LEU A O 1
ATOM 2584 N N . ASP A 1 329 ? -2.438 -7.586 9.453 1.00 96.56 329 ASP A N 1
ATOM 2585 C CA . ASP A 1 329 ? -2.939 -6.770 10.549 1.00 96.56 329 ASP A CA 1
ATOM 2586 C C . ASP A 1 329 ? -3.692 -7.630 11.566 1.00 96.56 329 ASP A C 1
ATOM 2588 O O . ASP A 1 329 ? -4.841 -8.015 11.363 1.00 96.56 329 ASP A O 1
ATOM 2592 N N . ALA A 1 330 ? -3.013 -7.923 12.673 1.00 96.25 330 ALA A N 1
ATOM 2593 C CA . ALA A 1 330 ? -3.566 -8.625 13.829 1.00 96.25 330 ALA A CA 1
ATOM 2594 C C . ALA A 1 330 ? -3.757 -7.692 15.042 1.00 96.25 330 ALA A C 1
ATOM 2596 O O . ALA A 1 330 ? -3.810 -8.161 16.179 1.00 96.25 330 ALA A O 1
ATOM 2597 N N . VAL A 1 331 ? -3.793 -6.372 14.819 1.00 95.19 331 VAL A N 1
ATOM 2598 C CA . VAL A 1 331 ? -3.839 -5.361 15.887 1.00 95.19 331 VAL A CA 1
ATOM 2599 C C . VAL A 1 331 ? -5.117 -4.532 15.819 1.00 95.19 331 VAL A C 1
ATOM 2601 O O . VAL A 1 331 ? -5.741 -4.287 16.851 1.00 95.19 331 VAL A O 1
ATOM 2604 N N . ASN A 1 332 ? -5.516 -4.076 14.630 1.00 96.06 332 ASN A N 1
ATOM 2605 C CA . ASN A 1 332 ? -6.614 -3.122 14.507 1.00 96.06 332 ASN A CA 1
ATOM 2606 C C . ASN A 1 332 ? -7.987 -3.804 14.570 1.00 96.06 332 ASN A C 1
ATOM 2608 O O . ASN A 1 332 ? -8.304 -4.684 13.777 1.00 96.06 332 ASN A O 1
ATOM 2612 N N . ASN A 1 333 ? -8.842 -3.328 15.475 1.00 95.81 333 ASN A N 1
ATOM 2613 C CA . ASN A 1 333 ? -10.230 -3.777 15.615 1.00 95.81 333 ASN A CA 1
ATOM 2614 C C . ASN A 1 333 ? -11.248 -2.881 14.881 1.00 95.81 333 ASN A C 1
ATOM 2616 O O . ASN A 1 333 ? -12.333 -3.346 14.547 1.00 95.81 333 ASN A O 1
ATOM 2620 N N . VAL A 1 334 ? -10.908 -1.608 14.630 1.00 96.44 334 VAL A N 1
ATOM 2621 C CA . VAL A 1 334 ? -11.754 -0.622 13.930 1.00 96.44 334 VAL A CA 1
ATOM 2622 C C . VAL A 1 334 ? -12.181 -1.095 12.531 1.00 96.44 334 VAL A C 1
ATOM 2624 O O . VAL A 1 334 ? -13.380 -1.080 12.250 1.00 96.44 334 VAL A O 1
ATOM 2627 N N . PRO A 1 335 ? -11.272 -1.552 11.646 1.00 96.81 335 PRO A N 1
ATOM 2628 C CA . PRO A 1 335 ? -11.643 -2.166 10.372 1.00 96.81 335 PRO A CA 1
ATOM 2629 C C . PRO A 1 335 ? -12.160 -3.599 10.595 1.00 96.81 335 PRO A C 1
ATOM 2631 O O . PRO A 1 335 ? -11.561 -4.566 10.136 1.00 96.81 335 PRO A O 1
ATOM 2634 N N . HIS A 1 336 ? -13.278 -3.749 11.312 1.00 96.94 336 HIS A N 1
ATOM 2635 C CA . HIS A 1 336 ? -13.785 -5.043 11.786 1.00 96.94 336 HIS A CA 1
ATOM 2636 C C . HIS A 1 336 ? -14.061 -6.051 10.658 1.00 96.94 336 HIS A C 1
ATOM 2638 O O . HIS A 1 336 ? -13.820 -7.244 10.807 1.00 96.94 336 HIS A O 1
ATOM 2644 N N . VAL A 1 337 ? -14.524 -5.564 9.503 1.00 96.62 337 VAL A N 1
ATOM 2645 C CA . VAL A 1 337 ? -14.762 -6.370 8.290 1.00 96.62 337 VAL A CA 1
ATOM 2646 C C . VAL A 1 337 ? -13.583 -6.321 7.307 1.00 96.62 337 VAL A C 1
ATOM 2648 O O . VAL A 1 337 ? -13.726 -6.654 6.133 1.00 96.62 337 VAL A O 1
ATOM 2651 N N . GLY A 1 338 ? -12.413 -5.890 7.777 1.00 95.62 338 GLY A N 1
ATOM 2652 C CA . GLY A 1 338 ? -11.219 -5.655 6.978 1.00 95.62 338 GLY A CA 1
ATOM 2653 C C . GLY A 1 338 ? -11.120 -4.230 6.423 1.00 95.62 338 GLY A C 1
ATOM 2654 O O . GLY A 1 338 ? -12.110 -3.523 6.217 1.00 95.62 338 GLY A O 1
ATOM 2655 N N . HIS A 1 339 ? -9.885 -3.810 6.168 1.00 95.25 339 HIS A N 1
ATOM 2656 C CA . HIS A 1 339 ? -9.528 -2.526 5.577 1.00 95.25 339 HIS A CA 1
ATOM 2657 C C . HIS A 1 339 ? -10.151 -2.355 4.195 1.00 95.25 339 HIS A C 1
ATOM 2659 O O . HIS A 1 339 ? -10.064 -3.254 3.356 1.00 95.25 339 HIS A O 1
ATOM 2665 N N . CYS A 1 340 ? -10.746 -1.185 3.953 1.00 93.50 340 CYS A N 1
ATOM 2666 C CA . CYS A 1 340 ? -11.308 -0.806 2.654 1.00 93.50 340 CYS A CA 1
ATOM 2667 C C . CYS A 1 340 ? -12.235 -1.878 2.045 1.00 93.50 340 CYS A C 1
ATOM 2669 O O . CYS A 1 340 ? -12.217 -2.102 0.836 1.00 93.50 340 CYS A O 1
ATOM 2671 N N . HIS A 1 341 ? -13.040 -2.561 2.872 1.00 93.12 341 HIS A N 1
ATOM 2672 C CA . HIS A 1 341 ? -13.931 -3.620 2.399 1.00 93.12 341 HIS A CA 1
ATOM 2673 C C . HIS A 1 341 ? -14.869 -3.093 1.285 1.00 93.12 341 HIS A C 1
ATOM 2675 O O . HIS A 1 341 ? -15.630 -2.154 1.548 1.00 93.12 341 HIS A O 1
ATOM 2681 N N . PRO A 1 342 ? -14.889 -3.696 0.074 1.00 89.62 342 PRO A N 1
ATOM 2682 C CA . PRO A 1 342 ? -15.554 -3.113 -1.101 1.00 89.62 342 PRO A CA 1
ATOM 2683 C C . PRO A 1 342 ? -17.029 -2.763 -0.893 1.00 89.62 342 PRO A C 1
ATOM 2685 O O . PRO A 1 342 ? -17.497 -1.723 -1.346 1.00 89.62 342 PRO A O 1
ATOM 2688 N N . HIS A 1 343 ? -17.762 -3.602 -0.151 1.00 93.88 343 HIS A N 1
ATOM 2689 C CA . HIS A 1 343 ? -19.165 -3.340 0.181 1.00 93.88 343 HIS A CA 1
ATOM 2690 C C . HIS A 1 343 ? -19.354 -2.047 0.997 1.00 93.88 343 HIS A C 1
ATOM 2692 O O . HIS A 1 343 ? -20.268 -1.278 0.719 1.00 93.88 343 HIS A O 1
ATOM 2698 N N . VAL A 1 344 ? -18.477 -1.792 1.977 1.00 95.62 344 VAL A N 1
ATOM 2699 C CA . VAL A 1 344 ? -18.570 -0.624 2.868 1.00 95.62 344 VAL A CA 1
ATOM 2700 C C . VAL A 1 344 ? -18.167 0.644 2.123 1.00 95.62 344 VAL A C 1
ATOM 2702 O O . VAL A 1 344 ? -18.876 1.644 2.194 1.00 95.62 344 VAL A O 1
ATOM 2705 N N . VAL A 1 345 ? -17.064 0.587 1.368 1.00 93.81 345 VAL A N 1
ATOM 2706 C CA . VAL A 1 345 ? -16.579 1.716 0.558 1.00 93.81 345 VAL A CA 1
ATOM 2707 C C . VAL A 1 345 ? -17.648 2.151 -0.442 1.00 93.81 345 VAL A C 1
ATOM 2709 O O . VAL A 1 345 ? -18.008 3.327 -0.476 1.00 93.81 345 VAL A O 1
ATOM 2712 N N . LYS A 1 346 ? -18.222 1.197 -1.186 1.00 94.19 346 LYS A N 1
ATOM 2713 C CA . LYS A 1 346 ? -19.269 1.477 -2.172 1.00 94.19 346 LYS A CA 1
ATOM 2714 C C . LYS A 1 346 ? -20.514 2.099 -1.536 1.00 94.19 346 LYS A C 1
ATOM 2716 O O . LYS A 1 346 ? -20.999 3.105 -2.044 1.00 94.19 346 LYS A O 1
ATOM 2721 N N . ALA A 1 347 ? -21.006 1.544 -0.425 1.00 96.12 347 ALA A N 1
ATOM 2722 C CA . ALA A 1 347 ? -22.177 2.083 0.271 1.00 96.12 347 ALA A CA 1
ATOM 2723 C C . ALA A 1 347 ? -21.944 3.525 0.760 1.00 96.12 347 ALA A C 1
ATOM 2725 O O . ALA A 1 347 ? -22.795 4.391 0.564 1.00 96.12 347 ALA A O 1
ATOM 2726 N N . ALA A 1 348 ? -20.766 3.804 1.330 1.00 95.88 348 ALA A N 1
ATOM 2727 C CA . ALA A 1 348 ? -20.408 5.142 1.791 1.00 95.88 348 ALA A CA 1
ATOM 2728 C C . ALA A 1 348 ? -20.299 6.147 0.631 1.00 95.88 348 ALA A C 1
ATOM 2730 O O . ALA A 1 348 ? -20.875 7.229 0.707 1.00 95.88 348 ALA A O 1
ATOM 2731 N N . GLN A 1 349 ? -19.604 5.790 -0.455 1.00 95.94 349 GLN A N 1
ATOM 2732 C CA . GLN A 1 349 ? -19.460 6.653 -1.633 1.00 95.94 349 GLN A CA 1
ATOM 2733 C C . GLN A 1 349 ? -20.813 6.979 -2.274 1.00 95.94 349 GLN A C 1
ATOM 2735 O O . GLN A 1 349 ? -21.077 8.140 -2.580 1.00 95.94 349 GLN A O 1
ATOM 2740 N N . GLN A 1 350 ? -21.679 5.972 -2.437 1.00 96.56 350 GLN A N 1
ATOM 2741 C CA . GLN A 1 350 ? -23.019 6.154 -2.996 1.00 96.56 350 GLN A CA 1
ATOM 2742 C C . GLN A 1 350 ? -23.847 7.130 -2.159 1.00 96.56 350 GLN A C 1
ATOM 2744 O O . GLN A 1 350 ? -24.414 8.069 -2.712 1.00 96.56 350 GLN A O 1
ATOM 2749 N N . GLN A 1 351 ? -23.876 6.953 -0.835 1.00 97.25 351 GLN A N 1
ATOM 2750 C CA . GLN A 1 351 ? -24.680 7.815 0.025 1.00 97.25 351 GLN A CA 1
ATOM 2751 C C . GLN A 1 351 ? -24.123 9.240 0.102 1.00 97.25 351 GLN A C 1
ATOM 2753 O O . GLN A 1 351 ? -24.883 10.198 -0.013 1.00 97.25 351 GLN A O 1
ATOM 2758 N N . ILE A 1 352 ? -22.801 9.404 0.236 1.00 96.62 352 ILE A N 1
ATOM 2759 C CA . ILE A 1 352 ? -22.159 10.728 0.320 1.00 96.62 352 ILE A CA 1
ATOM 2760 C C . ILE A 1 352 ? -22.384 11.546 -0.958 1.00 96.62 352 ILE A C 1
ATOM 2762 O O . ILE A 1 352 ? -22.565 12.760 -0.870 1.00 96.62 352 ILE A O 1
ATOM 2766 N N . ALA A 1 353 ? -22.410 10.901 -2.128 1.00 97.56 353 ALA A N 1
ATOM 2767 C CA . ALA A 1 353 ? -22.694 11.568 -3.398 1.00 97.56 353 ALA A CA 1
ATOM 2768 C C . ALA A 1 353 ? -24.154 12.053 -3.526 1.00 97.56 353 ALA A C 1
ATOM 2770 O O . ALA A 1 353 ? -24.433 12.914 -4.359 1.00 97.56 353 ALA A O 1
ATOM 2771 N N . ILE A 1 354 ? -25.076 11.512 -2.719 1.00 96.88 354 ILE A N 1
ATOM 2772 C CA . ILE A 1 354 ? -26.509 11.835 -2.751 1.00 96.88 354 ILE A CA 1
ATOM 2773 C C . ILE A 1 354 ? -26.883 12.800 -1.617 1.00 96.88 354 ILE A C 1
ATOM 2775 O O . ILE A 1 354 ? -27.449 13.862 -1.875 1.00 96.88 354 ILE A O 1
ATOM 2779 N N . LEU A 1 355 ? -26.606 12.435 -0.359 1.00 95.50 355 LEU A N 1
ATOM 2780 C CA . LEU A 1 355 ? -27.032 13.188 0.822 1.00 95.50 355 LEU A CA 1
ATOM 2781 C C . LEU A 1 355 ? -26.184 12.864 2.064 1.00 95.50 355 LEU A C 1
ATOM 2783 O O . LEU A 1 355 ? -26.076 11.712 2.479 1.00 95.50 355 LEU A O 1
ATOM 2787 N N . ASN A 1 356 ? -25.690 13.910 2.734 1.00 95.06 356 ASN A N 1
ATOM 2788 C CA . ASN A 1 356 ? -25.049 13.830 4.049 1.00 95.06 356 ASN A CA 1
ATOM 2789 C C . ASN A 1 356 ? -25.472 15.033 4.912 1.00 95.06 356 ASN A C 1
ATOM 2791 O O . ASN A 1 356 ? -24.905 16.120 4.807 1.00 95.06 356 ASN A O 1
ATOM 2795 N N . THR A 1 357 ? -26.528 14.866 5.713 1.00 94.56 357 THR A N 1
ATOM 2796 C CA . THR A 1 357 ? -27.140 15.948 6.502 1.00 94.56 357 THR A CA 1
ATOM 2797 C C . THR A 1 357 ? -27.459 15.505 7.930 1.00 94.56 357 THR A C 1
ATOM 2799 O O . THR A 1 357 ? -27.342 14.337 8.285 1.00 94.56 357 THR A O 1
ATOM 2802 N N . ASN A 1 358 ? -27.854 16.458 8.774 1.00 95.12 358 ASN A N 1
ATOM 2803 C CA . ASN A 1 358 ? -28.280 16.190 10.147 1.00 95.12 358 ASN A CA 1
ATOM 2804 C C . ASN A 1 358 ? -29.671 15.529 10.201 1.00 95.12 358 ASN A C 1
ATOM 2806 O O . ASN A 1 358 ? -30.476 15.659 9.283 1.00 95.12 358 ASN A O 1
ATOM 2810 N N . THR A 1 359 ? -29.995 14.923 11.342 1.00 95.38 359 THR A N 1
ATOM 2811 C CA . THR A 1 359 ? -31.210 14.117 11.558 1.00 95.38 359 THR A CA 1
ATOM 2812 C C . THR A 1 359 ? -32.518 14.912 11.689 1.00 95.38 359 THR A C 1
ATOM 2814 O O . THR A 1 359 ? -33.549 14.341 12.034 1.00 95.38 359 THR A O 1
ATOM 2817 N N . ARG A 1 360 ? -32.518 16.233 11.440 1.00 96.62 360 ARG A N 1
ATOM 2818 C CA . ARG A 1 360 ? -33.753 17.046 11.457 1.00 96.62 360 ARG A CA 1
ATOM 2819 C C . ARG A 1 360 ? -34.567 16.926 10.169 1.00 96.62 360 ARG A C 1
ATOM 2821 O O . ARG A 1 360 ? -35.715 17.361 10.147 1.00 96.62 360 ARG A O 1
ATOM 2828 N N . TYR A 1 361 ? -33.983 16.366 9.115 1.00 96.56 361 TYR A N 1
ATOM 2829 C CA . TYR A 1 361 ? -34.672 16.040 7.871 1.00 96.56 361 TYR A CA 1
ATOM 2830 C C . TYR A 1 361 ? -34.893 14.530 7.793 1.00 96.56 361 TYR A C 1
ATOM 2832 O O . TYR A 1 361 ? -34.055 13.757 8.252 1.00 96.56 361 TYR A O 1
ATOM 2840 N N . LEU A 1 362 ? -36.023 14.116 7.221 1.00 96.88 362 LEU A N 1
ATOM 2841 C CA . LEU A 1 362 ? -36.364 12.701 7.091 1.00 96.88 362 LEU A CA 1
ATOM 2842 C C . LEU A 1 362 ? -35.567 12.053 5.951 1.00 96.88 362 LEU A C 1
ATOM 2844 O O . LEU A 1 362 ? -35.469 12.625 4.866 1.00 96.88 362 LEU A O 1
ATOM 2848 N N . HIS A 1 363 ? -35.036 10.860 6.208 1.00 95.00 363 HIS A N 1
ATOM 2849 C CA . HIS A 1 363 ? -34.444 9.957 5.222 1.00 95.00 363 HIS A CA 1
ATOM 2850 C C . HIS A 1 363 ? -34.460 8.518 5.769 1.00 95.00 363 HIS A C 1
ATOM 2852 O O . HIS A 1 363 ? -34.491 8.313 6.987 1.00 95.00 363 HIS A O 1
ATOM 2858 N N . ASP A 1 364 ? -34.435 7.531 4.877 1.00 95.12 364 ASP A N 1
ATOM 2859 C CA . ASP A 1 364 ? -34.730 6.135 5.228 1.00 95.12 364 ASP A CA 1
ATOM 2860 C C . ASP A 1 364 ? -33.591 5.445 5.997 1.00 95.12 364 ASP A C 1
ATOM 2862 O O . ASP A 1 364 ? -33.842 4.591 6.853 1.00 95.12 364 ASP A O 1
ATOM 2866 N N . ASP A 1 365 ? -32.335 5.822 5.726 1.00 94.69 365 ASP A N 1
ATOM 2867 C CA . ASP A 1 365 ? -31.154 5.088 6.207 1.00 94.69 365 ASP A CA 1
ATOM 2868 C C . ASP A 1 365 ? -31.057 5.021 7.731 1.00 94.69 365 ASP A C 1
ATOM 2870 O O . ASP A 1 365 ? -30.731 3.971 8.283 1.00 94.69 365 ASP A O 1
ATOM 2874 N N . LEU A 1 366 ? -31.349 6.128 8.423 1.00 94.56 366 LEU A N 1
ATOM 2875 C CA . LEU A 1 366 ? -31.228 6.199 9.881 1.00 94.56 366 LEU A CA 1
ATOM 2876 C C . LEU A 1 366 ? -32.205 5.236 10.564 1.00 94.56 366 LEU A C 1
ATOM 2878 O O . LEU A 1 366 ? -31.821 4.508 11.479 1.00 94.56 366 LEU A O 1
ATOM 2882 N N . VAL A 1 367 ? -33.461 5.232 10.108 1.00 95.69 367 VAL A N 1
ATOM 2883 C CA . VAL A 1 367 ? -34.532 4.402 10.677 1.00 95.69 367 VAL A CA 1
ATOM 2884 C C . VAL A 1 367 ? -34.305 2.938 10.316 1.00 95.69 367 VAL A C 1
ATOM 2886 O O . VAL A 1 367 ? -34.316 2.085 11.198 1.00 95.69 367 VAL A O 1
ATOM 2889 N N . THR A 1 368 ? -33.980 2.652 9.055 1.00 97.44 368 THR A N 1
ATOM 2890 C CA . THR A 1 368 ? -33.694 1.285 8.596 1.00 97.44 368 THR A CA 1
ATOM 2891 C C . THR A 1 368 ? -32.483 0.692 9.323 1.00 97.44 368 THR A C 1
ATOM 2893 O O . THR A 1 368 ? -32.471 -0.488 9.678 1.00 97.44 368 THR A O 1
ATOM 2896 N N . TYR A 1 369 ? -31.444 1.495 9.582 1.00 97.06 369 TYR A N 1
ATOM 2897 C CA . TYR A 1 369 ? -30.291 1.043 10.357 1.00 97.06 369 TYR A CA 1
ATOM 2898 C C . TYR A 1 369 ? -30.643 0.802 11.830 1.00 97.06 369 TYR A C 1
ATOM 2900 O O . TYR A 1 369 ? -30.243 -0.224 12.380 1.00 97.06 369 TYR A O 1
ATOM 2908 N N . ALA A 1 370 ? -31.431 1.687 12.450 1.00 97.38 370 ALA A N 1
ATOM 2909 C CA . ALA A 1 370 ? -31.928 1.506 13.815 1.00 97.38 370 ALA A CA 1
ATOM 2910 C C . ALA A 1 370 ? -32.722 0.202 13.974 1.00 97.38 370 ALA A C 1
ATOM 2912 O O . ALA A 1 370 ? -32.451 -0.566 14.897 1.00 97.38 370 ALA A O 1
ATOM 2913 N N . GLU A 1 371 ? -33.651 -0.078 13.058 1.00 97.31 371 GLU A N 1
ATOM 2914 C CA . GLU A 1 371 ? -34.450 -1.308 13.054 1.00 97.31 371 GLU A CA 1
ATOM 2915 C C . GLU A 1 371 ? -33.565 -2.552 12.945 1.00 97.31 371 GLU A C 1
ATOM 2917 O O . GLU A 1 371 ? -33.685 -3.479 13.750 1.00 97.31 371 GLU A O 1
ATOM 2922 N N . ARG A 1 372 ? -32.622 -2.556 11.994 1.00 98.00 372 ARG A N 1
ATOM 2923 C CA . ARG A 1 372 ? -31.688 -3.674 11.794 1.00 98.00 372 ARG A CA 1
ATOM 2924 C C . ARG A 1 372 ? -30.794 -3.910 13.007 1.00 98.00 372 ARG A C 1
ATOM 2926 O O . ARG A 1 372 ? -30.539 -5.064 13.333 1.00 98.00 372 ARG A O 1
ATOM 2933 N N . LEU A 1 373 ? -30.320 -2.847 13.657 1.00 97.44 373 LEU A N 1
ATOM 2934 C CA . LEU A 1 373 ? -29.486 -2.952 14.853 1.00 97.44 373 LEU A CA 1
ATOM 2935 C C . LEU A 1 373 ? -30.290 -3.448 16.061 1.00 97.44 373 LEU A C 1
ATOM 2937 O O . LEU A 1 373 ? -29.840 -4.338 16.774 1.00 97.44 373 LEU A O 1
ATOM 2941 N N . CYS A 1 374 ? -31.494 -2.918 16.285 1.00 97.56 374 CYS A N 1
ATOM 2942 C CA . CYS A 1 374 ? -32.341 -3.365 17.393 1.00 97.56 374 CYS A CA 1
ATOM 2943 C C . CYS A 1 374 ? -32.761 -4.833 17.228 1.00 97.56 374 CYS A C 1
ATOM 2945 O O . CYS A 1 374 ? -32.844 -5.555 18.215 1.00 97.56 374 CYS A O 1
ATOM 2947 N N . ALA A 1 375 ? -32.938 -5.309 15.991 1.00 97.69 375 ALA A N 1
ATOM 2948 C CA . ALA A 1 375 ? -33.234 -6.713 15.710 1.00 97.69 375 ALA A CA 1
ATOM 2949 C C . ALA A 1 375 ? -32.109 -7.691 16.113 1.00 97.69 375 ALA A C 1
ATOM 2951 O O . ALA A 1 375 ? -32.362 -8.891 16.208 1.00 97.69 375 ALA A O 1
ATOM 2952 N N . THR A 1 376 ? -30.877 -7.219 16.358 1.00 97.81 376 THR A N 1
ATOM 2953 C CA . THR A 1 376 ? -29.779 -8.058 16.881 1.00 97.81 376 THR A CA 1
ATOM 2954 C C . THR A 1 376 ? -29.685 -8.046 18.407 1.00 97.81 376 THR A C 1
ATOM 2956 O O . THR A 1 376 ? -28.789 -8.678 18.964 1.00 97.81 376 THR A O 1
ATOM 2959 N N . MET A 1 377 ? -30.556 -7.300 19.086 1.00 97.56 377 MET A N 1
ATOM 2960 C CA . MET A 1 377 ? -30.552 -7.125 20.536 1.00 97.56 377 MET A CA 1
ATOM 2961 C C . MET A 1 377 ? -31.752 -7.847 21.176 1.00 97.56 377 MET A C 1
ATOM 2963 O O . MET A 1 377 ? -32.739 -8.124 20.498 1.00 97.56 377 MET A O 1
ATOM 2967 N N . PRO A 1 378 ? -31.709 -8.164 22.485 1.00 97.19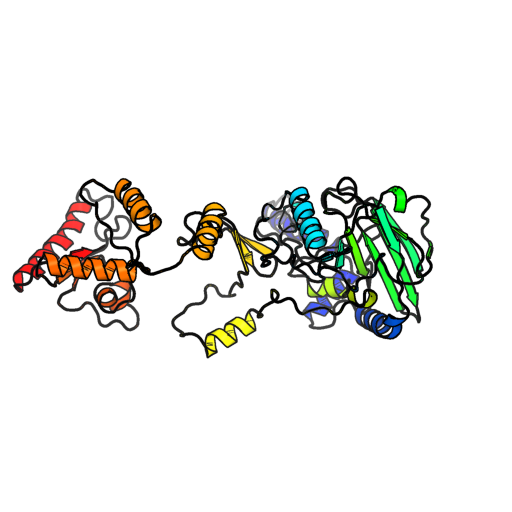 378 PRO A N 1
ATOM 2968 C CA . PRO A 1 378 ? -32.882 -8.656 23.208 1.00 97.19 378 PRO A CA 1
ATOM 2969 C C . PRO A 1 378 ? -34.055 -7.666 23.153 1.00 97.19 378 PRO A C 1
ATOM 2971 O O . PRO A 1 378 ? -33.826 -6.461 23.191 1.00 97.19 378 PRO A O 1
ATOM 2974 N N . ASP A 1 379 ? -35.299 -8.157 23.213 1.00 95.50 379 ASP A N 1
ATOM 2975 C CA . ASP A 1 379 ? -36.538 -7.363 23.052 1.00 95.50 379 ASP A CA 1
ATOM 2976 C C . ASP A 1 379 ? -36.610 -6.066 23.878 1.00 95.50 379 ASP A C 1
ATOM 2978 O O . ASP A 1 379 ? -37.236 -5.091 23.470 1.00 95.50 379 ASP A O 1
ATOM 2982 N N . ARG A 1 380 ? -35.986 -6.036 25.063 1.00 96.75 380 ARG A N 1
ATOM 2983 C CA . ARG A 1 380 ? -35.977 -4.853 25.943 1.00 96.75 380 ARG A CA 1
ATOM 2984 C C . ARG A 1 380 ? -35.043 -3.734 25.464 1.00 96.75 380 ARG A C 1
ATOM 2986 O O . ARG A 1 380 ? -35.167 -2.612 25.945 1.00 96.75 380 ARG A O 1
ATOM 2993 N N . LEU A 1 381 ? -34.110 -4.023 24.561 1.00 96.44 381 LEU A N 1
ATOM 2994 C CA . LEU A 1 381 ? -33.143 -3.083 23.991 1.00 96.44 381 LEU A CA 1
ATOM 2995 C C . LEU A 1 381 ? -33.584 -2.678 22.576 1.00 96.44 381 LEU A C 1
ATOM 2997 O O . LEU A 1 381 ? -32.966 -3.049 21.583 1.00 96.44 381 LEU A O 1
ATOM 3001 N N . SER A 1 382 ? -34.684 -1.924 22.497 1.00 96.38 382 SER A N 1
ATOM 3002 C CA . SER A 1 382 ? -35.414 -1.646 21.248 1.00 96.38 382 SER A CA 1
ATOM 3003 C C . SER A 1 382 ? -35.348 -0.190 20.764 1.00 96.38 382 SER A C 1
ATOM 3005 O O . SER A 1 382 ? -36.067 0.184 19.841 1.00 96.38 382 SER A O 1
ATOM 3007 N N . VAL A 1 383 ? -34.556 0.665 21.420 1.00 96.12 383 VAL A N 1
ATOM 3008 C CA . VAL A 1 383 ? -34.394 2.088 21.077 1.00 96.12 383 VAL A CA 1
ATOM 3009 C C . VAL A 1 383 ? -32.910 2.431 21.103 1.00 96.12 383 VAL A C 1
ATOM 3011 O O . VAL A 1 383 ? -32.230 2.147 22.088 1.00 96.12 383 VAL A O 1
ATOM 3014 N N . CYS A 1 384 ? -32.410 3.071 20.046 1.00 94.56 384 CYS A N 1
ATOM 3015 C CA . CYS A 1 384 ? -31.007 3.458 19.929 1.00 94.56 384 CYS A CA 1
ATOM 3016 C C . CYS A 1 384 ? -30.823 4.978 19.831 1.00 94.56 384 CYS A C 1
ATOM 3018 O O . CYS A 1 384 ? -31.586 5.680 19.167 1.00 94.56 384 CYS A O 1
ATOM 3020 N N . PHE A 1 385 ? -29.745 5.468 20.441 1.00 95.75 385 PHE A N 1
ATOM 3021 C CA . PHE A 1 385 ? -29.172 6.782 20.163 1.00 95.75 385 PHE A CA 1
ATOM 3022 C C . PHE A 1 385 ? -27.897 6.582 19.346 1.00 95.75 385 PHE A C 1
ATOM 3024 O O . PHE A 1 385 ? -27.025 5.815 19.752 1.00 95.75 385 PHE A O 1
ATOM 3031 N N . PHE A 1 386 ? -27.774 7.274 18.214 1.00 96.81 386 PHE A N 1
ATOM 3032 C CA . PHE A 1 386 ? -26.542 7.271 17.429 1.00 96.81 386 PHE A CA 1
ATOM 3033 C C . PHE A 1 386 ? -25.631 8.418 17.855 1.00 96.81 386 PHE A C 1
ATOM 3035 O O . PHE A 1 386 ? -26.071 9.556 18.015 1.00 96.81 386 PHE A O 1
ATOM 3042 N N . VAL A 1 387 ? -24.355 8.093 18.014 1.00 97.06 387 VAL A N 1
ATOM 3043 C CA . VAL A 1 387 ? -23.266 9.003 18.372 1.00 97.06 387 VAL A CA 1
ATOM 3044 C C . VAL A 1 387 ? -22.039 8.657 17.528 1.00 97.06 387 VAL A C 1
ATOM 3046 O O . VAL A 1 387 ? -22.021 7.631 16.847 1.00 97.06 387 VAL A O 1
ATOM 3049 N N . CYS A 1 388 ? -21.011 9.496 17.559 1.00 96.56 388 CYS A N 1
ATOM 3050 C CA . CYS A 1 388 ? -19.856 9.384 16.673 1.00 96.56 388 CYS A CA 1
ATOM 3051 C C . CYS A 1 388 ? -18.686 8.611 17.295 1.00 96.56 388 CYS A C 1
ATOM 3053 O O . CYS A 1 388 ? -17.777 8.197 16.577 1.00 96.56 388 CYS A O 1
ATOM 3055 N N . THR A 1 389 ? -18.663 8.429 18.620 1.00 97.69 389 THR A N 1
ATOM 3056 C CA . THR A 1 389 ? -17.557 7.754 19.318 1.00 97.69 389 THR A CA 1
ATOM 3057 C C . THR A 1 389 ? -18.028 6.913 20.504 1.00 97.69 389 THR A C 1
ATOM 3059 O O . THR A 1 389 ? -19.090 7.158 21.075 1.00 97.69 389 THR A O 1
ATOM 3062 N N . GLY A 1 390 ? -17.190 5.966 20.941 1.00 96.88 390 GLY A N 1
ATOM 3063 C CA . GLY A 1 390 ? -17.423 5.221 22.184 1.00 96.88 390 GLY A CA 1
ATOM 3064 C C . GLY A 1 390 ? -17.472 6.116 23.431 1.00 96.88 390 GLY A C 1
ATOM 3065 O O . GLY A 1 390 ? -18.271 5.865 24.328 1.00 96.88 390 GLY A O 1
ATOM 3066 N N . SER A 1 391 ? -16.694 7.208 23.463 1.00 98.06 391 SER A N 1
ATOM 3067 C CA . SER A 1 391 ? -16.771 8.195 24.549 1.00 98.06 391 SER A CA 1
ATOM 3068 C C . SER A 1 391 ? -18.145 8.873 24.602 1.00 98.06 391 SER A C 1
ATOM 3070 O O . SER A 1 391 ? -18.732 8.990 25.667 1.00 98.06 391 SER A O 1
ATOM 3072 N N . GLU A 1 392 ? -18.698 9.310 23.471 1.00 98.44 392 GLU A N 1
ATOM 3073 C CA . GLU A 1 392 ? -20.037 9.919 23.462 1.00 98.44 392 GLU A CA 1
ATOM 3074 C C . GLU A 1 392 ? -21.121 8.916 23.879 1.00 98.44 392 GLU A C 1
ATOM 3076 O O . GLU A 1 392 ? -22.065 9.285 24.576 1.00 98.44 392 GLU A O 1
ATOM 3081 N N . ALA A 1 393 ? -20.962 7.640 23.506 1.00 98.25 393 ALA A N 1
ATOM 3082 C CA . ALA A 1 393 ? -21.898 6.583 23.878 1.00 98.25 393 ALA A CA 1
ATOM 3083 C C . ALA A 1 393 ? -21.917 6.365 25.396 1.00 98.25 393 ALA A C 1
ATOM 3085 O O . ALA A 1 393 ? -22.984 6.388 26.009 1.00 98.25 393 ALA A O 1
ATOM 3086 N N . ASN A 1 394 ? -20.740 6.213 26.009 1.00 98.38 394 ASN A N 1
ATOM 3087 C CA . ASN A 1 394 ? -20.623 5.987 27.448 1.00 98.38 394 ASN A CA 1
ATOM 3088 C C . ASN A 1 394 ? -21.025 7.219 28.270 1.00 98.38 394 ASN A C 1
ATOM 3090 O O . ASN A 1 394 ? -21.643 7.072 29.324 1.00 98.38 394 ASN A O 1
ATOM 3094 N N . ASP A 1 395 ? -20.733 8.432 27.795 1.00 98.38 395 ASP A N 1
ATOM 3095 C CA . ASP A 1 395 ? -21.158 9.663 28.472 1.00 98.38 395 ASP A CA 1
ATOM 3096 C C . ASP A 1 395 ? -22.683 9.823 28.446 1.00 98.38 395 ASP A C 1
ATOM 3098 O O . ASP A 1 395 ? -23.307 10.082 29.480 1.00 98.38 395 ASP A O 1
ATOM 3102 N N . LEU A 1 396 ? -23.310 9.574 27.289 1.00 98.38 396 LEU A N 1
ATOM 3103 C CA . LEU A 1 396 ? -24.765 9.579 27.175 1.00 98.38 396 LEU A CA 1
ATOM 3104 C C . LEU A 1 396 ? -25.397 8.484 28.043 1.00 98.38 396 LEU A C 1
ATOM 3106 O O . LEU A 1 396 ? -26.374 8.759 28.739 1.00 98.38 396 LEU A O 1
ATOM 3110 N N . ALA A 1 397 ? -24.834 7.274 28.055 1.00 98.25 397 ALA A N 1
ATOM 3111 C CA . ALA A 1 397 ? -25.311 6.181 28.900 1.00 98.25 397 ALA A CA 1
ATOM 3112 C C . ALA A 1 397 ? -25.258 6.556 30.389 1.00 98.25 397 ALA A C 1
ATOM 3114 O O . ALA A 1 397 ? -26.248 6.389 31.105 1.00 98.25 397 ALA A O 1
ATOM 3115 N N . LEU A 1 398 ? -24.149 7.148 30.844 1.00 98.19 398 LEU A N 1
ATOM 3116 C CA . LEU A 1 398 ? -24.003 7.629 32.215 1.00 98.19 398 LEU A CA 1
ATOM 3117 C C . LEU A 1 398 ? -25.027 8.723 32.541 1.00 98.19 398 LEU A C 1
ATOM 3119 O O . LEU A 1 398 ? -25.655 8.701 33.602 1.00 98.19 398 LEU A O 1
ATOM 3123 N N . ARG A 1 399 ? -25.242 9.667 31.620 1.00 98.19 399 ARG A N 1
ATOM 3124 C CA . ARG A 1 399 ? -26.258 10.713 31.775 1.00 98.19 399 ARG A CA 1
ATOM 3125 C C . ARG A 1 399 ? -27.665 10.124 31.887 1.00 98.19 399 ARG A C 1
ATOM 3127 O O . ARG A 1 399 ? -28.426 10.553 32.756 1.00 98.19 399 ARG A O 1
ATOM 3134 N N . LEU A 1 400 ? -28.017 9.160 31.037 1.00 98.25 400 LEU A N 1
ATOM 3135 C CA . LEU A 1 400 ? -29.318 8.488 31.065 1.00 98.25 400 LEU A CA 1
ATOM 3136 C C . LEU A 1 400 ? -29.521 7.724 32.379 1.00 98.25 400 LEU A C 1
ATOM 3138 O O . LEU A 1 400 ? -30.568 7.876 33.006 1.00 98.25 400 LEU A O 1
ATOM 3142 N N . ALA A 1 401 ? -28.508 6.988 32.844 1.00 98.19 401 ALA A N 1
ATOM 3143 C CA . ALA A 1 401 ? -28.555 6.239 34.098 1.00 98.19 401 ALA A CA 1
ATOM 3144 C C . ALA A 1 401 ? -28.773 7.154 35.313 1.00 98.19 401 ALA A C 1
ATOM 3146 O O . ALA A 1 401 ? -29.675 6.922 36.121 1.00 98.19 401 ALA A O 1
ATOM 3147 N N . ARG A 1 402 ? -28.019 8.256 35.406 1.00 97.44 402 ARG A N 1
ATOM 3148 C CA . ARG A 1 402 ? -28.190 9.267 36.465 1.00 97.44 402 ARG A CA 1
ATOM 3149 C C . ARG A 1 402 ? -29.565 9.930 36.410 1.00 97.44 402 ARG A C 1
ATOM 3151 O O . ARG A 1 402 ? -30.207 10.106 37.439 1.00 97.44 402 ARG A O 1
ATOM 3158 N N . THR A 1 403 ? -30.047 10.246 35.208 1.00 98.06 403 THR A N 1
ATOM 3159 C CA . THR A 1 403 ? -31.375 10.855 35.021 1.00 98.06 403 THR A CA 1
ATOM 3160 C C . THR A 1 403 ? -32.493 9.904 35.446 1.00 98.06 403 THR A C 1
ATOM 3162 O O . THR A 1 403 ? -33.450 10.332 36.083 1.00 98.06 403 THR A O 1
ATOM 3165 N N . HIS A 1 404 ? -32.377 8.618 35.113 1.00 97.56 404 HIS A N 1
ATOM 3166 C CA . HIS A 1 404 ? -33.385 7.612 35.437 1.00 97.56 404 HIS A CA 1
ATOM 3167 C C . HIS A 1 404 ? -33.423 7.270 36.931 1.00 97.56 404 HIS A C 1
ATOM 3169 O O . HIS A 1 404 ? -34.498 7.158 37.513 1.00 97.56 404 HIS A O 1
ATOM 3175 N N . THR A 1 405 ? -32.253 7.101 37.548 1.00 96.50 405 THR A N 1
ATOM 3176 C CA . THR A 1 405 ? -32.134 6.661 38.947 1.00 96.50 405 THR A CA 1
ATOM 3177 C C . THR A 1 405 ? -32.226 7.814 39.949 1.00 96.50 405 THR A C 1
ATOM 3179 O O . THR A 1 405 ? -32.538 7.584 41.117 1.00 96.50 405 THR A O 1
ATOM 3182 N N . GLY A 1 406 ? -31.933 9.047 39.518 1.00 96.12 406 GLY A N 1
ATOM 3183 C CA . GLY A 1 406 ? -31.746 10.199 40.404 1.00 96.12 406 GLY A CA 1
ATOM 3184 C C . GLY A 1 406 ? -30.454 10.138 41.227 1.00 96.12 406 GLY A C 1
ATOM 3185 O O . GLY A 1 406 ? -30.309 10.905 42.174 1.00 96.12 406 GLY A O 1
ATOM 3186 N N . GLN A 1 407 ? -29.539 9.223 40.896 1.00 96.19 407 GLN A N 1
ATOM 3187 C CA . GLN A 1 407 ? -28.318 8.949 41.653 1.00 96.19 407 GLN A CA 1
ATOM 3188 C C . GLN A 1 407 ? -27.061 9.420 40.916 1.00 96.19 407 GLN A C 1
ATOM 3190 O O . GLN A 1 407 ? -27.102 9.689 39.715 1.00 96.19 407 GLN A O 1
ATOM 3195 N N . THR A 1 408 ? -25.928 9.498 41.621 1.00 94.06 408 THR A N 1
ATOM 3196 C CA . THR A 1 408 ? -24.642 9.964 41.066 1.00 94.06 408 THR A CA 1
ATOM 3197 C C . THR A 1 408 ? -23.554 8.906 41.012 1.00 94.06 408 THR A C 1
ATOM 3199 O O . THR A 1 408 ? -22.724 8.960 40.093 1.00 94.06 408 THR A O 1
ATOM 3202 N N . ASP A 1 409 ? -23.555 7.985 41.976 1.00 97.00 409 ASP A N 1
ATOM 3203 C CA . ASP A 1 409 ? -22.426 7.099 42.232 1.00 97.00 409 ASP A CA 1
ATOM 3204 C C . ASP A 1 409 ? -22.296 6.018 41.164 1.00 97.00 409 ASP A C 1
ATOM 3206 O O . ASP A 1 409 ? -23.286 5.532 40.612 1.00 97.00 409 ASP A O 1
ATOM 3210 N N . VAL A 1 410 ? -21.058 5.640 40.861 1.00 97.69 410 VAL A N 1
ATOM 3211 C CA . VAL A 1 410 ? -20.732 4.675 39.807 1.00 97.69 410 VAL A CA 1
ATOM 3212 C C . VAL A 1 410 ? -19.814 3.606 40.367 1.00 97.69 410 VAL A C 1
ATOM 3214 O O . VAL A 1 410 ? -18.821 3.923 41.018 1.00 97.69 410 VAL A O 1
ATOM 3217 N N . ILE A 1 411 ? -20.117 2.347 40.070 1.00 98.19 411 ILE A N 1
ATOM 3218 C CA . ILE A 1 411 ? -19.215 1.226 40.330 1.00 98.19 411 ILE A CA 1
ATOM 3219 C C . ILE A 1 411 ? -18.481 0.885 39.025 1.00 98.19 411 ILE A C 1
ATOM 3221 O O . ILE A 1 411 ? -19.127 0.702 37.993 1.00 98.19 411 ILE A O 1
ATOM 3225 N N . THR A 1 412 ? -17.147 0.806 39.065 1.00 98.06 412 THR A N 1
ATOM 3226 C CA . THR A 1 412 ? -16.288 0.537 37.894 1.00 98.06 412 THR A CA 1
ATOM 3227 C C . THR A 1 412 ? -15.267 -0.559 38.185 1.00 98.06 412 THR A C 1
ATOM 3229 O O . THR A 1 412 ? -14.768 -0.668 39.307 1.00 98.06 412 THR A O 1
ATOM 3232 N N . VAL A 1 413 ? -14.944 -1.375 37.184 1.00 97.50 413 VAL A N 1
ATOM 3233 C CA . VAL A 1 413 ? -13.975 -2.473 37.318 1.00 97.50 413 VAL A CA 1
ATOM 3234 C C . VAL A 1 413 ? -12.541 -1.962 37.140 1.00 97.50 413 VAL A C 1
ATOM 3236 O O . VAL A 1 413 ? -12.267 -1.137 36.271 1.00 97.50 413 VAL A O 1
ATOM 3239 N N . ASP A 1 414 ? -11.613 -2.444 37.970 1.00 96.06 414 ASP A N 1
ATOM 3240 C CA . ASP A 1 414 ? -10.192 -2.092 37.899 1.00 96.06 414 ASP A CA 1
ATOM 3241 C C . ASP A 1 414 ? -9.603 -2.340 36.500 1.00 96.06 414 ASP A C 1
ATOM 3243 O O . ASP A 1 414 ? -9.964 -3.290 35.809 1.00 96.06 414 ASP A O 1
ATOM 3247 N N . GLY A 1 415 ? -8.704 -1.457 36.065 1.00 94.88 415 GLY A N 1
ATOM 3248 C CA . GLY A 1 415 ? -8.132 -1.481 34.713 1.00 94.88 415 GLY A CA 1
ATOM 3249 C C . GLY A 1 415 ? -9.041 -0.974 33.581 1.00 94.88 415 GLY A C 1
ATOM 3250 O O . GLY A 1 415 ? -8.549 -0.817 32.463 1.00 94.88 415 GLY A O 1
ATOM 3251 N N . ALA A 1 416 ? -10.318 -0.664 33.833 1.00 96.88 416 ALA A N 1
ATOM 3252 C CA . ALA A 1 416 ? -11.243 -0.243 32.780 1.00 96.88 416 ALA A CA 1
ATOM 3253 C C . ALA A 1 416 ? -10.915 1.137 32.168 1.00 96.88 416 ALA A C 1
ATOM 3255 O O . ALA A 1 416 ? -10.397 2.050 32.829 1.00 96.88 416 ALA A O 1
ATOM 3256 N N . TYR A 1 417 ? -11.263 1.293 30.886 1.00 96.94 417 TYR A N 1
ATOM 3257 C CA . TYR A 1 417 ? -11.191 2.542 30.126 1.00 96.94 417 TYR A CA 1
ATOM 3258 C C . TYR A 1 417 ? -12.513 2.785 29.397 1.00 96.94 417 TYR A C 1
ATOM 3260 O O . TYR A 1 417 ? -12.854 2.061 28.465 1.00 96.94 417 TYR A O 1
ATOM 3268 N N . HIS A 1 418 ? -13.212 3.852 29.782 1.00 97.44 418 HIS A N 1
ATOM 3269 C CA . HIS A 1 418 ? -14.554 4.150 29.275 1.00 97.44 418 HIS A CA 1
ATOM 3270 C C . HIS A 1 418 ? -14.594 5.317 28.292 1.00 97.44 418 HIS A C 1
ATOM 3272 O O . HIS A 1 418 ? -15.610 5.519 27.635 1.00 97.44 418 HIS A O 1
ATOM 3278 N N . GLY A 1 419 ? -13.507 6.077 28.150 1.00 95.88 419 GLY A N 1
ATOM 3279 C CA . GLY A 1 419 ? -13.425 7.177 27.193 1.00 95.88 419 GLY A CA 1
ATOM 3280 C C . GLY A 1 419 ? -12.516 8.318 27.640 1.00 95.88 419 GLY A C 1
ATOM 3281 O O . GLY A 1 419 ? -11.783 8.231 28.624 1.00 95.88 419 GLY A O 1
ATOM 3282 N N . ASN A 1 420 ? -12.559 9.407 26.878 1.00 94.50 420 ASN A N 1
ATOM 3283 C CA . ASN A 1 420 ? -11.676 10.570 27.025 1.00 94.50 420 ASN A CA 1
ATOM 3284 C C . ASN A 1 420 ? -12.400 11.875 27.411 1.00 94.50 420 ASN A C 1
ATOM 3286 O O . ASN A 1 420 ? -11.750 12.914 27.496 1.00 94.50 420 ASN A O 1
ATOM 3290 N N . LEU A 1 421 ? -13.715 11.833 27.648 1.00 96.44 421 LEU A N 1
ATOM 3291 C CA . LEU A 1 421 ? -14.470 12.956 28.214 1.00 96.44 421 LEU A CA 1
ATOM 3292 C C . LEU A 1 421 ? -14.236 13.032 29.725 1.00 96.44 421 LEU A C 1
ATOM 3294 O O . LEU A 1 421 ? -13.975 12.010 30.351 1.00 96.44 421 LEU A O 1
ATOM 3298 N N . THR A 1 422 ? -14.349 14.219 30.326 1.00 95.44 422 THR A N 1
ATOM 3299 C CA . THR A 1 422 ? -14.089 14.422 31.766 1.00 95.44 422 THR A CA 1
ATOM 3300 C C . THR A 1 422 ? -14.878 13.453 32.649 1.00 95.44 422 THR A C 1
ATOM 3302 O O . THR A 1 422 ? -14.294 12.784 33.495 1.00 95.44 422 THR A O 1
ATOM 3305 N N . SER A 1 423 ? -16.178 13.308 32.384 1.00 95.88 423 SER A N 1
ATOM 3306 C CA . SER A 1 423 ? -17.083 12.368 33.062 1.00 95.88 423 SER A CA 1
ATOM 3307 C C . SER A 1 423 ? -16.614 10.912 32.996 1.00 95.88 423 SER A C 1
ATOM 3309 O O . SER A 1 423 ? -16.863 10.143 33.919 1.00 95.88 423 SER A O 1
ATOM 3311 N N . LEU A 1 424 ? -15.928 10.537 31.914 1.00 97.44 424 LEU A N 1
ATOM 3312 C CA . LEU A 1 424 ? -15.450 9.181 31.654 1.00 97.44 424 LEU A CA 1
ATOM 3313 C C . LEU A 1 424 ? -14.038 8.947 32.178 1.00 97.44 424 LEU A C 1
ATOM 3315 O O . LEU A 1 424 ? -13.745 7.864 32.677 1.00 97.44 424 LEU A O 1
ATOM 3319 N N . ILE A 1 425 ? -13.178 9.964 32.112 1.00 96.25 425 ILE A N 1
ATOM 3320 C CA . ILE A 1 425 ? -11.851 9.959 32.734 1.00 96.25 425 ILE A CA 1
ATOM 3321 C C . ILE A 1 425 ? -11.992 9.730 34.241 1.00 96.25 425 ILE A C 1
ATOM 3323 O O . ILE A 1 425 ? -11.259 8.919 34.799 1.00 96.25 425 ILE A O 1
ATOM 3327 N N . GLU A 1 426 ? -12.959 10.394 34.877 1.00 96.19 426 GLU A N 1
ATOM 3328 C CA . GLU A 1 426 ? -13.233 10.288 36.313 1.00 96.19 426 GLU A CA 1
ATOM 3329 C C . GLU A 1 426 ? -13.671 8.882 36.757 1.00 96.19 426 GLU A C 1
ATOM 3331 O O . GLU A 1 426 ? -13.382 8.493 37.884 1.00 96.19 426 GLU A O 1
ATOM 3336 N N . ILE A 1 427 ? -14.296 8.093 35.874 1.00 97.06 427 ILE A N 1
ATOM 3337 C CA . ILE A 1 427 ? -14.751 6.718 36.164 1.00 97.06 427 ILE A CA 1
ATOM 3338 C C . ILE A 1 427 ? -13.867 5.626 35.534 1.00 97.06 427 ILE A C 1
ATOM 3340 O O . ILE A 1 427 ? -14.216 4.447 35.599 1.00 97.06 427 ILE A O 1
ATOM 3344 N N . SER A 1 428 ? -12.743 5.994 34.909 1.00 97.62 428 SER A N 1
ATOM 3345 C CA . SER A 1 428 ? -11.816 5.061 34.249 1.00 97.62 428 SER A CA 1
ATOM 3346 C C . SER A 1 428 ? -10.547 4.859 35.085 1.00 97.62 428 SER A C 1
ATOM 3348 O O . SER A 1 428 ? -9.664 5.725 35.031 1.00 97.62 428 SER A O 1
ATOM 3350 N N . PRO A 1 429 ? -10.380 3.720 35.785 1.00 96.94 429 PRO A N 1
ATOM 3351 C CA . PRO A 1 429 ? -9.155 3.421 36.530 1.00 96.94 429 PRO A CA 1
ATOM 3352 C C . PRO A 1 429 ? -7.889 3.557 35.694 1.00 96.94 429 PRO A C 1
ATOM 3354 O O . PRO A 1 429 ? -6.916 4.161 36.138 1.00 96.94 429 PRO A O 1
ATOM 3357 N N . TYR A 1 430 ? -7.938 3.129 34.426 1.00 95.12 430 TYR A N 1
ATOM 3358 C CA . TYR A 1 430 ? -6.826 3.287 33.485 1.00 95.12 430 TYR A CA 1
ATOM 3359 C C . TYR A 1 430 ? -6.328 4.741 33.358 1.00 95.12 430 TYR A C 1
ATOM 3361 O O . TYR A 1 430 ? -5.159 4.982 33.050 1.00 95.12 430 TYR A O 1
ATOM 3369 N N . LYS A 1 431 ? -7.206 5.730 33.573 1.00 94.50 431 LYS A N 1
ATOM 3370 C CA . LYS A 1 431 ? -6.871 7.156 33.510 1.00 94.50 431 LYS A CA 1
ATOM 3371 C C . LYS A 1 431 ? -6.543 7.744 34.875 1.00 94.50 431 LYS A C 1
ATOM 3373 O O . LYS A 1 431 ? -5.501 8.382 34.995 1.00 94.50 431 LYS A O 1
ATOM 3378 N N . PHE A 1 432 ? -7.396 7.565 35.883 1.00 95.31 432 PHE A N 1
ATOM 3379 C CA . PHE A 1 432 ? -7.193 8.239 37.168 1.00 95.31 432 PHE A CA 1
ATOM 3380 C C . PHE A 1 432 ? -6.122 7.590 38.061 1.00 95.31 432 PHE A C 1
ATOM 3382 O O . PHE A 1 432 ? -5.585 8.294 38.918 1.00 95.31 432 PHE A O 1
ATOM 3389 N N . ASP A 1 433 ? -5.779 6.312 37.844 1.00 95.69 433 ASP A N 1
ATOM 3390 C CA . ASP A 1 433 ? -4.628 5.644 38.483 1.00 95.69 433 ASP A CA 1
ATOM 3391 C C . ASP A 1 433 ? -3.346 5.753 37.631 1.00 95.69 433 ASP A C 1
ATOM 3393 O O . ASP A 1 433 ? -2.248 5.439 38.091 1.00 95.69 433 ASP A O 1
ATOM 3397 N N . GLY A 1 434 ? -3.478 6.188 36.374 1.00 90.94 434 GLY A N 1
ATOM 3398 C CA . GLY A 1 434 ? -2.375 6.353 35.432 1.00 90.94 434 GLY A CA 1
ATOM 3399 C C . GLY A 1 434 ? -1.637 7.696 35.557 1.00 90.94 434 GLY A C 1
ATOM 3400 O O . GLY A 1 434 ? -1.978 8.551 36.380 1.00 90.94 434 GLY A O 1
ATOM 3401 N N . PRO A 1 435 ? -0.616 7.932 34.709 1.00 87.62 435 PRO A N 1
ATOM 3402 C CA . PRO A 1 435 ? 0.133 9.187 34.694 1.00 87.62 435 PRO A CA 1
ATOM 3403 C C . PRO A 1 435 ? -0.773 10.415 34.516 1.00 87.62 435 PRO A C 1
ATOM 3405 O O . PRO A 1 435 ? -1.503 10.525 33.532 1.00 87.62 435 PRO A O 1
ATOM 3408 N N . GLY A 1 436 ? -0.693 11.360 35.457 1.00 85.50 436 GLY A N 1
ATOM 3409 C CA . GLY A 1 436 ? -1.510 12.582 35.468 1.00 85.50 436 GLY A CA 1
ATOM 3410 C C . GLY A 1 436 ? -2.872 12.448 36.163 1.00 85.50 436 GLY A C 1
ATOM 3411 O O . GLY A 1 436 ? -3.568 13.454 36.309 1.00 85.50 436 GLY A O 1
ATOM 3412 N N . GLY A 1 437 ? -3.240 11.247 36.617 1.00 90.56 437 GLY A N 1
ATOM 3413 C CA . GLY A 1 437 ? -4.427 11.000 37.428 1.00 90.56 437 GLY A CA 1
ATOM 3414 C C . GLY A 1 437 ? -4.294 11.490 38.876 1.00 90.56 437 GLY A C 1
ATOM 3415 O O . GLY A 1 437 ? -3.202 11.803 39.354 1.00 90.56 437 GLY A O 1
ATOM 3416 N N . ARG A 1 438 ? -5.430 11.594 39.579 1.00 92.62 438 ARG A N 1
ATOM 3417 C CA . ARG A 1 438 ? -5.513 12.022 40.992 1.00 92.62 438 ARG A CA 1
ATOM 3418 C C . ARG A 1 438 ? -6.238 11.002 41.881 1.00 92.62 438 ARG A C 1
ATOM 3420 O O . ARG A 1 438 ? -6.627 11.345 42.994 1.00 92.62 438 ARG A O 1
ATOM 3427 N N . GLY A 1 439 ? -6.408 9.773 41.394 1.00 94.81 439 GLY A N 1
ATOM 3428 C CA . GLY A 1 439 ? -7.251 8.758 42.019 1.00 94.81 439 GLY A CA 1
ATOM 3429 C C . GLY A 1 439 ? -8.743 8.950 41.732 1.00 94.81 439 GLY A C 1
ATOM 3430 O O . GLY A 1 439 ? -9.162 9.949 41.139 1.00 94.81 439 GLY A O 1
ATOM 3431 N N . ALA A 1 440 ? -9.532 7.957 42.142 1.00 95.25 440 ALA A N 1
ATOM 3432 C CA . ALA A 1 440 ? -10.980 7.943 41.973 1.00 95.25 440 ALA A CA 1
ATOM 3433 C C . ALA A 1 440 ? -11.650 9.090 42.763 1.00 95.25 440 ALA A C 1
ATOM 3435 O O . ALA A 1 440 ? -11.328 9.292 43.939 1.00 95.25 440 ALA A O 1
ATOM 3436 N N . PRO A 1 441 ? -12.596 9.834 42.163 1.00 95.19 441 PRO A N 1
ATOM 3437 C CA . PRO A 1 441 ? -13.446 10.767 42.898 1.00 95.19 441 PRO A CA 1
ATOM 3438 C C . PRO A 1 441 ? -14.316 10.061 43.955 1.00 95.19 441 PRO A C 1
ATOM 3440 O O . PRO A 1 441 ? -14.596 8.873 43.811 1.00 95.19 441 PRO A O 1
ATOM 3443 N N . PRO A 1 442 ? -14.844 10.781 44.968 1.00 94.19 442 PRO A N 1
ATOM 3444 C CA . PRO A 1 442 ? -15.617 10.173 46.060 1.00 94.19 442 PRO A CA 1
ATOM 3445 C C . PRO A 1 442 ? -16.869 9.392 45.638 1.00 94.19 442 PRO A C 1
ATOM 3447 O O . PRO A 1 442 ? -17.311 8.517 46.369 1.00 94.19 442 PRO A O 1
ATOM 3450 N N . TYR A 1 443 ? -17.445 9.716 44.479 1.00 94.75 443 TYR A N 1
ATOM 3451 C CA . TYR A 1 443 ? -18.648 9.069 43.950 1.00 94.75 443 TYR A CA 1
ATOM 3452 C C . TYR A 1 443 ? -18.331 7.834 43.077 1.00 94.75 443 TYR A C 1
ATOM 3454 O O . TYR A 1 443 ? -19.231 7.244 42.477 1.00 94.75 443 TYR A O 1
ATOM 3462 N N . VAL A 1 444 ? -17.053 7.461 42.944 1.00 96.81 444 VAL A N 1
ATOM 3463 C CA . VAL A 1 444 ? -16.591 6.356 42.097 1.00 96.81 444 VAL A CA 1
ATOM 3464 C C . VAL A 1 444 ? -16.052 5.230 42.966 1.00 96.81 444 VAL A C 1
ATOM 3466 O O . VAL A 1 444 ? -15.048 5.376 43.660 1.00 96.81 444 VAL A O 1
ATOM 3469 N N . HIS A 1 445 ? -16.694 4.072 42.867 1.00 96.69 445 HIS A N 1
ATOM 3470 C CA . HIS A 1 445 ? -16.361 2.878 43.630 1.00 96.69 445 HIS A CA 1
ATOM 3471 C C . HIS A 1 445 ? -15.654 1.878 42.714 1.00 96.69 445 HIS A C 1
ATOM 3473 O O . HIS A 1 445 ? -16.273 1.252 41.851 1.00 96.69 445 HIS A O 1
ATOM 3479 N N . LYS A 1 446 ? -14.336 1.746 42.868 1.00 97.25 446 LYS A N 1
ATOM 3480 C CA . LYS A 1 446 ? -13.532 0.813 42.071 1.00 97.25 446 LYS A CA 1
ATOM 3481 C C . LYS A 1 446 ? -13.565 -0.592 42.675 1.00 97.25 446 LYS A C 1
ATOM 3483 O O . LYS A 1 446 ? -13.233 -0.757 43.847 1.00 97.25 446 LYS A O 1
ATOM 3488 N N . VAL A 1 447 ? -13.895 -1.601 41.870 1.00 97.81 447 VAL A N 1
ATOM 3489 C CA . VAL A 1 447 ? -13.924 -3.019 42.273 1.00 97.81 447 VAL A CA 1
ATOM 3490 C C . VAL A 1 447 ? -12.859 -3.835 41.547 1.00 97.81 447 VAL A C 1
ATOM 3492 O O . VAL A 1 447 ? -12.417 -3.475 40.460 1.00 97.81 447 VAL A O 1
ATOM 3495 N N . THR A 1 448 ? -12.434 -4.949 42.140 1.00 96.44 448 THR A N 1
ATOM 3496 C CA . THR A 1 448 ? -11.383 -5.806 41.574 1.00 96.44 448 THR A CA 1
ATOM 3497 C C . THR A 1 448 ? -11.813 -6.458 40.256 1.00 96.44 448 THR A C 1
ATOM 3499 O O . THR A 1 448 ? -12.905 -7.016 40.167 1.00 96.44 448 THR A O 1
ATOM 3502 N N . MET A 1 449 ? -10.927 -6.444 39.253 1.00 96.12 449 MET A N 1
ATOM 3503 C CA . MET A 1 449 ? -11.116 -7.173 37.996 1.00 96.12 449 MET A CA 1
ATOM 3504 C C . MET A 1 449 ? -11.157 -8.692 38.240 1.00 96.12 449 MET A C 1
ATOM 3506 O O . MET A 1 449 ? -10.216 -9.232 38.834 1.00 96.12 449 MET A O 1
ATOM 3510 N N . PRO A 1 450 ? -12.202 -9.397 37.767 1.00 95.56 450 PRO A N 1
ATOM 3511 C CA . PRO A 1 450 ? -12.228 -10.853 37.775 1.00 95.56 450 PRO A CA 1
ATOM 3512 C C . PRO A 1 450 ? -11.124 -11.423 36.876 1.00 95.56 450 PRO A C 1
ATOM 3514 O O . PRO A 1 450 ? -11.227 -11.395 35.652 1.00 95.56 450 PRO A O 1
ATOM 3517 N N . ASP A 1 451 ? -10.057 -11.939 37.486 1.00 96.06 451 ASP A N 1
ATOM 3518 C CA . ASP A 1 451 ? -8.934 -12.582 36.799 1.00 96.06 451 ASP A CA 1
ATOM 3519 C C . ASP A 1 451 ? -8.723 -13.982 37.395 1.00 96.06 451 ASP A C 1
ATOM 3521 O O . ASP A 1 451 ? -7.987 -14.135 38.372 1.00 96.06 451 ASP A O 1
ATOM 3525 N N . PRO A 1 452 ? -9.331 -15.028 36.812 1.00 95.62 452 PRO A N 1
ATOM 3526 C CA . PRO A 1 452 ? -9.225 -16.385 37.337 1.00 95.62 452 PRO A CA 1
ATOM 3527 C C . PRO A 1 452 ? -7.827 -17.005 37.154 1.00 95.62 452 PRO A C 1
ATOM 3529 O O . PRO A 1 452 ? -7.595 -18.124 37.620 1.00 95.62 452 PRO A O 1
ATOM 3532 N N . TYR A 1 453 ? -6.896 -16.325 36.474 1.00 96.38 453 TYR A N 1
ATOM 3533 C CA . TYR A 1 453 ? -5.536 -16.809 36.246 1.00 96.38 453 TYR A CA 1
ATOM 3534 C C . TYR A 1 453 ? -4.532 -16.216 37.242 1.00 96.38 453 TYR A C 1
ATOM 3536 O O . TYR A 1 453 ? -3.776 -16.962 37.869 1.00 96.38 453 TYR A O 1
ATOM 3544 N N . ARG A 1 454 ? -4.511 -14.886 37.407 1.00 95.62 454 ARG A N 1
ATOM 3545 C CA . ARG A 1 454 ? -3.550 -14.184 38.287 1.00 95.62 454 ARG A CA 1
ATOM 3546 C C . ARG A 1 454 ? -4.194 -13.365 39.397 1.00 95.62 454 ARG A C 1
ATOM 3548 O O . ARG A 1 454 ? -3.467 -12.848 40.246 1.00 95.62 454 ARG A O 1
ATOM 3555 N N . GLY A 1 455 ? -5.514 -13.253 39.407 1.00 95.19 455 GLY A N 1
ATOM 3556 C CA . GLY A 1 455 ? -6.245 -12.523 40.425 1.00 95.19 455 GLY A CA 1
ATOM 3557 C C . GLY A 1 455 ? -6.271 -13.231 41.785 1.00 95.19 455 GLY A C 1
ATOM 3558 O O . GLY A 1 455 ? -5.746 -14.341 41.941 1.00 95.19 455 GLY A O 1
ATOM 3559 N N . PRO A 1 456 ? -6.865 -12.573 42.797 1.00 95.62 456 PRO A N 1
ATOM 3560 C CA . PRO A 1 456 ? -6.955 -13.100 44.158 1.00 95.62 456 PRO A CA 1
ATOM 3561 C C . PRO A 1 456 ? -7.816 -14.363 44.286 1.00 95.62 456 PRO A C 1
ATOM 3563 O O . PRO A 1 456 ? -7.594 -15.121 45.227 1.00 95.62 456 PRO A O 1
ATOM 3566 N N . TYR A 1 457 ? -8.758 -14.592 43.364 1.00 96.81 457 TYR A N 1
ATOM 3567 C CA . TYR A 1 457 ? -9.603 -15.788 43.327 1.00 96.81 457 TYR A CA 1
ATOM 3568 C C . TYR A 1 457 ? -9.424 -16.464 41.971 1.00 96.81 457 TYR A C 1
ATOM 3570 O O . TYR A 1 457 ? -9.675 -15.868 40.924 1.00 96.81 457 TYR A O 1
ATOM 3578 N N . ARG A 1 458 ? -8.921 -17.693 41.979 1.00 96.25 458 ARG A N 1
ATOM 3579 C CA . ARG A 1 458 ? -8.480 -18.415 40.783 1.00 96.25 458 ARG A CA 1
ATOM 3580 C C . ARG A 1 458 ? -9.565 -19.353 40.278 1.00 96.25 458 ARG A C 1
ATOM 3582 O O . ARG A 1 458 ? -10.475 -19.717 41.008 1.00 96.25 458 ARG A O 1
ATOM 3589 N N . ALA A 1 459 ? -9.409 -19.843 39.049 1.00 94.38 459 ALA A N 1
ATOM 3590 C CA . ALA A 1 459 ? -10.299 -20.856 38.467 1.00 94.38 459 ALA A CA 1
ATOM 3591 C C . ALA A 1 459 ? -10.428 -22.140 39.315 1.00 94.38 459 ALA A C 1
ATOM 3593 O O . ALA A 1 459 ? -11.377 -22.897 39.138 1.00 94.38 459 ALA A O 1
ATOM 3594 N N . SER A 1 460 ? -9.462 -22.410 40.200 1.00 95.81 460 SER A N 1
ATOM 3595 C CA . SER A 1 460 ? -9.491 -23.536 41.138 1.00 95.81 460 SER A CA 1
ATOM 3596 C C . SER A 1 460 ? -10.401 -23.318 42.347 1.00 95.81 460 SER A C 1
ATOM 3598 O O . SER A 1 460 ? -10.731 -24.288 43.025 1.00 95.81 460 SER A O 1
ATOM 3600 N N . ASP A 1 461 ? -10.772 -22.074 42.648 1.00 94.81 461 ASP A N 1
ATOM 3601 C CA . ASP A 1 461 ? -11.641 -21.753 43.773 1.00 94.81 461 ASP A CA 1
ATOM 3602 C C . ASP A 1 461 ? -13.099 -21.960 43.346 1.00 94.81 461 ASP A C 1
ATOM 3604 O O . ASP A 1 461 ? -13.580 -21.319 42.412 1.00 94.81 461 ASP A O 1
ATOM 3608 N N . ALA A 1 462 ? -13.809 -22.862 44.032 1.00 94.69 462 ALA A N 1
ATOM 3609 C CA . ALA A 1 462 ? -15.184 -23.235 43.680 1.00 94.69 462 ALA A CA 1
ATOM 3610 C C . ALA A 1 462 ? -16.143 -22.030 43.663 1.00 94.69 462 ALA A C 1
ATOM 3612 O O . ALA A 1 462 ? -17.053 -21.979 42.838 1.00 94.69 462 ALA A O 1
ATOM 3613 N N . ASP A 1 463 ? -15.881 -21.042 44.523 1.00 96.19 463 ASP A N 1
ATOM 3614 C CA . ASP A 1 463 ? -16.719 -19.860 44.718 1.00 96.19 463 ASP A CA 1
ATOM 3615 C C . ASP A 1 463 ? -16.109 -18.582 44.109 1.00 96.19 463 ASP A C 1
ATOM 3617 O O . ASP A 1 463 ? -16.532 -17.477 44.447 1.00 96.19 463 ASP A O 1
ATOM 3621 N N . ALA A 1 464 ? -15.122 -18.690 43.204 1.00 95.50 464 ALA A N 1
ATOM 3622 C CA . ALA A 1 464 ? -14.382 -17.535 42.676 1.00 95.50 464 ALA A CA 1
ATOM 3623 C C . ALA A 1 464 ? -15.293 -16.410 42.149 1.00 95.50 464 ALA A C 1
ATOM 3625 O O . ALA A 1 464 ? -15.060 -15.232 42.423 1.00 95.50 464 ALA A O 1
ATOM 3626 N N . ALA A 1 465 ? -16.351 -16.768 41.414 1.00 95.12 465 ALA A N 1
ATOM 3627 C CA . ALA A 1 465 ? -17.306 -15.806 40.868 1.00 95.12 465 ALA A CA 1
ATOM 3628 C C . ALA A 1 465 ? -18.064 -15.043 41.969 1.00 95.12 465 ALA A C 1
ATOM 3630 O O . ALA A 1 465 ? -18.167 -13.818 41.903 1.00 95.12 465 ALA A O 1
ATOM 3631 N N . GLU A 1 466 ? -18.537 -15.749 42.999 1.00 96.81 466 GLU A N 1
ATOM 3632 C CA . GLU A 1 466 ? -19.245 -15.157 44.142 1.00 96.81 466 GLU A CA 1
ATOM 3633 C C . GLU A 1 466 ? -18.308 -14.239 44.938 1.00 96.81 466 GLU A C 1
ATOM 3635 O O . GLU A 1 466 ? -18.676 -13.129 45.321 1.00 96.81 466 GLU A O 1
ATOM 3640 N N . MET A 1 467 ? -17.053 -14.659 45.118 1.00 96.88 467 MET A N 1
ATOM 3641 C CA . MET A 1 467 ? -16.034 -13.861 45.797 1.00 96.88 467 MET A CA 1
ATOM 3642 C C . MET A 1 467 ? -15.739 -12.553 45.053 1.00 96.88 467 MET A C 1
ATOM 3644 O O . MET A 1 467 ? -15.597 -11.513 45.695 1.00 96.88 467 MET A O 1
ATOM 3648 N N . TYR A 1 468 ? -15.696 -12.562 43.715 1.00 97.19 468 TYR A N 1
ATOM 3649 C CA . TYR A 1 468 ? -15.595 -11.331 42.924 1.00 97.19 468 TYR A CA 1
ATOM 3650 C C . TYR A 1 468 ? -16.863 -10.472 43.007 1.00 97.19 468 TYR A C 1
ATOM 3652 O O . TYR A 1 468 ? -16.765 -9.260 43.207 1.00 97.19 468 TYR A O 1
ATOM 3660 N N . ALA A 1 469 ? -18.050 -11.078 42.920 1.00 96.75 469 ALA A N 1
ATOM 3661 C CA . ALA A 1 469 ? -19.324 -10.369 43.049 1.00 96.75 469 ALA A CA 1
ATOM 3662 C C . ALA A 1 469 ? -19.481 -9.691 44.423 1.00 96.75 469 ALA A C 1
ATOM 3664 O O . ALA A 1 469 ? -20.053 -8.601 44.521 1.00 96.75 469 ALA A O 1
ATOM 3665 N N . GLN A 1 470 ? -18.904 -10.274 45.477 1.00 97.56 470 GLN A N 1
ATOM 3666 C CA . GLN A 1 470 ? -18.913 -9.697 46.818 1.00 97.56 470 GLN A CA 1
ATOM 3667 C C . GLN A 1 470 ? -18.232 -8.317 46.873 1.00 97.56 470 GLN A C 1
ATOM 3669 O O . GLN A 1 470 ? -18.679 -7.462 47.637 1.00 97.56 470 GLN A O 1
ATOM 3674 N N . HIS A 1 471 ? -17.223 -8.043 46.034 1.00 97.25 471 HIS A N 1
ATOM 3675 C CA . HIS A 1 471 ? -16.624 -6.699 45.935 1.00 97.25 471 HIS A CA 1
ATOM 3676 C C . HIS A 1 471 ? -17.626 -5.665 45.417 1.00 97.25 471 HIS A C 1
ATOM 3678 O O . HIS A 1 471 ? -17.699 -4.558 45.947 1.00 97.25 471 HIS A O 1
ATOM 3684 N N . VAL A 1 472 ? -18.442 -6.037 44.426 1.00 97.31 472 VAL A N 1
ATOM 3685 C CA . VAL A 1 472 ? -19.511 -5.176 43.892 1.00 97.31 472 VAL A CA 1
ATOM 3686 C C . VAL A 1 472 ? -20.582 -4.929 44.948 1.00 97.31 472 VAL A C 1
ATOM 3688 O O . VAL A 1 472 ? -21.022 -3.793 45.120 1.00 97.31 472 VAL A O 1
ATOM 3691 N N . LYS A 1 473 ? -20.967 -5.967 45.698 1.00 96.94 473 LYS A N 1
ATOM 3692 C CA . LYS A 1 473 ? -21.934 -5.838 46.793 1.00 96.94 473 LYS A CA 1
ATOM 3693 C C . LYS A 1 473 ? -21.451 -4.864 47.869 1.00 96.94 473 LYS A C 1
ATOM 3695 O O . LYS A 1 473 ? -22.201 -3.972 48.249 1.00 96.94 473 LYS A O 1
ATOM 3700 N N . VAL A 1 474 ? -20.200 -4.994 48.314 1.00 96.69 474 VAL A N 1
ATOM 3701 C CA . VAL A 1 474 ? -19.609 -4.089 49.315 1.00 96.69 474 VAL A CA 1
ATOM 3702 C C . VAL A 1 474 ? -19.567 -2.647 48.801 1.00 96.69 474 VAL A C 1
ATOM 3704 O O . VAL A 1 474 ? -19.936 -1.735 49.536 1.00 96.69 474 VAL A O 1
ATOM 3707 N N . ALA A 1 475 ? -19.185 -2.430 47.539 1.00 96.00 475 ALA A N 1
ATOM 3708 C CA . ALA A 1 475 ? -19.198 -1.103 46.920 1.00 96.00 475 ALA A CA 1
ATOM 3709 C C . ALA A 1 475 ? -20.612 -0.489 46.873 1.00 96.00 475 ALA A C 1
ATOM 3711 O O . ALA A 1 475 ? -20.798 0.683 47.197 1.00 96.00 475 ALA A O 1
ATOM 3712 N N . ALA A 1 476 ? -21.629 -1.284 46.527 1.00 95.81 476 ALA A N 1
ATOM 3713 C CA . ALA A 1 476 ? -23.017 -0.827 46.524 1.00 95.81 476 ALA A CA 1
ATOM 3714 C C . ALA A 1 476 ? -23.515 -0.467 47.936 1.00 95.81 476 ALA A C 1
ATOM 3716 O O . ALA A 1 476 ? -24.140 0.576 48.124 1.00 95.81 476 ALA A O 1
ATOM 3717 N N . GLU A 1 477 ? -23.195 -1.290 48.940 1.00 95.06 477 GLU A N 1
ATOM 3718 C CA . GLU A 1 477 ? -23.529 -1.023 50.344 1.00 95.06 477 GLU A CA 1
ATOM 3719 C C . GLU A 1 477 ? -22.860 0.264 50.857 1.00 95.06 477 GLU A C 1
ATOM 3721 O O . GLU A 1 477 ? -23.495 1.044 51.569 1.00 95.06 477 GLU A O 1
ATOM 3726 N N . GLN A 1 478 ? -21.611 0.527 50.459 1.00 91.00 478 GLN A N 1
ATOM 3727 C CA . GLN A 1 478 ? -20.890 1.759 50.796 1.00 91.00 478 GLN A CA 1
ATOM 3728 C C . GLN A 1 478 ? -21.517 3.002 50.161 1.00 91.00 478 GLN A C 1
ATOM 3730 O O . GLN A 1 478 ? -21.634 4.027 50.836 1.00 91.00 478 GLN A O 1
ATOM 3735 N N . ALA A 1 479 ? -21.948 2.924 48.897 1.00 91.25 479 ALA A N 1
ATOM 3736 C CA . ALA A 1 479 ? -22.677 4.016 48.254 1.00 91.25 479 ALA A CA 1
ATOM 3737 C C . ALA A 1 479 ? -23.948 4.351 49.057 1.00 91.25 479 ALA A C 1
ATOM 3739 O O . ALA A 1 479 ? -24.127 5.490 49.499 1.00 91.25 479 ALA A O 1
ATOM 3740 N N . TRP A 1 480 ? -24.759 3.329 49.368 1.00 90.12 480 TRP A N 1
ATOM 3741 C CA . TRP A 1 480 ? -26.019 3.479 50.108 1.00 90.12 480 TRP A CA 1
ATOM 3742 C C . TRP A 1 480 ? -25.859 4.076 51.507 1.00 90.12 480 TRP A C 1
ATOM 3744 O O . TRP A 1 480 ? -26.714 4.849 51.944 1.00 90.12 480 TRP A O 1
ATOM 3754 N N . GLN A 1 481 ? -24.769 3.765 52.213 1.00 84.25 481 GLN A N 1
ATOM 3755 C CA . GLN A 1 481 ? -24.508 4.298 53.555 1.00 84.25 481 GLN A CA 1
ATOM 3756 C C . GLN A 1 481 ? -24.268 5.813 53.577 1.00 84.25 481 GLN A C 1
ATOM 3758 O O . GLN A 1 481 ? -24.576 6.461 54.577 1.00 84.25 481 GLN A O 1
ATOM 3763 N N . HIS A 1 482 ? -23.780 6.401 52.483 1.00 77.31 482 HIS A N 1
ATOM 3764 C CA . HIS A 1 482 ? -23.553 7.845 52.380 1.00 77.31 482 HIS A CA 1
ATOM 3765 C C . HIS A 1 482 ? -24.790 8.628 51.908 1.00 77.31 482 HIS A C 1
ATOM 3767 O O . HIS A 1 482 ? -24.693 9.817 51.607 1.00 77.31 482 HIS A O 1
ATOM 3773 N N . GLY A 1 483 ? -25.962 7.983 51.855 1.00 70.62 483 GLY A N 1
ATOM 3774 C CA . GLY A 1 483 ? -27.208 8.594 51.387 1.00 70.62 483 GLY A CA 1
ATOM 3775 C C . GLY A 1 483 ? -27.299 8.737 49.864 1.00 70.62 483 GLY A C 1
ATOM 3776 O O . GLY A 1 483 ? -28.273 9.307 49.374 1.00 70.62 483 GLY A O 1
ATOM 3777 N N . ALA A 1 484 ? -26.317 8.207 49.126 1.00 72.62 484 ALA A N 1
ATOM 3778 C CA . ALA A 1 484 ? -26.308 8.128 47.672 1.00 72.62 484 ALA A CA 1
ATOM 3779 C C . ALA A 1 484 ? -26.694 6.711 47.210 1.00 72.62 484 ALA A C 1
ATOM 3781 O O . ALA A 1 484 ? -26.315 5.708 47.799 1.00 72.62 484 ALA A O 1
ATOM 3782 N N . GLY A 1 485 ? -27.484 6.594 46.150 1.00 89.38 485 GLY A N 1
ATOM 3783 C CA . GLY A 1 485 ? -27.696 5.337 45.434 1.00 89.38 485 GLY A CA 1
ATOM 3784 C C . GLY A 1 485 ? -26.645 5.122 44.348 1.00 89.38 485 GLY A C 1
ATOM 3785 O O . GLY A 1 485 ? -25.910 6.038 43.990 1.00 89.38 485 GLY A O 1
ATOM 3786 N N . VAL A 1 486 ? -26.603 3.919 43.777 1.00 96.31 486 VAL A N 1
ATOM 3787 C CA . VAL A 1 486 ? -25.761 3.624 42.610 1.00 96.31 486 VAL A CA 1
ATOM 3788 C C . VAL A 1 486 ? -26.532 3.984 41.344 1.00 96.31 486 VAL A C 1
ATOM 3790 O O . VAL A 1 486 ? -27.625 3.468 41.112 1.00 96.31 486 VAL A O 1
ATOM 3793 N N . ALA A 1 487 ? -25.964 4.862 40.521 1.00 97.06 487 ALA A N 1
ATOM 3794 C CA . ALA A 1 487 ? -26.515 5.220 39.221 1.00 97.06 487 ALA A CA 1
ATOM 3795 C C . ALA A 1 487 ? -26.215 4.153 38.166 1.00 97.06 487 ALA A C 1
ATOM 3797 O O . ALA A 1 487 ? -27.085 3.823 37.363 1.00 97.06 487 ALA A O 1
ATOM 3798 N N . ALA A 1 488 ? -24.985 3.630 38.153 1.00 97.62 488 ALA A N 1
ATOM 3799 C CA . ALA A 1 488 ? -24.536 2.670 37.153 1.00 97.62 488 ALA A CA 1
ATOM 3800 C C . ALA A 1 488 ? -23.443 1.732 37.682 1.00 97.62 488 ALA A C 1
ATOM 3802 O O . ALA A 1 488 ? -22.596 2.121 38.487 1.00 97.62 488 ALA A O 1
ATOM 3803 N N . PHE A 1 489 ? -23.442 0.512 37.151 1.00 97.69 489 PHE A N 1
ATOM 3804 C CA . PHE A 1 489 ? -22.286 -0.376 37.123 1.00 97.69 489 PHE A CA 1
ATOM 3805 C C . PHE A 1 489 ? -21.776 -0.422 35.680 1.00 97.69 489 PHE A C 1
ATOM 3807 O O . PHE A 1 489 ? -22.570 -0.648 34.765 1.00 97.69 489 PHE A O 1
ATOM 3814 N N . ILE A 1 490 ? -20.483 -0.180 35.475 1.00 96.88 490 ILE A N 1
ATOM 3815 C CA . ILE A 1 490 ? -19.853 -0.161 34.151 1.00 96.88 490 ILE A CA 1
ATOM 3816 C C . ILE A 1 490 ? -18.536 -0.943 34.190 1.00 96.88 490 ILE A C 1
ATOM 3818 O O . ILE A 1 490 ? -17.751 -0.806 35.129 1.00 96.88 490 ILE A O 1
ATOM 3822 N N . CYS A 1 491 ? -18.309 -1.788 33.188 1.00 93.69 491 CYS A N 1
ATOM 3823 C CA . CYS A 1 491 ? -17.189 -2.724 33.140 1.00 93.69 491 CYS A CA 1
ATOM 3824 C C . CYS A 1 491 ? -16.497 -2.714 31.784 1.00 93.69 491 CYS A C 1
ATOM 3826 O O . CYS A 1 491 ? -17.218 -2.619 30.764 1.00 93.69 491 CYS A O 1
#

Sequence (491 aa):
QQREPDNAYLSISEKPVWALLERLLEINPRLAHYVFRDACHLPPCPNTAPVVHWLTTHHEQMGSLVEPDLQNAHHFDLSIGSLELAELFDKSDMSALTRLLFGQMAATGADVGLGRYNEARPFYTGEAFTTGDNELAETRTIHLGVDLFASAGAPVFAPLDGRIHSFQDNAAPFDYGPTIIIEHEFDQVRFFTLYGHLSKDSLAGLVNGQSVRCGGQIGTIGDQTINGGWPPHLHLQIITDLLDYSGSFPGVARSSQRAVWLSLSPDPDLILGIAQEESPTDGLSRRDILERREKHLGRSLSVSYRNPLKIVRGWRQYLYDETGRVYLDAVNNVPHVGHCHPHVVKAAQQQIAILNTNTRYLHDDLVTYAERLCATMPDRLSVCFFVCTGSEANDLALRLARTHTGQTDVITVDGAYHGNLTSLIEISPYKFDGPGGRGAPPYVHKVTMPDPYRGPYRASDADAAEMYAQHVKVAAEQAWQHGAGVAAFIC

Radius of gyration: 32.18 Å; chains: 1; bounding box: 77×59×92 Å